Protein AF-0000000073248217 (afdb_homodimer)

pLDDT: mean 93.95, std 11.28, range [22.36, 98.94]

Organism: Gibberella zeae (strain ATCC MYA-4620 / CBS 123657 / FGSC 9075 / NRRL 31084 / PH-1) (NCBI:txid229533)

Foldseek 3Di:
DPPPPPPQDADQKAKAKFWAAAAQALAQVRRLVVLLVVLQVCLVVPHQEYFAAWASQRADLLLCQADVDDVVVLVSNLVRWDECPDPSLQSSLVSLQVSQHWYWDWHFYRDVSATFTWIFTRASNSDTFAIATAQQQDDSRNSRHDHFALSNLRFWGQYSNFIEGEHEDCVLVVVLSLVSVLLVLGAEYEYHYEQAAADDDDVDDPCRHLVNRLVSQLVSLLASLHKYWYYYYWAAPVNCVVSVCCPGDPSNHTFRANTFIAGSNSHTDWDGDGRRDTDMTMDIDRSCSSVVSVVVPHCNPPVDDVVVDDHDDDSDRDDPDDDDD/DPPPPPPQDADQKAKAKFWAAAAQALAQVRRLVVLLVVLQVCLVVPHQEYFAAAASQRADLLLLQADVDDVVVLVSNLVRWDECPDPSLQSSLVSLQVSQHWYWDWHFYRDVSATFTWIFTRASNSDTFAIATAQQQDDSRNSRHHHFALSNLRFWGQYSNFIEGEHEDCVLVVVLSLVSVLLVLGAEYEYHYEQAAADDDDVDDPCRHLVNRLVSQLVSLLASLHKYWYYYYWAAPVNCVVSVCCNGDPSNHTFRARTFIAGSNSHTDWDGDGRRDTDMTMDMDRSCSSVVSVVVPHCNPPVDDVVVDDHDDDSDRDDPDDDDD

Secondary structure (DSSP, 8-state):
-------S---SEEEEEEEEE---TT-HHHHHHHHHHHHHHHHHTT-SEEE--TTTBT---GGGGT-S--HHHHHHHHHHSBPTTSHHHHHHHHHHHHTT-EEEEEEEEEETTEEEEEEEEE-TTS-EEEEEE-SS--GGGGGTBPPP-GGGG---EEETTEEEEEEEGGGGG-HHHHHHHHTTT-SEEEEEE--------TTS-GGGSHHHHHHHHHHHHHHH--EEEEEEE-B-HHHHHHHT-TTSSSS-SSB----EEE-TTS-B-SPPPPTT--EEEEEEEETHHHHHHHTT--TTTTT--TTTEEEEE------S-----/-------S---SEEEEEEEEE---TT-HHHHHHHHHHHHHHHHHTT-SEEE--TTTBT---GGGGT-S--HHHHHHHHHHSBPTTSHHHHHHHHHHHHTT-EEEEEEEEEETTEEEEEEEEE-TTS-EEEEEE-SS--GGGGGTBPPP-GGGG---EEETTEEEEEEEGGGGG-HHHHHHHHTTT-SEEEEEE--------TTS-GGGSHHHHHHHHHHHHHHH--EEEEEEE-B-HHHHHHHT-TTSSSS-SSB----EEE-TTS-B-SPPPPTT--EEEEEEEETHHHHHHHTT--TTTTT--TTTEEEEE------S-----

Structure (mmCIF, N/CA/C/O backbone):
data_AF-0000000073248217-model_v1
#
loop_
_entity.id
_entity.type
_entity.pdbx_description
1 polymer nitrilase
#
loop_
_atom_site.group_PDB
_atom_site.id
_atom_site.type_symbol
_atom_site.label_atom_id
_atom_site.label_alt_id
_atom_site.label_comp_id
_atom_site.label_asym_id
_atom_site.label_entity_id
_atom_site.label_seq_id
_atom_site.pdbx_PDB_ins_code
_atom_site.Cartn_x
_atom_site.Cartn_y
_atom_site.Cartn_z
_atom_site.occupancy
_atom_site.B_iso_or_equiv
_atom_site.auth_seq_id
_atom_site.auth_comp_id
_atom_site.auth_asym_id
_atom_site.auth_atom_id
_atom_site.pdbx_PDB_model_num
ATOM 1 N N . MET A 1 1 ? 17.281 26.625 -19.266 1 22.36 1 MET A N 1
ATOM 2 C CA . MET A 1 1 ? 17.359 26.656 -17.812 1 22.36 1 MET A CA 1
ATOM 3 C C . MET A 1 1 ? 18.375 25.641 -17.297 1 22.36 1 MET A C 1
ATOM 5 O O . MET A 1 1 ? 18.328 24.469 -17.656 1 22.36 1 MET A O 1
ATOM 9 N N . THR A 1 2 ? 19.547 26.062 -16.891 1 25.56 2 THR A N 1
ATOM 10 C CA . THR A 1 2 ? 20.688 25.266 -16.5 1 25.56 2 THR A CA 1
ATOM 11 C C . THR A 1 2 ? 20.344 24.312 -15.359 1 25.56 2 THR A C 1
ATOM 13 O O . THR A 1 2 ? 19.875 24.766 -14.305 1 25.56 2 THR A O 1
ATOM 16 N N . VAL A 1 3 ? 20.031 23.141 -15.68 1 32.84 3 VAL A N 1
ATOM 17 C CA . VAL A 1 3 ? 19.922 22.109 -14.656 1 32.84 3 VAL A CA 1
ATOM 18 C C . VAL A 1 3 ? 21.141 22.172 -13.727 1 32.84 3 VAL A C 1
ATOM 20 O O . VAL A 1 3 ? 22.266 21.906 -14.148 1 32.84 3 VAL A O 1
ATOM 23 N N . SER A 1 4 ? 21.188 23.266 -12.867 1 33.12 4 SER A N 1
ATOM 24 C CA . SER A 1 4 ? 22.297 23.328 -11.938 1 33.12 4 SER A CA 1
ATOM 25 C C . SER A 1 4 ? 22.578 21.969 -11.305 1 33.12 4 SER A C 1
ATOM 27 O O . SER A 1 4 ? 21.656 21.266 -10.922 1 33.12 4 SER A O 1
ATOM 29 N N . GLU A 1 5 ? 23.625 21.375 -11.602 1 37.66 5 GLU A N 1
ATOM 30 C CA . GLU A 1 5 ? 24.125 20.125 -11.016 1 37.66 5 GLU A CA 1
ATOM 31 C C . GLU A 1 5 ? 24.047 20.156 -9.492 1 37.66 5 GLU A C 1
ATOM 33 O O . GLU A 1 5 ? 24.531 21.109 -8.867 1 37.66 5 GLU A O 1
ATOM 38 N N . PRO A 1 6 ? 23.016 19.703 -8.922 1 40.16 6 PRO A N 1
ATOM 39 C CA . PRO A 1 6 ? 23.078 19.828 -7.461 1 40.16 6 PRO A CA 1
ATOM 40 C C . PRO A 1 6 ? 24.484 19.562 -6.91 1 40.16 6 PRO A C 1
ATOM 42 O O . PRO A 1 6 ? 25.062 18.5 -7.172 1 40.16 6 PRO A O 1
ATOM 45 N N . THR A 1 7 ? 25.328 20.453 -6.898 1 40.28 7 THR A N 1
ATOM 46 C CA . THR A 1 7 ? 26.719 20.453 -6.453 1 40.28 7 THR A CA 1
ATOM 47 C C . THR A 1 7 ? 26.859 19.734 -5.121 1 40.28 7 THR A C 1
ATOM 49 O O . THR A 1 7 ? 27.969 19.422 -4.695 1 40.28 7 THR A O 1
ATOM 52 N N . ASP A 1 8 ? 26.016 19.922 -4.074 1 44.53 8 ASP A N 1
ATOM 53 C CA . ASP A 1 8 ? 26.375 19.391 -2.76 1 44.53 8 ASP A CA 1
ATOM 54 C C . ASP A 1 8 ? 26.109 17.891 -2.68 1 44.53 8 ASP A C 1
ATOM 56 O O . ASP A 1 8 ? 25.062 17.406 -3.139 1 44.53 8 ASP A O 1
ATOM 60 N N . VAL A 1 9 ? 27.203 17.125 -2.506 1 50.06 9 VAL A N 1
ATOM 61 C CA . VAL A 1 9 ? 27.219 15.68 -2.324 1 50.06 9 VAL A CA 1
ATOM 62 C C . VAL A 1 9 ? 26.125 15.273 -1.335 1 50.06 9 VAL A C 1
ATOM 64 O O . VAL A 1 9 ? 26.094 15.758 -0.202 1 50.06 9 VAL A O 1
ATOM 67 N N . PRO A 1 10 ? 25.078 14.719 -1.792 1 63.44 10 PRO A N 1
ATOM 68 C CA . PRO A 1 10 ? 24.031 14.281 -0.863 1 63.44 10 PRO A CA 1
ATOM 69 C C . PRO A 1 10 ? 24.594 13.648 0.408 1 63.44 10 PRO A C 1
ATOM 71 O O . PRO A 1 10 ? 25.609 12.938 0.354 1 63.44 10 PRO A O 1
ATOM 74 N N . ARG A 1 11 ? 24.344 14.18 1.567 1 78.88 11 ARG A N 1
ATOM 75 C CA . ARG A 1 11 ? 24.75 13.648 2.861 1 78.88 11 ARG A CA 1
ATOM 76 C C . ARG A 1 11 ? 24.406 12.164 2.975 1 78.88 11 ARG A C 1
ATOM 78 O O . ARG A 1 11 ? 23.312 11.742 2.602 1 78.88 11 ARG A O 1
ATOM 85 N N . GLN A 1 12 ? 25.391 11.406 3.342 1 89.75 12 GLN A N 1
ATOM 86 C CA . GLN A 1 12 ? 25.219 9.969 3.514 1 89.75 12 GLN A CA 1
ATOM 87 C C . GLN A 1 12 ? 24.281 9.672 4.684 1 89.75 12 GLN A C 1
ATOM 89 O O . GLN A 1 12 ? 23.5 8.719 4.629 1 89.75 12 GLN A O 1
ATOM 94 N N . HIS A 1 13 ? 24.438 10.477 5.699 1 97.12 13 HIS A N 1
ATOM 95 C CA . HIS A 1 13 ? 23.594 10.32 6.875 1 97.12 13 HIS A CA 1
ATOM 96 C C . HIS A 1 13 ? 22.812 11.602 7.16 1 97.12 13 HIS A C 1
ATOM 98 O O . HIS A 1 13 ? 23.359 12.703 7.094 1 97.12 13 HIS A O 1
ATOM 104 N N . VAL A 1 14 ? 21.562 11.523 7.395 1 98.19 14 VAL A N 1
ATOM 105 C CA . VAL A 1 14 ? 20.672 12.648 7.691 1 98.19 14 VAL A CA 1
ATOM 106 C C . VAL A 1 14 ? 19.922 12.375 8.992 1 98.19 14 VAL A C 1
ATOM 108 O O . VAL A 1 14 ? 19.219 11.367 9.109 1 98.19 14 VAL A O 1
ATOM 111 N N . ARG A 1 15 ? 20.062 13.227 9.961 1 98.69 15 ARG A N 1
ATOM 112 C CA . ARG A 1 15 ? 19.297 13.086 11.195 1 98.69 15 ARG A CA 1
ATOM 113 C C . ARG A 1 15 ? 17.938 13.781 11.078 1 98.69 15 ARG A C 1
ATOM 115 O O . ARG A 1 15 ? 17.875 14.977 10.766 1 98.69 15 ARG A O 1
ATOM 122 N N . VAL A 1 16 ? 16.859 13.039 11.344 1 98.88 16 VAL A N 1
ATOM 123 C CA . VAL A 1 16 ? 15.516 13.578 11.172 1 98.88 16 VAL A CA 1
ATOM 124 C C . VAL A 1 16 ? 14.734 13.469 12.477 1 98.88 16 VAL A C 1
ATOM 126 O O . VAL A 1 16 ? 15.125 12.711 13.375 1 98.88 16 VAL A O 1
ATOM 129 N N . ALA A 1 17 ? 13.711 14.25 12.516 1 98.88 17 ALA A N 1
ATOM 130 C CA . ALA A 1 17 ? 12.82 14.266 13.664 1 98.88 17 ALA A CA 1
ATOM 131 C C . ALA A 1 17 ? 11.359 14.227 13.227 1 98.88 17 ALA A C 1
ATOM 133 O O . ALA A 1 17 ? 10.992 14.844 12.219 1 98.88 17 ALA A O 1
ATOM 134 N N . VAL A 1 18 ? 10.547 13.484 13.977 1 98.94 18 VAL A N 1
ATOM 135 C CA . VAL A 1 18 ? 9.117 13.367 13.719 1 98.94 18 VAL A CA 1
ATOM 136 C C . VAL A 1 18 ? 8.336 13.719 14.992 1 98.94 18 VAL A C 1
ATOM 138 O O . VAL A 1 18 ? 8.594 13.164 16.062 1 98.94 18 VAL A O 1
ATOM 141 N N . ILE A 1 19 ? 7.363 14.57 14.797 1 98.69 19 ILE A N 1
ATOM 142 C CA . ILE A 1 19 ? 6.578 15.047 15.93 1 98.69 19 ILE A CA 1
ATOM 143 C C . ILE A 1 19 ? 5.496 14.031 16.281 1 98.69 19 ILE A C 1
ATOM 145 O O . ILE A 1 19 ? 4.852 13.469 15.383 1 98.69 19 ILE A O 1
ATOM 149 N N . GLN A 1 20 ? 5.363 13.75 17.531 1 98.81 20 GLN A N 1
ATOM 150 C CA . GLN A 1 20 ? 4.145 13.266 18.172 1 98.81 20 GLN A CA 1
ATOM 151 C C . GLN A 1 20 ? 3.717 14.195 19.297 1 98.81 20 GLN A C 1
ATOM 153 O O . GLN A 1 20 ? 4.242 14.109 20.422 1 98.81 20 GLN A O 1
ATOM 158 N N . ALA A 1 21 ? 2.764 15.039 19.016 1 98.62 21 ALA A N 1
ATOM 159 C CA . ALA A 1 21 ? 2.379 16.047 20.016 1 98.62 21 ALA A CA 1
ATOM 160 C C . ALA A 1 21 ? 0.973 16.578 19.734 1 98.62 21 ALA A C 1
ATOM 162 O O . ALA A 1 21 ? 0.404 16.328 18.672 1 98.62 21 ALA A O 1
ATOM 163 N N . GLU A 1 22 ? 0.503 17.203 20.719 1 97.88 22 GLU A N 1
ATOM 164 C CA . GLU A 1 22 ? -0.812 17.828 20.625 1 97.88 22 GLU A CA 1
ATOM 165 C C . GLU A 1 22 ? -0.7 19.297 20.219 1 97.88 22 GLU A C 1
ATOM 167 O O . GLU A 1 22 ? 0.045 20.062 20.828 1 97.88 22 GLU A O 1
ATOM 172 N N . PRO A 1 23 ? -1.334 19.641 19.141 1 97.81 23 PRO A N 1
ATOM 173 C CA . PRO A 1 23 ? -1.354 21.078 18.828 1 97.81 23 PRO A CA 1
ATOM 174 C C . PRO A 1 23 ? -2.137 21.891 19.844 1 97.81 23 PRO A C 1
ATOM 176 O O . PRO A 1 23 ? -2.77 21.328 20.734 1 97.81 23 PRO A O 1
ATOM 179 N N . LYS A 1 24 ? -1.938 23.219 19.828 1 98.19 24 LYS A N 1
ATOM 180 C CA . LYS A 1 24 ? -2.875 24.062 20.562 1 98.19 24 LYS A CA 1
ATOM 181 C C . LYS A 1 24 ? -4.184 24.234 19.797 1 98.19 24 LYS A C 1
ATOM 183 O O . LYS A 1 24 ? -4.305 25.141 18.969 1 98.19 24 LYS A O 1
ATOM 188 N N . TRP A 1 25 ? -5.125 23.391 20.172 1 97.56 25 TRP A N 1
ATOM 189 C CA . TRP A 1 25 ? -6.363 23.25 19.422 1 97.56 25 TRP A CA 1
ATOM 190 C C . TRP A 1 25 ? -7.074 24.594 19.312 1 97.56 25 TRP A C 1
ATOM 192 O O . TRP A 1 25 ? -7.305 25.281 20.312 1 97.56 25 TRP A O 1
ATOM 202 N N . LEU A 1 26 ? -7.391 25.031 18.078 1 97.44 26 LEU A N 1
ATOM 203 C CA . LEU A 1 26 ? -8.195 26.219 17.797 1 97.44 26 LEU A CA 1
ATOM 204 C C . LEU A 1 26 ? -7.508 27.469 18.312 1 97.44 26 LEU A C 1
ATOM 206 O O . LEU A 1 26 ? -8.18 28.422 18.719 1 97.44 26 LEU A O 1
ATOM 210 N N . ASP A 1 27 ? -6.27 27.406 18.375 1 98.44 27 ASP A N 1
ATOM 211 C CA . ASP A 1 27 ? -5.445 28.516 18.859 1 98.44 27 ASP A CA 1
ATOM 212 C C . ASP A 1 27 ? -4.238 28.734 17.953 1 98.44 27 ASP A C 1
ATOM 214 O O . ASP A 1 27 ? -3.188 28.125 18.141 1 98.44 27 ASP A O 1
ATOM 218 N N . LEU A 1 28 ? -4.41 29.672 17 1 98.69 28 LEU A N 1
ATOM 219 C CA . LEU A 1 28 ? -3.391 29.922 15.984 1 98.69 28 LEU A CA 1
ATOM 220 C C . LEU A 1 28 ? -2.08 30.359 16.625 1 98.69 28 LEU A C 1
ATOM 222 O O . LEU A 1 28 ? -1.028 29.766 16.375 1 98.69 28 LEU A O 1
ATOM 226 N N . GLN A 1 29 ? -2.168 31.312 17.484 1 98.62 29 GLN A N 1
ATOM 227 C CA . GLN A 1 29 ? -0.962 31.859 18.094 1 98.62 29 GLN A CA 1
ATOM 228 C C . GLN A 1 29 ? -0.263 30.828 18.969 1 98.62 29 GLN A C 1
ATOM 230 O O . GLN A 1 29 ? 0.96 30.688 18.922 1 98.62 29 GLN A O 1
ATOM 235 N N . GLY A 1 30 ? -1.046 30.125 19.797 1 98.62 30 GLY A N 1
ATOM 236 C CA . GLY A 1 30 ? -0.473 29.078 20.609 1 98.62 30 GLY A CA 1
ATOM 237 C C . GLY A 1 30 ? 0.185 27.969 19.781 1 98.62 30 GLY A C 1
ATOM 238 O O . GLY A 1 30 ? 1.25 27.469 20.156 1 98.62 30 GLY A O 1
ATOM 239 N N . SER A 1 31 ? -0.47 27.562 18.734 1 98.44 31 SER A N 1
ATOM 240 C CA . SER A 1 31 ? 0.092 26.531 17.875 1 98.44 31 SER A CA 1
ATOM 241 C C . SER A 1 31 ? 1.386 27 17.219 1 98.44 31 SER A C 1
ATOM 243 O O . SER A 1 31 ? 2.334 26.219 17.078 1 98.44 31 SER A O 1
ATOM 245 N N . VAL A 1 32 ? 1.452 28.219 16.781 1 98.81 32 VAL A N 1
ATOM 246 C CA . VAL A 1 32 ? 2.648 28.781 16.156 1 98.81 32 VAL A CA 1
ATOM 247 C C . VAL A 1 32 ? 3.793 28.812 17.156 1 98.81 32 VAL A C 1
ATOM 249 O O . VAL A 1 32 ? 4.918 28.406 16.844 1 98.81 32 VAL A O 1
ATOM 252 N N . GLU A 1 33 ? 3.504 29.297 18.359 1 98.81 33 GLU A N 1
ATOM 253 C CA . GLU A 1 33 ? 4.523 29.328 19.406 1 98.81 33 GLU A CA 1
ATOM 254 C C . GLU A 1 33 ? 5.059 27.938 19.703 1 98.81 33 GLU A C 1
ATOM 256 O O . GLU A 1 33 ? 6.273 27.734 19.812 1 98.81 33 GLU A O 1
ATOM 261 N N . LYS A 1 34 ? 4.188 27 19.828 1 98.81 34 LYS A N 1
ATOM 262 C CA . LYS A 1 34 ? 4.598 25.625 20.094 1 98.81 34 LYS A CA 1
ATOM 263 C C . LYS A 1 34 ? 5.402 25.062 18.922 1 98.81 34 LYS A C 1
ATOM 265 O O . LYS A 1 34 ? 6.371 24.328 19.141 1 98.81 34 LYS A O 1
ATOM 270 N N . THR A 1 35 ? 4.953 25.344 17.703 1 98.88 35 THR A N 1
ATOM 271 C CA . THR A 1 35 ? 5.688 24.922 16.516 1 98.88 35 THR A CA 1
ATOM 272 C C . THR A 1 35 ? 7.133 25.406 16.578 1 98.88 35 THR A C 1
ATOM 274 O O . THR A 1 35 ? 8.062 24.625 16.391 1 98.88 35 THR A O 1
ATOM 277 N N . CYS A 1 36 ? 7.305 26.688 16.875 1 98.88 36 CYS A N 1
ATOM 278 C CA . CYS A 1 36 ? 8.641 27.266 16.938 1 98.88 36 CYS A CA 1
ATOM 279 C C . CYS A 1 36 ? 9.461 26.641 18.047 1 98.88 36 CYS A C 1
ATOM 281 O O . CYS A 1 36 ? 10.656 26.375 17.875 1 98.88 36 CYS A O 1
ATOM 283 N N . ALA A 1 37 ? 8.844 26.375 19.156 1 98.88 37 ALA A N 1
ATOM 284 C CA . ALA A 1 37 ? 9.547 25.719 20.25 1 98.88 37 ALA A CA 1
ATOM 285 C C . ALA A 1 37 ? 10.023 24.328 19.844 1 98.88 37 ALA A C 1
ATOM 287 O O . ALA A 1 37 ? 11.148 23.922 20.172 1 98.88 37 ALA A O 1
ATOM 288 N N . LEU A 1 38 ? 9.188 23.578 19.188 1 98.88 38 LEU A N 1
ATOM 289 C CA . LEU A 1 38 ? 9.523 22.234 18.75 1 98.88 38 LEU A CA 1
ATOM 290 C C . LEU A 1 38 ? 10.633 22.266 17.688 1 98.88 38 LEU A C 1
ATOM 292 O O . LEU A 1 38 ? 11.508 21.391 17.688 1 98.88 38 LEU A O 1
ATOM 296 N N . ILE A 1 39 ? 10.547 23.25 16.781 1 98.94 39 ILE A N 1
ATOM 297 C CA . ILE A 1 39 ? 11.602 23.422 15.789 1 98.94 39 ILE A CA 1
ATOM 298 C C . ILE A 1 39 ? 12.938 23.625 16.5 1 98.94 39 ILE A C 1
ATOM 300 O O . ILE A 1 39 ? 13.93 22.953 16.172 1 98.94 39 ILE A O 1
ATOM 304 N N . ALA A 1 40 ? 12.945 24.531 17.422 1 98.88 40 ALA A N 1
ATOM 305 C CA . ALA A 1 40 ? 14.172 24.828 18.156 1 98.88 40 ALA A CA 1
ATOM 306 C C . ALA A 1 40 ? 14.688 23.578 18.891 1 98.88 40 ALA A C 1
ATOM 308 O O . ALA A 1 40 ? 15.883 23.297 18.859 1 98.88 40 ALA A O 1
ATOM 309 N N . ASP A 1 41 ? 13.805 22.844 19.547 1 98.81 41 ASP A N 1
ATOM 310 C CA . ASP A 1 41 ? 14.172 21.641 20.281 1 98.81 41 ASP A CA 1
ATOM 311 C C . ASP A 1 41 ? 14.773 20.594 19.359 1 98.81 41 ASP A C 1
ATOM 313 O O . ASP A 1 41 ? 15.805 19.984 19.672 1 98.81 41 ASP A O 1
ATOM 317 N N . ALA A 1 42 ? 14.117 20.328 18.234 1 98.81 42 ALA A N 1
ATOM 318 C CA . ALA A 1 42 ? 14.602 19.344 17.281 1 98.81 42 ALA A CA 1
ATOM 319 C C . ALA A 1 42 ? 15.984 19.719 16.75 1 98.81 42 ALA A C 1
ATOM 321 O O . ALA A 1 42 ? 16.875 18.875 16.641 1 98.81 42 ALA A O 1
ATOM 322 N N . ALA A 1 43 ? 16.141 21 16.406 1 98.75 43 ALA A N 1
ATOM 323 C CA . ALA A 1 43 ? 17.422 21.484 15.906 1 98.75 43 ALA A CA 1
ATOM 324 C C . ALA A 1 43 ? 18.531 21.328 16.953 1 98.75 43 ALA A C 1
ATOM 326 O O . ALA A 1 43 ? 19.641 20.922 16.641 1 98.75 43 ALA A O 1
ATOM 327 N N . LYS A 1 44 ? 18.188 21.656 18.156 1 98.56 44 LYS A N 1
ATOM 328 C CA . LYS A 1 44 ? 19.141 21.516 19.266 1 98.56 44 LYS A CA 1
ATOM 329 C C . LYS A 1 44 ? 19.609 20.062 19.406 1 98.56 44 LYS A C 1
ATOM 331 O O . LYS A 1 44 ? 20.734 19.812 19.797 1 98.56 44 LYS A O 1
ATOM 336 N N . ASN A 1 45 ? 18.734 19.156 19.062 1 98.56 45 ASN A N 1
ATOM 337 C CA . ASN A 1 45 ? 19.062 17.734 19.141 1 98.56 45 ASN A CA 1
ATOM 338 C C . ASN A 1 45 ? 19.641 17.219 17.844 1 98.56 45 ASN A C 1
ATOM 340 O O . ASN A 1 45 ? 19.688 16 17.609 1 98.56 45 ASN A O 1
ATOM 344 N N . GLY A 1 46 ? 19.984 18.094 16.953 1 98.5 46 GLY A N 1
ATOM 345 C CA . GLY A 1 46 ? 20.797 17.75 15.789 1 98.5 46 GLY A CA 1
ATOM 346 C C . GLY A 1 46 ? 19.953 17.422 14.562 1 98.5 46 GLY A C 1
ATOM 347 O O . GLY A 1 46 ? 20.5 17.031 13.531 1 98.5 46 GLY A O 1
ATOM 348 N N . ALA A 1 47 ? 18.688 17.484 14.648 1 98.81 47 ALA A N 1
ATOM 349 C CA . ALA A 1 47 ? 17.844 17.141 13.5 1 98.81 47 ALA A CA 1
ATOM 350 C C . ALA A 1 47 ? 18.047 18.141 12.359 1 98.81 47 ALA A C 1
ATOM 352 O O . ALA A 1 47 ? 18.172 19.344 12.594 1 98.81 47 ALA A O 1
ATOM 353 N N . GLN A 1 48 ? 18.031 17.625 11.195 1 98.75 48 GLN A N 1
ATOM 354 C CA . GLN A 1 48 ? 18.156 18.453 10 1 98.75 48 GLN A CA 1
ATOM 355 C C . GLN A 1 48 ? 16.812 18.594 9.281 1 98.75 48 GLN A C 1
ATOM 357 O O . GLN A 1 48 ? 16.672 19.453 8.406 1 98.75 48 GLN A O 1
ATOM 362 N N . LEU A 1 49 ? 15.859 17.812 9.586 1 98.88 49 LEU A N 1
ATOM 363 C CA . LEU A 1 49 ? 14.484 17.859 9.102 1 98.88 49 LEU A CA 1
ATOM 364 C C . LEU A 1 49 ? 13.5 17.547 10.219 1 98.88 49 LEU A C 1
ATOM 366 O O . LEU A 1 49 ? 13.719 16.609 11 1 98.88 49 LEU A O 1
ATOM 370 N N . LEU A 1 50 ? 12.477 18.344 10.367 1 98.94 50 LEU A N 1
ATOM 371 C CA . LEU A 1 50 ? 11.398 18.094 11.32 1 98.94 50 LEU A CA 1
ATOM 372 C C . LEU A 1 50 ? 10.062 17.953 10.609 1 98.94 50 LEU A C 1
ATOM 374 O O . LEU A 1 50 ? 9.68 18.812 9.812 1 98.94 50 LEU A O 1
ATOM 378 N N . ALA A 1 51 ? 9.391 16.828 10.859 1 98.94 51 ALA A N 1
ATOM 379 C CA . ALA A 1 51 ? 8.094 16.531 10.25 1 98.94 51 ALA A CA 1
ATOM 380 C C . ALA A 1 51 ? 6.957 16.781 11.234 1 98.94 51 ALA A C 1
ATOM 382 O O . ALA A 1 51 ? 7 16.312 12.375 1 98.94 51 ALA A O 1
ATOM 383 N N . PHE A 1 52 ? 5.934 17.469 10.812 1 98.94 52 PHE A N 1
ATOM 384 C CA . PHE A 1 52 ? 4.758 17.734 11.633 1 98.94 52 PHE A CA 1
ATOM 385 C C . PHE A 1 52 ? 3.555 16.953 11.109 1 98.94 52 PHE A C 1
ATOM 387 O O . PHE A 1 52 ? 3.516 16.562 9.938 1 98.94 52 PHE A O 1
ATOM 394 N N . PRO A 1 53 ? 2.531 16.75 11.969 1 98.88 53 PRO A N 1
ATOM 395 C CA . PRO A 1 53 ? 1.311 16.016 11.625 1 98.88 53 PRO A CA 1
ATOM 396 C C . PRO A 1 53 ? 0.39 16.812 10.703 1 98.88 53 PRO A C 1
ATOM 398 O O . PRO A 1 53 ? 0.663 17.969 10.406 1 98.88 53 PRO A O 1
ATOM 401 N N . GLU A 1 54 ? -0.654 16.094 10.219 1 98.81 54 GLU A N 1
ATOM 402 C CA . GLU A 1 54 ? -1.709 16.703 9.422 1 98.81 54 GLU A CA 1
ATOM 403 C C . GLU A 1 54 ? -2.441 17.781 10.219 1 98.81 54 GLU A C 1
ATOM 405 O O . GLU A 1 54 ? -2.818 17.562 11.367 1 98.81 54 GLU A O 1
ATOM 410 N N . CYS A 1 55 ? -2.615 18.938 9.617 1 98.75 55 CYS A N 1
ATOM 411 C CA . CYS A 1 55 ? -3.33 20.047 10.234 1 98.75 55 CYS A CA 1
ATOM 412 C C . CYS A 1 55 ? -2.779 20.344 11.625 1 98.75 55 CYS A C 1
ATOM 414 O O . CYS A 1 55 ? -3.541 20.609 12.555 1 98.75 55 CYS A O 1
ATOM 416 N N . TRP A 1 56 ? -1.512 20.25 11.727 1 98.81 56 TRP A N 1
ATOM 417 C CA . TRP A 1 56 ? -0.854 20.562 12.984 1 98.81 56 TRP A CA 1
ATOM 418 C C . TRP A 1 56 ? -1.225 21.969 13.445 1 98.81 56 TRP A C 1
ATOM 420 O O . TRP A 1 56 ? -1.618 22.172 14.594 1 98.81 56 TRP A O 1
ATOM 430 N N . VAL A 1 57 ? -1.083 22.891 12.594 1 98.56 57 VAL A N 1
ATOM 431 C CA . VAL A 1 57 ? -1.574 24.25 12.867 1 98.56 57 VAL A CA 1
ATOM 432 C C . VAL A 1 57 ? -2.93 24.453 12.188 1 98.56 57 VAL A C 1
ATOM 434 O O . VAL A 1 57 ? -3.02 24.469 10.961 1 98.56 57 VAL A O 1
ATOM 437 N N . THR A 1 58 ? -3.967 24.609 12.961 1 97.31 58 THR A N 1
ATOM 438 C CA . THR A 1 58 ? -4.137 24.812 14.391 1 97.31 58 THR A CA 1
ATOM 439 C C . THR A 1 58 ? -4.797 23.594 15.031 1 97.31 58 THR A C 1
ATOM 441 O O . THR A 1 58 ? -5.648 23.719 15.914 1 97.31 58 THR A O 1
ATOM 444 N N . GLY A 1 59 ? -4.598 22.422 14.445 1 98.12 59 GLY A N 1
ATOM 445 C CA . GLY A 1 59 ? -5.188 21.188 14.906 1 98.12 59 GLY A CA 1
ATOM 446 C C . GLY A 1 59 ? -6.215 20.609 13.945 1 98.12 59 GLY A C 1
ATOM 447 O O . GLY A 1 59 ? -6.98 21.359 13.336 1 98.12 59 GLY A O 1
ATOM 448 N N . TYR A 1 60 ? -6.285 19.328 13.828 1 98 60 TYR A N 1
ATOM 449 C CA . TYR A 1 60 ? -7.277 18.625 13.023 1 98 60 TYR A CA 1
ATOM 450 C C . TYR A 1 60 ? -8.672 18.781 13.602 1 98 60 TYR A C 1
ATOM 452 O O . TYR A 1 60 ? -8.875 18.641 14.812 1 98 60 TYR A O 1
ATOM 460 N N . PRO A 1 61 ? -9.648 19.141 12.797 1 96.56 61 PRO A N 1
ATOM 461 C CA . PRO A 1 61 ? -11.008 19.359 13.297 1 96.56 61 PRO A CA 1
ATOM 462 C C . PRO A 1 61 ? -11.742 18.062 13.625 1 96.56 61 PRO A C 1
ATOM 464 O O . PRO A 1 61 ? -12.703 17.703 12.945 1 96.56 61 PRO A O 1
ATOM 467 N N . ALA A 1 62 ? -11.461 17.5 14.719 1 96 62 ALA A N 1
ATOM 468 C CA . ALA A 1 62 ? -11.898 16.156 15.102 1 96 62 ALA A CA 1
ATOM 469 C C . ALA A 1 62 ? -13.414 16.109 15.266 1 96 62 ALA A C 1
ATOM 471 O O . ALA A 1 62 ? -14.031 15.047 15.117 1 96 62 ALA A O 1
ATOM 472 N N . TRP A 1 63 ? -14.078 17.219 15.516 1 95.75 63 TRP A N 1
ATOM 473 C CA . TRP A 1 63 ? -15.508 17.25 15.812 1 95.75 63 TRP A CA 1
ATOM 474 C C . TRP A 1 63 ? -16.312 16.812 14.594 1 95.75 63 TRP A C 1
ATOM 476 O O . TRP A 1 63 ? -17.484 16.453 14.719 1 95.75 63 TRP A O 1
ATOM 486 N N . ILE A 1 64 ? -15.719 16.859 13.43 1 94.5 64 ILE A N 1
ATOM 487 C CA . ILE A 1 64 ? -16.453 16.562 12.203 1 94.5 64 ILE A CA 1
ATOM 488 C C . ILE A 1 64 ? -16.891 15.102 12.195 1 94.5 64 ILE A C 1
ATOM 490 O O . ILE A 1 64 ? -17.828 14.734 11.492 1 94.5 64 ILE A O 1
ATOM 494 N N . TRP A 1 65 ? -16.234 14.266 12.977 1 93.38 65 TRP A N 1
ATOM 495 C CA . TRP A 1 65 ? -16.562 12.844 13.039 1 93.38 65 TRP A CA 1
ATOM 496 C C . TRP A 1 65 ? -17.656 12.586 14.07 1 93.38 65 TRP A C 1
ATOM 498 O O . TRP A 1 65 ? -18.172 11.469 14.172 1 93.38 65 TRP A O 1
ATOM 508 N N . THR A 1 66 ? -17.969 13.523 14.859 1 93.31 66 THR A N 1
ATOM 509 C CA . THR A 1 66 ? -18.953 13.406 15.938 1 93.31 66 THR A CA 1
ATOM 510 C C . THR A 1 66 ? -20.234 14.156 15.586 1 93.31 66 THR A C 1
ATOM 512 O O . THR A 1 66 ? -21.328 13.695 15.898 1 93.31 66 THR A O 1
ATOM 515 N N . ARG A 1 67 ? -20 15.289 15.047 1 90.5 67 ARG A N 1
ATOM 516 C CA . ARG A 1 67 ? -21.094 16.203 14.727 1 90.5 67 ARG A CA 1
ATOM 517 C C . ARG A 1 67 ? -20.938 16.766 13.32 1 90.5 67 ARG A C 1
ATOM 519 O O . ARG A 1 67 ? -20.047 17.578 13.07 1 90.5 67 ARG A O 1
ATOM 526 N N . PRO A 1 68 ? -21.906 16.422 12.477 1 79.94 68 PRO A N 1
ATOM 527 C CA . PRO A 1 68 ? -21.719 16.781 11.07 1 79.94 68 PRO A CA 1
ATOM 528 C C . PRO A 1 68 ? -21.781 18.297 10.844 1 79.94 68 PRO A C 1
ATOM 530 O O . PRO A 1 68 ? -21.219 18.812 9.875 1 79.94 68 PRO A O 1
ATOM 533 N N . LEU A 1 69 ? -22.531 19 11.75 1 89.12 69 LEU A N 1
ATOM 534 C CA . LEU A 1 69 ? -22.703 20.438 11.586 1 89.12 69 LEU A CA 1
ATOM 535 C C . LEU A 1 69 ? -22.453 21.172 12.898 1 89.12 69 LEU A C 1
ATOM 537 O O . LEU A 1 69 ? -23.078 20.859 13.914 1 89.12 69 LEU A O 1
ATOM 541 N N . ASP A 1 70 ? -21.438 22.062 12.836 1 93.25 70 ASP A N 1
ATOM 542 C CA . ASP A 1 70 ? -21.141 22.953 13.945 1 93.25 70 ASP A CA 1
ATOM 543 C C . ASP A 1 70 ? -20.672 24.312 13.445 1 93.25 70 ASP A C 1
ATOM 545 O O . ASP A 1 70 ? -19.469 24.578 13.383 1 93.25 70 ASP A O 1
ATOM 549 N N . PRO A 1 71 ? -21.594 25.188 13.18 1 94.19 71 PRO A N 1
ATOM 550 C CA . PRO A 1 71 ? -21.234 26.469 12.562 1 94.19 71 PRO A CA 1
ATOM 551 C C . PRO A 1 71 ? -20.328 27.312 13.453 1 94.19 71 PRO A C 1
ATOM 553 O O . PRO A 1 71 ? -19.438 28 12.953 1 94.19 71 PRO A O 1
ATOM 556 N N . ASP A 1 72 ? -20.578 27.297 14.719 1 94.94 72 ASP A N 1
ATOM 557 C CA . ASP A 1 72 ? -19.797 28.109 15.625 1 94.94 72 ASP A CA 1
ATOM 558 C C . ASP A 1 72 ? -18.344 27.641 15.688 1 94.94 72 ASP A C 1
ATOM 560 O O . ASP A 1 72 ? -17.406 28.438 15.578 1 94.94 72 ASP A O 1
ATOM 564 N N . LEU A 1 73 ? -18.172 26.391 15.867 1 95.19 73 LEU A N 1
ATOM 565 C CA . LEU A 1 73 ? -16.812 25.844 15.945 1 95.19 73 LEU A CA 1
ATOM 566 C C . LEU A 1 73 ? -16.109 25.984 14.602 1 95.19 73 LEU A C 1
ATOM 568 O O . LEU A 1 73 ? -14.891 26.203 14.555 1 95.19 73 LEU A O 1
ATOM 572 N N . THR A 1 74 ? -16.844 25.828 13.508 1 96.12 74 THR A N 1
ATOM 573 C CA . THR A 1 74 ? -16.281 26.016 12.18 1 96.12 74 THR A CA 1
ATOM 574 C C . THR A 1 74 ? -15.781 27.438 12 1 96.12 74 THR A C 1
ATOM 576 O O . THR A 1 74 ? -14.688 27.656 11.469 1 96.12 74 THR A O 1
ATOM 579 N N . CYS A 1 75 ? -16.578 28.375 12.477 1 96.88 75 CYS A N 1
ATOM 580 C CA .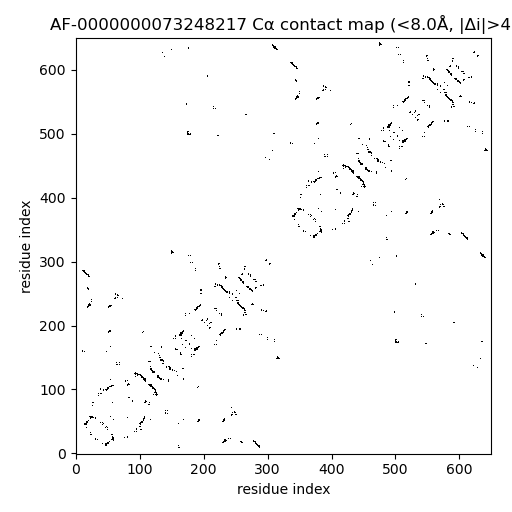 CYS A 1 75 ? -16.172 29.766 12.406 1 96.88 75 CYS A CA 1
ATOM 581 C C . CYS A 1 75 ? -14.883 30 13.203 1 96.88 75 CYS A C 1
ATOM 583 O O . CYS A 1 75 ? -13.969 30.672 12.734 1 96.88 75 CYS A O 1
ATOM 585 N N . ARG A 1 76 ? -14.852 29.469 14.367 1 97.31 76 ARG A N 1
ATOM 586 C CA . ARG A 1 76 ? -13.656 29.578 15.195 1 97.31 76 ARG A CA 1
ATOM 587 C C . ARG A 1 76 ? -12.445 28.953 14.508 1 97.31 76 ARG A C 1
ATOM 589 O O . ARG A 1 76 ? -11.344 29.5 14.547 1 97.31 76 ARG A O 1
ATOM 596 N N . TYR A 1 77 ? -12.68 27.812 13.906 1 97.94 77 TYR A N 1
ATOM 597 C CA . TYR A 1 77 ? -11.617 27.109 13.188 1 97.94 77 TYR A CA 1
ATOM 598 C C . TYR A 1 77 ? -11.102 27.953 12.023 1 97.94 77 TYR A C 1
ATOM 600 O O . TYR A 1 77 ? -9.883 28.062 11.828 1 97.94 77 TYR A O 1
ATOM 608 N N . ILE A 1 78 ? -11.984 28.547 11.227 1 98 78 ILE A N 1
ATOM 609 C CA . ILE A 1 78 ? -11.617 29.391 10.102 1 98 78 ILE A CA 1
ATOM 610 C C . ILE A 1 78 ? -10.75 30.547 10.586 1 98 78 ILE A C 1
ATOM 612 O O . ILE A 1 78 ? -9.688 30.812 10.023 1 98 78 ILE A O 1
ATOM 616 N N . LYS A 1 79 ? -11.094 31.125 11.695 1 97.81 79 LYS A N 1
ATOM 617 C CA . LYS A 1 79 ? -10.414 32.312 12.227 1 97.81 79 LYS A CA 1
ATOM 618 C C . LYS A 1 79 ? -9.031 31.953 12.758 1 97.81 79 LYS A C 1
ATOM 620 O O . LYS A 1 79 ? -8.148 32.812 12.844 1 97.81 79 LYS A O 1
ATOM 625 N N . ASN A 1 80 ? -8.875 30.688 13.078 1 98.44 80 ASN A N 1
ATOM 626 C CA . ASN A 1 80 ? -7.609 30.266 13.672 1 98.44 80 ASN A CA 1
ATOM 627 C C . ASN A 1 80 ? -6.75 29.484 12.688 1 98.44 80 ASN A C 1
ATOM 629 O O . ASN A 1 80 ? -5.668 29.016 13.031 1 98.44 80 ASN A O 1
ATOM 633 N N . SER A 1 81 ? -7.195 29.266 11.492 1 98.69 81 SER A N 1
ATOM 634 C CA . SER A 1 81 ? -6.418 28.578 10.477 1 98.69 81 SER A CA 1
ATOM 635 C C . SER A 1 81 ? -5.336 29.469 9.891 1 98.69 81 SER A C 1
ATOM 637 O O . SER A 1 81 ? -5.504 30.703 9.828 1 98.69 81 SER A O 1
ATOM 639 N N . LEU A 1 82 ? -4.285 28.906 9.469 1 98.81 82 LEU A N 1
ATOM 640 C CA . LEU A 1 82 ? -3.051 29.594 9.102 1 98.81 82 LEU A CA 1
ATOM 641 C C . LEU A 1 82 ? -3.129 30.125 7.676 1 98.81 82 LEU A C 1
ATOM 643 O O . LEU A 1 82 ? -3.52 29.406 6.758 1 98.81 82 LEU A O 1
ATOM 647 N N . ARG A 1 83 ? -2.832 31.375 7.504 1 98.31 83 ARG A N 1
ATOM 648 C CA . ARG A 1 83 ? -2.654 31.969 6.184 1 98.31 83 ARG A CA 1
ATOM 649 C C . ARG A 1 83 ? -1.201 31.875 5.73 1 98.31 83 ARG A C 1
ATOM 651 O O . ARG A 1 83 ? -0.285 32.188 6.496 1 98.31 83 ARG A O 1
ATOM 658 N N . THR A 1 84 ? -0.976 31.469 4.488 1 97.44 84 THR A N 1
ATOM 659 C CA . THR A 1 84 ? 0.373 31.219 3.99 1 97.44 84 THR A CA 1
ATOM 660 C C . THR A 1 84 ? 1.139 32.531 3.826 1 97.44 84 THR A C 1
ATOM 662 O O . THR A 1 84 ? 2.371 32.531 3.801 1 97.44 84 THR A O 1
ATOM 665 N N . ASP A 1 85 ? 0.458 33.625 3.723 1 96.5 85 ASP A N 1
ATOM 666 C CA . ASP A 1 85 ? 1.082 34.906 3.521 1 96.5 85 ASP A CA 1
ATOM 667 C C . ASP A 1 85 ? 0.979 35.781 4.781 1 96.5 85 ASP A C 1
ATOM 669 O O . ASP A 1 85 ? 1.151 37 4.723 1 96.5 85 ASP A O 1
ATOM 673 N N . GLY A 1 86 ? 0.676 35.219 5.887 1 97.12 86 GLY A N 1
ATOM 674 C CA . GLY A 1 86 ? 0.474 35.938 7.125 1 97.12 86 GLY A CA 1
ATOM 675 C C . GLY A 1 86 ? 1.708 35.969 8.008 1 97.12 86 GLY A C 1
ATOM 676 O O . GLY A 1 86 ? 2.699 35.312 7.723 1 97.12 86 GLY A O 1
ATOM 677 N N . PRO A 1 87 ? 1.631 36.781 9.008 1 98.31 87 PRO A N 1
ATOM 678 C CA . PRO A 1 87 ? 2.771 36.906 9.922 1 98.31 87 PRO A CA 1
ATOM 679 C C . PRO A 1 87 ? 3.111 35.625 10.641 1 98.31 87 PRO A C 1
ATOM 681 O O . PRO A 1 87 ? 4.273 35.375 10.984 1 98.31 87 PRO A O 1
ATOM 684 N N . GLU A 1 88 ? 2.113 34.781 10.891 1 98.62 88 GLU A N 1
ATOM 685 C CA . GLU A 1 88 ? 2.346 33.531 11.586 1 98.62 88 GLU A CA 1
ATOM 686 C C . GLU A 1 88 ? 3.232 32.594 10.758 1 98.62 88 GLU A C 1
ATOM 688 O O . GLU A 1 88 ? 4.152 31.969 11.289 1 98.62 88 GLU A O 1
ATOM 693 N N . MET A 1 89 ? 2.98 32.469 9.453 1 98.75 89 MET A N 1
ATOM 694 C CA . MET A 1 89 ? 3.844 31.688 8.586 1 98.75 89 MET A CA 1
ATOM 695 C C . MET A 1 89 ? 5.254 32.25 8.539 1 98.75 89 MET A C 1
ATOM 697 O O . MET A 1 89 ? 6.238 31.531 8.609 1 98.75 89 MET A O 1
ATOM 701 N N . THR A 1 90 ? 5.316 33.562 8.438 1 98.75 90 THR A N 1
ATOM 702 C CA . THR A 1 90 ? 6.613 34.219 8.422 1 98.75 90 THR A CA 1
ATOM 703 C C . THR A 1 90 ? 7.41 33.875 9.68 1 98.75 90 THR A C 1
ATOM 705 O O . THR A 1 90 ? 8.617 33.656 9.609 1 98.75 90 THR A O 1
ATOM 708 N N . LYS A 1 91 ? 6.727 33.906 10.766 1 98.81 91 LYS A N 1
ATOM 709 C CA . LYS A 1 91 ? 7.375 33.562 12.031 1 98.81 91 LYS A CA 1
ATOM 710 C C . LYS A 1 91 ? 7.938 32.156 12 1 98.81 91 LYS A C 1
ATOM 712 O O . LYS A 1 91 ? 9.055 31.922 12.461 1 98.81 91 LYS A O 1
ATOM 717 N N . ILE A 1 92 ? 7.207 31.203 11.508 1 98.88 92 ILE A N 1
ATOM 718 C CA . ILE A 1 92 ? 7.645 29.812 11.422 1 98.88 92 ILE A CA 1
ATOM 719 C C . ILE A 1 92 ? 8.828 29.703 10.461 1 98.88 92 ILE A C 1
ATOM 721 O O . ILE A 1 92 ? 9.805 29 10.75 1 98.88 92 ILE A O 1
ATOM 725 N N . GLN A 1 93 ? 8.758 30.359 9.305 1 98.88 93 GLN A N 1
ATOM 726 C CA . GLN A 1 93 ? 9.852 30.406 8.336 1 98.88 93 GLN A CA 1
ATOM 727 C C . GLN A 1 93 ? 11.133 30.922 8.977 1 98.88 93 GLN A C 1
ATOM 729 O O . GLN A 1 93 ? 12.203 30.328 8.805 1 98.88 93 GLN A O 1
ATOM 734 N N . GLN A 1 94 ? 10.961 32 9.672 1 98.88 94 GLN A N 1
ATOM 735 C CA . GLN A 1 94 ? 12.117 32.594 10.344 1 98.88 94 GLN A CA 1
ATOM 736 C C . GLN A 1 94 ? 12.688 31.641 11.391 1 98.88 94 GLN A C 1
ATOM 738 O O . GLN A 1 94 ? 13.906 31.531 11.547 1 98.88 94 GLN A O 1
ATOM 743 N N . CYS A 1 95 ? 11.805 31.031 12.141 1 98.88 95 CYS A N 1
ATOM 744 C CA . CYS A 1 95 ? 12.242 30.062 13.148 1 98.88 95 CYS A CA 1
ATOM 745 C C . CYS A 1 95 ? 13.047 28.938 12.508 1 98.88 95 CYS A C 1
ATOM 747 O O . CYS A 1 95 ? 14.078 28.531 13.047 1 98.88 95 CYS A O 1
ATOM 749 N N . ALA A 1 96 ? 12.539 28.375 11.375 1 98.88 96 ALA A N 1
ATOM 750 C CA . ALA A 1 96 ? 13.289 27.344 10.641 1 98.88 96 ALA A CA 1
ATOM 751 C C . ALA A 1 96 ? 14.68 27.859 10.25 1 98.88 96 ALA A C 1
ATOM 753 O O . ALA A 1 96 ? 15.672 27.156 10.43 1 98.88 96 ALA A O 1
ATOM 754 N N . ALA A 1 97 ? 14.75 29.078 9.734 1 98.88 97 ALA A N 1
ATOM 755 C CA . ALA A 1 97 ? 16.016 29.688 9.312 1 98.88 97 ALA A CA 1
ATOM 756 C C . ALA A 1 97 ? 16.953 29.859 10.5 1 98.88 97 ALA A C 1
ATOM 758 O O . ALA A 1 97 ? 18.141 29.5 10.414 1 98.88 97 ALA A O 1
ATOM 759 N N . ASP A 1 98 ? 16.391 30.406 11.57 1 98.88 98 ASP A N 1
ATOM 760 C CA . ASP A 1 98 ? 17.188 30.672 12.758 1 98.88 98 ASP A CA 1
ATOM 761 C C . ASP A 1 98 ? 17.812 29.375 13.297 1 98.88 98 ASP A C 1
ATOM 763 O O . ASP A 1 98 ? 18.875 29.406 13.922 1 98.88 98 ASP A O 1
ATOM 767 N N . ASN A 1 99 ? 17.172 28.266 13.07 1 98.88 99 ASN A N 1
ATOM 768 C CA . ASN A 1 99 ? 17.625 27 13.625 1 98.88 99 ASN A CA 1
ATOM 769 C C . ASN A 1 99 ? 18.25 26.109 12.555 1 98.88 99 ASN A C 1
ATOM 771 O O . ASN A 1 99 ? 18.609 24.969 12.828 1 98.88 99 ASN A O 1
ATOM 775 N N . ASN A 1 100 ? 18.359 26.547 11.305 1 98.69 100 ASN A N 1
ATOM 776 C CA . ASN A 1 100 ? 18.969 25.844 10.18 1 98.69 100 ASN A CA 1
ATOM 777 C C . ASN A 1 100 ? 18.406 24.438 10.039 1 98.69 100 ASN A C 1
ATOM 779 O O . ASN A 1 100 ? 19.172 23.453 10.031 1 98.69 100 ASN A O 1
ATOM 783 N N . ILE A 1 101 ? 17.156 24.359 9.914 1 98.88 101 ILE A N 1
ATOM 784 C CA . ILE A 1 101 ? 16.484 23.062 9.852 1 98.88 101 ILE A CA 1
ATOM 785 C C . ILE A 1 101 ? 15.383 23.094 8.789 1 98.88 101 ILE A C 1
ATOM 787 O O . ILE A 1 101 ? 14.68 24.094 8.656 1 98.88 101 ILE A O 1
ATOM 791 N N . VAL A 1 102 ? 15.25 22.031 7.957 1 98.88 102 VAL A N 1
ATOM 792 C CA . VAL A 1 102 ? 14.125 21.875 7.043 1 98.88 102 VAL A CA 1
ATOM 793 C C . VAL A 1 102 ? 12.875 21.484 7.824 1 98.88 102 VAL A C 1
ATOM 795 O O . VAL A 1 102 ? 12.938 20.641 8.727 1 98.88 102 VAL A O 1
ATOM 798 N N . VAL A 1 103 ? 11.773 22.125 7.531 1 98.94 103 VAL A N 1
ATOM 799 C CA . VAL A 1 103 ? 10.516 21.859 8.227 1 98.94 103 VAL A CA 1
ATOM 800 C C . VAL A 1 103 ? 9.438 21.453 7.223 1 98.94 103 VAL A C 1
ATOM 802 O O . VAL A 1 103 ? 9.258 22.125 6.207 1 98.94 103 VAL A O 1
ATOM 805 N N . VAL A 1 104 ? 8.812 20.344 7.418 1 98.94 104 VAL A N 1
ATOM 806 C CA . VAL A 1 104 ? 7.582 20.016 6.695 1 98.94 104 VAL A CA 1
ATOM 807 C C . VAL A 1 104 ? 6.379 20.203 7.621 1 98.94 104 VAL A C 1
ATOM 809 O O . VAL A 1 104 ? 6.145 19.375 8.508 1 98.94 104 VAL A O 1
ATOM 812 N N . LEU A 1 105 ? 5.684 21.234 7.355 1 98.94 105 LEU A N 1
ATOM 813 C CA . LEU A 1 105 ? 4.609 21.688 8.227 1 98.94 105 LEU A CA 1
ATOM 814 C C . LEU A 1 105 ? 3.248 21.281 7.668 1 98.94 105 LEU A C 1
ATOM 816 O O . LEU A 1 105 ? 2.951 21.531 6.5 1 98.94 105 LEU A O 1
ATOM 820 N N . GLY A 1 106 ? 2.43 20.562 8.453 1 98.81 106 GLY A N 1
ATOM 821 C CA . GLY A 1 106 ? 1.019 20.391 8.148 1 98.81 106 GLY A CA 1
ATOM 822 C C . GLY A 1 106 ? 0.135 21.422 8.82 1 98.81 106 GLY A C 1
ATOM 823 O O . GLY A 1 106 ? 0.355 21.781 9.977 1 98.81 106 GLY A O 1
ATOM 824 N N . PHE A 1 107 ? -0.835 21.938 8.07 1 98.81 107 PHE A N 1
ATOM 825 C CA . PHE A 1 107 ? -1.665 22.969 8.672 1 98.81 107 PHE A CA 1
ATOM 826 C C . PHE A 1 107 ? -2.998 23.094 7.938 1 98.81 107 PHE A C 1
ATOM 828 O O . PHE A 1 107 ? -3.125 22.641 6.793 1 98.81 107 PHE A O 1
ATOM 835 N N . SER A 1 108 ? -4.004 23.578 8.672 1 98.69 108 SER A N 1
ATOM 836 C CA . SER A 1 108 ? -5.23 24.062 8.055 1 98.69 108 SER A CA 1
ATOM 837 C C . SER A 1 108 ? -5.02 25.422 7.398 1 98.69 108 SER A C 1
ATOM 839 O O . SER A 1 108 ? -4.809 26.438 8.086 1 98.69 108 SER A O 1
ATOM 841 N N . GLU A 1 109 ? -5.098 25.469 6.094 1 98.62 109 GLU A N 1
ATOM 842 C CA . GLU A 1 109 ? -4.836 26.688 5.34 1 98.62 109 GLU A CA 1
ATOM 843 C C . GLU A 1 109 ? -6.098 27.531 5.199 1 98.62 109 GLU A C 1
ATOM 845 O O . GLU A 1 109 ? -7.141 27.031 4.773 1 98.62 109 GLU A O 1
ATOM 850 N N . ASN A 1 110 ? -5.945 28.703 5.59 1 98.56 110 ASN A N 1
ATOM 851 C CA . ASN A 1 110 ? -7.012 29.672 5.344 1 98.56 110 ASN A CA 1
ATOM 852 C C . ASN A 1 110 ? -6.727 30.516 4.109 1 98.56 110 ASN A C 1
ATOM 854 O O . ASN A 1 110 ? -5.82 31.359 4.121 1 98.56 110 ASN A O 1
ATOM 858 N N . SER A 1 111 ? -7.387 30.266 3.08 1 96.31 111 SER A N 1
ATOM 859 C CA . SER A 1 111 ? -7.355 31.078 1.869 1 96.31 111 SER A CA 1
ATOM 860 C C . SER A 1 111 ? -8.695 31.766 1.629 1 96.31 111 SER A C 1
ATOM 862 O O . SER A 1 111 ? -9.625 31.156 1.104 1 96.31 111 SER A O 1
ATOM 864 N N . HIS A 1 112 ? -8.812 33.031 1.944 1 94.69 112 HIS A N 1
ATOM 865 C CA . HIS A 1 112 ? -10.039 33.812 1.815 1 94.69 112 HIS A CA 1
ATOM 866 C C . HIS A 1 112 ? -11.203 33.156 2.551 1 94.69 112 HIS A C 1
ATOM 868 O O . HIS A 1 112 ? -12.297 33.031 2.002 1 94.69 112 HIS A O 1
ATOM 874 N N . ASN A 1 113 ? -10.883 32.562 3.729 1 95.25 113 ASN A N 1
ATOM 875 C CA . ASN A 1 113 ? -11.836 31.938 4.641 1 95.25 113 ASN A CA 1
ATOM 876 C C . ASN A 1 113 ? -12.352 30.625 4.09 1 95.25 113 ASN A C 1
ATOM 878 O O . ASN A 1 113 ? -13.352 30.094 4.578 1 95.25 113 ASN A O 1
ATOM 882 N N . ASN A 1 114 ? -11.734 30.203 3.008 1 95 114 ASN A N 1
ATOM 883 C CA . ASN A 1 114 ? -11.859 28.812 2.592 1 95 114 ASN A CA 1
ATOM 884 C C . ASN A 1 114 ? -10.68 27.969 3.074 1 95 114 ASN A C 1
ATOM 886 O O . ASN A 1 114 ? -9.531 28.422 3.029 1 95 114 ASN A O 1
ATOM 890 N N . LEU A 1 115 ? -11.016 26.859 3.516 1 97.94 115 LEU A N 1
ATOM 891 C CA . LEU A 1 115 ? -9.969 26.094 4.18 1 97.94 115 LEU A CA 1
ATOM 892 C C . LEU A 1 115 ? -9.516 24.938 3.309 1 97.94 115 LEU A C 1
ATOM 894 O O . LEU A 1 115 ? -10.312 24.344 2.576 1 97.94 115 LEU A O 1
ATOM 898 N N . TYR A 1 116 ? -8.312 24.609 3.371 1 97.88 116 TYR A N 1
ATOM 899 C CA . TYR A 1 116 ? -7.68 23.469 2.719 1 97.88 116 TYR A CA 1
ATOM 900 C C . TYR A 1 116 ? -6.738 22.75 3.674 1 97.88 116 TYR A C 1
ATOM 902 O O . TYR A 1 116 ? -6.191 23.344 4.598 1 97.88 116 TYR A O 1
ATOM 910 N N . ILE A 1 117 ? -6.633 21.422 3.535 1 98.44 117 ILE A N 1
ATOM 911 C CA . ILE A 1 117 ? -5.543 20.703 4.188 1 98.44 117 ILE A CA 1
ATOM 912 C C . ILE A 1 117 ? -4.246 20.906 3.402 1 98.44 117 ILE A C 1
ATOM 914 O O . ILE A 1 117 ? -4.148 20.5 2.242 1 98.44 117 ILE A O 1
ATOM 918 N N . SER A 1 118 ? -3.266 21.516 4.082 1 98.56 118 SER A N 1
ATOM 919 C CA . SER A 1 118 ? -2.082 21.906 3.324 1 98.56 118 SER A CA 1
ATOM 920 C C . SER A 1 118 ? -0.804 21.469 4.035 1 98.56 118 SER A C 1
ATOM 922 O O . SER A 1 118 ? -0.826 21.156 5.227 1 98.56 118 SER A O 1
ATOM 924 N N . GLN A 1 119 ? 0.239 21.344 3.277 1 98.62 119 GLN A N 1
ATOM 925 C CA . GLN A 1 119 ? 1.602 21.125 3.746 1 98.62 119 GLN A CA 1
ATOM 926 C C . GLN A 1 119 ? 2.574 22.109 3.107 1 98.62 119 GLN A C 1
ATOM 928 O O . GLN A 1 119 ? 2.443 22.438 1.927 1 98.62 119 GLN A O 1
ATOM 933 N N . ALA A 1 120 ? 3.521 22.594 3.869 1 98.75 120 ALA A N 1
ATOM 934 C CA . ALA A 1 120 ? 4.617 23.422 3.383 1 98.75 120 ALA A CA 1
ATOM 935 C C . ALA A 1 120 ? 5.969 22.797 3.719 1 98.75 120 ALA A C 1
ATOM 937 O O . ALA A 1 120 ? 6.203 22.391 4.859 1 98.75 120 ALA A O 1
ATOM 938 N N . THR A 1 121 ? 6.781 22.656 2.715 1 98.81 121 THR A N 1
ATOM 939 C CA . THR A 1 121 ? 8.188 22.344 2.949 1 98.81 121 THR A CA 1
ATOM 940 C C . THR A 1 121 ? 9.016 23.625 3.023 1 98.81 121 THR A C 1
ATOM 942 O O . THR A 1 121 ? 9.172 24.328 2.023 1 98.81 121 THR A O 1
ATOM 945 N N . ILE A 1 122 ? 9.477 23.906 4.188 1 98.88 122 ILE A N 1
ATOM 946 C CA . ILE A 1 122 ? 10.258 25.109 4.457 1 98.88 122 ILE A CA 1
ATOM 947 C C . ILE A 1 122 ? 11.742 24.75 4.551 1 98.88 122 ILE A C 1
ATOM 949 O O . ILE A 1 122 ? 12.125 23.891 5.352 1 98.88 122 ILE A O 1
ATOM 953 N N . ASN A 1 123 ? 12.531 25.359 3.783 1 98.62 123 ASN A N 1
ATOM 954 C CA . ASN A 1 123 ? 13.969 25.094 3.754 1 98.62 123 ASN A CA 1
ATOM 955 C C . ASN A 1 123 ? 14.664 25.625 5.008 1 98.62 123 ASN A C 1
ATOM 957 O O . ASN A 1 123 ? 14.07 26.375 5.781 1 98.62 123 ASN A O 1
ATOM 961 N N . SER A 1 124 ? 15.953 25.25 5.117 1 98.56 124 SER A N 1
ATOM 962 C CA . SER A 1 124 ? 16.734 25.641 6.281 1 98.56 124 SER A CA 1
ATOM 963 C C . SER A 1 124 ? 17.016 27.141 6.273 1 98.56 124 SER A C 1
ATOM 965 O O . SER A 1 124 ? 17.422 27.703 7.289 1 98.56 124 SER A O 1
ATOM 967 N N . ASN A 1 125 ? 16.797 27.828 5.172 1 98.44 125 ASN A N 1
ATOM 968 C CA . ASN A 1 125 ? 16.969 29.281 5.105 1 98.44 125 ASN A CA 1
ATOM 969 C C . ASN A 1 125 ? 15.633 30 5.262 1 98.44 125 ASN A C 1
ATOM 971 O O . ASN A 1 125 ? 15.555 31.219 5.066 1 98.44 125 ASN A O 1
ATOM 975 N N . GLY A 1 126 ? 14.539 29.234 5.469 1 98.62 126 GLY A N 1
ATOM 976 C CA . GLY A 1 126 ? 13.234 29.812 5.734 1 98.62 126 GLY A CA 1
ATOM 977 C C . GLY A 1 126 ? 12.367 29.922 4.496 1 98.62 126 GLY A C 1
ATOM 978 O O . GLY A 1 126 ? 11.18 30.234 4.594 1 98.62 126 GLY A O 1
ATOM 979 N N . GLU A 1 127 ? 12.945 29.672 3.307 1 98.5 127 GLU A N 1
ATOM 980 C CA . GLU A 1 127 ? 12.188 29.75 2.061 1 98.5 127 GLU A CA 1
ATOM 981 C C . GLU A 1 127 ? 11.203 28.594 1.938 1 98.5 127 GLU A C 1
ATOM 983 O O . GLU A 1 127 ? 11.539 27.438 2.244 1 98.5 127 GLU A O 1
ATOM 988 N N . ILE A 1 128 ? 9.992 28.906 1.539 1 98.44 128 ILE A N 1
ATOM 989 C CA . ILE A 1 128 ? 9.047 27.844 1.215 1 98.44 128 ILE A CA 1
ATOM 990 C C . ILE A 1 128 ? 9.383 27.25 -0.153 1 98.44 128 ILE A C 1
ATOM 992 O O . ILE A 1 128 ? 9.289 27.938 -1.173 1 98.44 128 ILE A O 1
ATOM 996 N N . LEU A 1 129 ? 9.781 25.984 -0.178 1 98.06 129 LEU A N 1
ATOM 997 C CA . LEU A 1 129 ? 10.164 25.328 -1.417 1 98.06 129 LEU A CA 1
ATOM 998 C C . LEU A 1 129 ? 8.953 24.672 -2.08 1 98.06 129 LEU A C 1
ATOM 1000 O O . LEU A 1 129 ? 8.914 24.531 -3.305 1 98.06 129 LEU A O 1
ATOM 1004 N N . ALA A 1 130 ? 8.016 24.234 -1.293 1 97.69 130 ALA A N 1
ATOM 1005 C CA . ALA A 1 130 ? 6.777 23.625 -1.768 1 97.69 130 ALA A CA 1
ATOM 1006 C C . ALA A 1 130 ? 5.602 24 -0.871 1 97.69 130 ALA A C 1
ATOM 1008 O O . ALA A 1 130 ? 5.734 24.031 0.355 1 97.69 130 ALA A O 1
ATOM 1009 N N . LEU A 1 131 ? 4.617 24.375 -1.445 1 97.44 131 LEU A N 1
ATOM 1010 C CA . LEU A 1 131 ? 3.314 24.609 -0.827 1 97.44 131 LEU A CA 1
ATOM 1011 C C . LEU A 1 131 ? 2.221 23.844 -1.565 1 97.44 131 LEU A C 1
ATOM 1013 O O . LEU A 1 131 ? 1.93 24.141 -2.727 1 97.44 131 LEU A O 1
ATOM 1017 N N . ARG A 1 132 ? 1.637 22.891 -0.898 1 96.88 132 ARG A N 1
ATOM 1018 C CA . ARG A 1 132 ? 0.659 22.031 -1.563 1 96.88 132 ARG A CA 1
ATOM 1019 C C . ARG A 1 132 ? -0.615 21.906 -0.734 1 96.88 132 ARG A C 1
ATOM 1021 O O . ARG A 1 132 ? -0.585 22.062 0.487 1 96.88 132 ARG A O 1
ATOM 1028 N N . ARG A 1 133 ? -1.671 21.672 -1.42 1 96.69 133 ARG A N 1
ATOM 1029 C CA . ARG A 1 133 ? -2.953 21.312 -0.821 1 96.69 133 ARG A CA 1
ATOM 1030 C C . ARG A 1 133 ? -3.277 19.844 -1.062 1 96.69 133 ARG A C 1
ATOM 1032 O O . ARG A 1 133 ? -2.918 19.281 -2.102 1 96.69 133 ARG A O 1
ATOM 1039 N N . LYS A 1 134 ? -3.889 19.203 -0.047 1 97.06 134 LYS A N 1
ATOM 1040 C CA . LYS A 1 134 ? -4.426 17.859 -0.246 1 97.06 134 LYS A CA 1
ATOM 1041 C C . LYS A 1 134 ? -5.297 17.797 -1.495 1 97.06 134 LYS A C 1
ATOM 1043 O O . LYS A 1 134 ? -6.105 18.688 -1.742 1 97.06 134 LYS A O 1
ATOM 1048 N N . ILE A 1 135 ? -5.086 16.734 -2.152 1 94.81 135 ILE A N 1
ATOM 1049 C CA . ILE A 1 135 ? -5.707 16.656 -3.471 1 94.81 135 ILE A CA 1
ATOM 1050 C C . ILE A 1 135 ? -7.223 16.734 -3.334 1 94.81 135 ILE A C 1
ATOM 1052 O O . ILE A 1 135 ? -7.891 17.406 -4.129 1 94.81 135 ILE A O 1
ATOM 1056 N N . LYS A 1 136 ? -7.754 16.062 -2.348 1 94.19 136 LYS A N 1
ATOM 1057 C CA . LYS A 1 136 ? -9.18 16.047 -2.035 1 94.19 136 LYS A CA 1
ATOM 1058 C C . LYS A 1 136 ? -9.414 15.711 -0.565 1 94.19 136 LYS A C 1
ATOM 1060 O O . LYS A 1 136 ? -8.781 14.805 -0.021 1 94.19 136 LYS A O 1
ATOM 1065 N N . ALA A 1 137 ? -10.312 16.438 0.037 1 94.25 137 ALA A N 1
ATOM 1066 C CA . ALA A 1 137 ? -10.695 16.125 1.411 1 94.25 137 ALA A CA 1
ATOM 1067 C C . ALA A 1 137 ? -11.438 14.797 1.486 1 94.25 137 ALA A C 1
ATOM 1069 O O . ALA A 1 137 ? -12.25 14.484 0.613 1 94.25 137 ALA A O 1
ATOM 1070 N N . THR A 1 138 ? -11.25 14.094 2.572 1 92.25 138 THR A N 1
ATOM 1071 C CA . THR A 1 138 ? -11.805 12.75 2.688 1 92.25 138 THR A CA 1
ATOM 1072 C C . THR A 1 138 ? -13.07 12.758 3.545 1 92.25 138 THR A C 1
ATOM 1074 O O . THR A 1 138 ? -13.078 13.32 4.641 1 92.25 138 THR A O 1
ATOM 1077 N N . HIS A 1 139 ? -14.141 12.148 3.014 1 92.19 139 HIS A N 1
ATOM 1078 C CA . HIS A 1 139 ? -15.383 11.891 3.729 1 92.19 139 HIS A CA 1
ATOM 1079 C C . HIS A 1 139 ? -15.867 13.141 4.457 1 92.19 139 HIS A C 1
ATOM 1081 O O . HIS A 1 139 ? -16.125 14.172 3.824 1 92.19 139 HIS A O 1
ATOM 1087 N N . MET A 1 140 ? -15.742 13.125 5.898 1 93 140 MET A N 1
ATOM 1088 C CA . MET A 1 140 ? -16.297 14.25 6.648 1 93 140 MET A CA 1
ATOM 1089 C C . MET A 1 140 ? -15.438 15.492 6.484 1 93 140 MET A C 1
ATOM 1091 O O . MET A 1 140 ? -15.898 16.609 6.727 1 93 140 MET A O 1
ATOM 1095 N N . GLU A 1 141 ? -14.203 15.328 6.062 1 94.38 141 GLU A N 1
ATOM 1096 C CA . GLU A 1 141 ? -13.336 16.469 5.801 1 94.38 141 GLU A CA 1
ATOM 1097 C C . GLU A 1 141 ? -13.953 17.391 4.75 1 94.38 141 GLU A C 1
ATOM 1099 O O . GLU A 1 141 ? -13.719 18.609 4.77 1 94.38 141 GLU A O 1
ATOM 1104 N N . ARG A 1 142 ? -14.766 16.812 3.916 1 92.81 142 ARG A N 1
ATOM 1105 C CA . ARG A 1 142 ? -15.367 17.547 2.805 1 92.81 142 ARG A CA 1
ATOM 1106 C C . ARG A 1 142 ? -16.328 18.609 3.312 1 92.81 142 ARG A C 1
ATOM 1108 O O . ARG A 1 142 ? -16.703 19.516 2.566 1 92.81 142 ARG A O 1
ATOM 1115 N N . THR A 1 143 ? -16.734 18.484 4.547 1 93.38 143 THR A N 1
ATOM 1116 C CA . THR A 1 143 ? -17.641 19.453 5.125 1 93.38 143 THR A CA 1
ATOM 1117 C C . THR A 1 143 ? -16.906 20.719 5.539 1 93.38 143 THR A C 1
ATOM 1119 O O . THR A 1 143 ? -17.516 21.75 5.793 1 93.38 143 THR A O 1
ATOM 1122 N N . ILE A 1 144 ? -15.516 20.656 5.57 1 94.75 144 ILE A N 1
ATOM 1123 C CA . ILE A 1 144 ? -14.711 21.766 6.086 1 94.75 144 ILE A CA 1
ATOM 1124 C C . ILE A 1 144 ? -13.742 22.25 5.008 1 94.75 144 ILE A C 1
ATOM 1126 O O . ILE A 1 144 ? -13.523 23.453 4.852 1 94.75 144 ILE A O 1
ATOM 1130 N N . PHE A 1 145 ? -13.195 21.281 4.238 1 96.69 145 PHE A N 1
ATOM 1131 C CA . PHE A 1 145 ? -12.047 21.594 3.406 1 96.69 145 PHE A CA 1
ATOM 1132 C C . PHE A 1 145 ? -12.398 21.516 1.928 1 96.69 145 PHE A C 1
ATOM 1134 O O . PHE A 1 145 ? -13.172 20.641 1.521 1 96.69 145 PHE A O 1
ATOM 1141 N N . GLY A 1 146 ? -11.797 22.375 1.146 1 93.06 146 GLY A N 1
ATOM 1142 C CA . GLY A 1 146 ? -11.961 22.359 -0.299 1 93.06 146 GLY A CA 1
ATOM 1143 C C . GLY A 1 146 ? -10.992 21.422 -0.997 1 93.06 146 GLY A C 1
ATOM 1144 O O . GLY A 1 146 ? -10.07 20.906 -0.372 1 93.06 146 GLY A O 1
ATOM 1145 N N . ASP A 1 147 ? -11.234 21.203 -2.301 1 91.44 147 ASP A N 1
ATOM 1146 C CA . ASP A 1 147 ? -10.375 20.375 -3.145 1 91.44 147 ASP A CA 1
ATOM 1147 C C . ASP A 1 147 ? -9.234 21.203 -3.744 1 91.44 147 ASP A C 1
ATOM 1149 O O . ASP A 1 147 ? -9.43 22.375 -4.09 1 91.44 147 ASP A O 1
ATOM 1153 N N . ALA A 1 148 ? -8.211 20.531 -3.885 1 91.94 148 ALA A N 1
ATOM 1154 C CA . ALA A 1 148 ? -7.043 21.203 -4.457 1 91.94 148 ALA A CA 1
ATOM 1155 C C . ALA A 1 148 ? -7.117 21.219 -5.98 1 91.94 148 ALA A C 1
ATOM 1157 O O . ALA A 1 148 ? -7.957 20.547 -6.578 1 91.94 148 ALA A O 1
ATOM 1158 N N . SER A 1 149 ? -6.336 22.062 -6.609 1 88.88 149 SER A N 1
ATOM 1159 C CA . SER A 1 149 ? -6.031 22.031 -8.039 1 88.88 149 SER A CA 1
ATOM 1160 C C . SER A 1 149 ? -4.582 21.625 -8.281 1 88.88 149 SER A C 1
ATOM 1162 O O . SER A 1 149 ? -4.121 20.609 -7.773 1 88.88 149 SER A O 1
ATOM 1164 N N . GLY A 1 150 ? -3.873 22.328 -9.086 1 85.38 150 GLY A N 1
ATOM 1165 C CA . GLY A 1 150 ? -2.518 21.953 -9.453 1 85.38 150 GLY A CA 1
ATOM 1166 C C . GLY A 1 150 ? -1.549 22 -8.289 1 85.38 150 GLY A C 1
ATOM 1167 O O . GLY A 1 150 ? -0.493 21.359 -8.328 1 85.38 150 GLY A O 1
ATOM 1168 N N . ASP A 1 151 ? -1.899 22.703 -7.207 1 86.06 151 ASP A N 1
ATOM 1169 C CA . ASP A 1 151 ? -1.037 22.828 -6.035 1 86.06 151 ASP A CA 1
ATOM 1170 C C . ASP A 1 151 ? -0.832 21.484 -5.352 1 86.06 151 ASP A C 1
ATOM 1172 O O . ASP A 1 151 ? 0.139 21.297 -4.613 1 86.06 151 ASP A O 1
ATOM 1176 N N . ALA A 1 152 ? -1.743 20.641 -5.629 1 90.12 152 ALA A N 1
ATOM 1177 C CA . ALA A 1 152 ? -1.656 19.312 -5.023 1 90.12 152 ALA A CA 1
ATOM 1178 C C . ALA A 1 152 ? -0.432 18.562 -5.535 1 90.12 152 ALA A C 1
ATOM 1180 O O . ALA A 1 152 ? 0.067 17.656 -4.867 1 90.12 152 ALA A O 1
ATOM 1181 N N . LEU A 1 153 ? 0.077 18.969 -6.66 1 92.69 153 LEU A N 1
ATOM 1182 C CA . LEU A 1 153 ? 1.109 18.188 -7.336 1 92.69 153 LEU A CA 1
ATOM 1183 C C . LEU A 1 153 ? 2.496 18.75 -7.043 1 92.69 153 LEU A C 1
ATOM 1185 O O . LEU A 1 153 ? 3.506 18.188 -7.461 1 92.69 153 LEU A O 1
ATOM 1189 N N . THR A 1 154 ? 2.559 19.859 -6.27 1 88.75 154 THR A N 1
ATOM 1190 C CA . THR A 1 154 ? 3.82 20.422 -5.805 1 88.75 154 THR A CA 1
ATOM 1191 C C . THR A 1 154 ? 4.25 19.781 -4.492 1 88.75 154 THR A C 1
ATOM 1193 O O . THR A 1 154 ? 4.023 20.328 -3.416 1 88.75 154 THR A O 1
ATOM 1196 N N . SER A 1 155 ? 4.887 18.641 -4.602 1 91.5 155 SER A N 1
ATOM 1197 C CA . SER A 1 155 ? 5.078 17.891 -3.369 1 91.5 155 SER A CA 1
ATOM 1198 C C . SER A 1 155 ? 6.555 17.594 -3.125 1 91.5 155 SER A C 1
ATOM 1200 O O . SER A 1 155 ? 7.016 17.609 -1.981 1 91.5 155 SER A O 1
ATOM 1202 N N . VAL A 1 156 ? 7.383 17.391 -4.133 1 97.25 156 VAL A N 1
ATOM 1203 C CA . VAL A 1 156 ? 8.773 16.969 -3.957 1 97.25 156 VAL A CA 1
ATOM 1204 C C . VAL A 1 156 ? 9.711 18.109 -4.328 1 97.25 156 VAL A C 1
ATOM 1206 O O . VAL A 1 156 ? 9.594 18.688 -5.41 1 97.25 156 VAL A O 1
ATOM 1209 N N . VAL A 1 157 ? 10.641 18.438 -3.426 1 97.81 157 VAL A N 1
ATOM 1210 C CA . VAL A 1 157 ? 11.562 19.531 -3.67 1 97.81 157 VAL A CA 1
ATOM 1211 C C . VAL A 1 157 ? 12.977 19.125 -3.275 1 97.81 157 VAL A C 1
ATOM 1213 O O . VAL A 1 157 ? 13.156 18.25 -2.42 1 97.81 157 VAL A O 1
ATOM 1216 N N . ASP A 1 158 ? 13.922 19.781 -3.848 1 96.69 158 ASP A N 1
ATOM 1217 C CA . ASP A 1 158 ? 15.328 19.609 -3.482 1 96.69 158 ASP A CA 1
ATOM 1218 C C . ASP A 1 158 ? 15.68 20.438 -2.246 1 96.69 158 ASP A C 1
ATOM 1220 O O . ASP A 1 158 ? 15.336 21.625 -2.168 1 96.69 158 ASP A O 1
ATOM 1224 N N . THR A 1 159 ? 16.281 19.781 -1.271 1 97 159 THR A N 1
ATOM 1225 C CA . THR A 1 159 ? 16.828 20.469 -0.1 1 97 159 THR A CA 1
ATOM 1226 C C . THR A 1 159 ? 18.312 20.125 0.078 1 97 159 THR A C 1
ATOM 1228 O O . THR A 1 159 ? 18.859 19.312 -0.669 1 97 159 THR A O 1
ATOM 1231 N N . GLY A 1 160 ? 18.953 20.766 1.019 1 94.62 160 GLY A N 1
ATOM 1232 C CA . GLY A 1 160 ? 20.344 20.484 1.304 1 94.62 160 GLY A CA 1
ATOM 1233 C C . GLY A 1 160 ? 20.562 19.094 1.86 1 94.62 160 GLY A C 1
ATOM 1234 O O . GLY A 1 160 ? 21.688 18.594 1.889 1 94.62 160 GLY A O 1
ATOM 1235 N N . ILE A 1 161 ? 19.5 18.406 2.256 1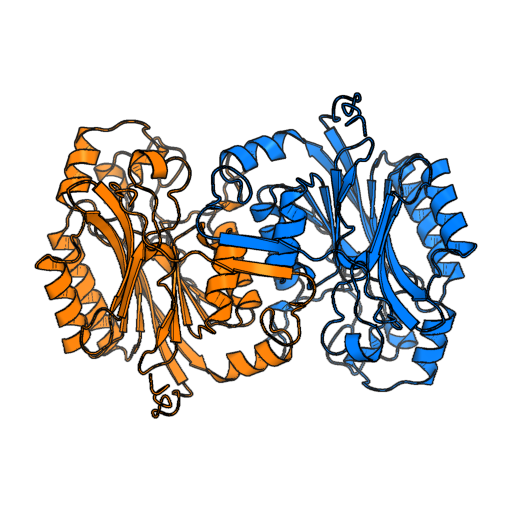 96.81 161 ILE A N 1
ATOM 1236 C CA . ILE A 1 161 ? 19.641 17.094 2.889 1 96.81 161 ILE A CA 1
ATOM 1237 C C . ILE A 1 161 ? 19.078 16.016 1.969 1 96.81 161 ILE A C 1
ATOM 1239 O O . ILE A 1 161 ? 19.016 14.844 2.35 1 96.81 161 ILE A O 1
ATOM 1243 N N . GLY A 1 162 ? 18.641 16.391 0.773 1 96.06 162 GLY A N 1
ATOM 1244 C CA . GLY A 1 162 ? 18.031 15.461 -0.171 1 96.06 162 GLY A CA 1
ATOM 1245 C C . GLY A 1 162 ? 16.672 15.922 -0.661 1 96.06 162 GLY A C 1
ATOM 1246 O O . GLY A 1 162 ? 16.234 17.031 -0.343 1 96.06 162 GLY A O 1
ATOM 1247 N N . ARG A 1 163 ? 16.078 15.125 -1.505 1 97.75 163 ARG A N 1
ATOM 1248 C CA . ARG A 1 163 ? 14.742 15.422 -2.021 1 97.75 163 ARG A CA 1
ATOM 1249 C C . ARG A 1 163 ? 13.664 15.031 -1.016 1 97.75 163 ARG A C 1
ATOM 1251 O O . ARG A 1 163 ? 13.609 13.875 -0.577 1 97.75 163 ARG A O 1
ATOM 1258 N N . VAL A 1 164 ? 12.852 15.969 -0.661 1 98.56 164 VAL A N 1
ATOM 1259 C CA . VAL A 1 164 ? 11.836 15.805 0.375 1 98.56 164 VAL A CA 1
ATOM 1260 C C . VAL A 1 164 ? 10.445 15.969 -0.231 1 98.56 164 VAL A C 1
ATOM 1262 O O . VAL A 1 164 ? 10.203 16.891 -1.006 1 98.56 164 VAL A O 1
ATOM 1265 N N . GLY A 1 165 ? 9.562 15.023 -0.022 1 98.56 165 GLY A N 1
ATOM 1266 C CA . GLY A 1 165 ? 8.172 15.086 -0.424 1 98.56 165 GLY A CA 1
ATOM 1267 C C . GLY A 1 165 ? 7.207 14.945 0.739 1 98.56 165 GLY A C 1
ATOM 1268 O O . GLY A 1 165 ? 7.621 14.656 1.863 1 98.56 165 GLY A O 1
ATOM 1269 N N . ALA A 1 166 ? 5.953 15.148 0.469 1 98.69 166 ALA A N 1
ATOM 1270 C CA . ALA A 1 166 ? 4.961 15.062 1.537 1 98.69 166 ALA A CA 1
ATOM 1271 C C . ALA A 1 166 ? 3.576 14.75 0.978 1 98.69 166 ALA A C 1
ATOM 1273 O O . ALA A 1 166 ? 3.234 15.18 -0.125 1 98.69 166 ALA A O 1
ATOM 1274 N N . LEU A 1 167 ? 2.797 13.992 1.658 1 98.62 167 LEU A N 1
ATOM 1275 C CA . LEU A 1 167 ? 1.373 13.75 1.451 1 98.62 167 LEU A CA 1
ATOM 1276 C C . LEU A 1 167 ? 0.624 13.734 2.779 1 98.62 167 LEU A C 1
ATOM 1278 O O . LEU A 1 167 ? 1.235 13.586 3.84 1 98.62 167 LEU A O 1
ATOM 1282 N N . SER A 1 168 ? -0.606 13.961 2.707 1 97.75 168 SER A N 1
ATOM 1283 C CA . SER A 1 168 ? -1.427 14 3.912 1 97.75 168 SER A CA 1
ATOM 1284 C C . SER A 1 168 ? -2.441 12.859 3.926 1 97.75 168 SER A C 1
ATOM 1286 O O . SER A 1 168 ? -3.197 12.688 2.971 1 97.75 168 SER A O 1
ATOM 1288 N N . CYS A 1 169 ? -2.4 12.125 5.039 1 97.62 169 CYS A N 1
ATOM 1289 C CA . CYS A 1 169 ? -3.484 11.211 5.387 1 97.62 169 CYS A CA 1
ATOM 1290 C C . CYS A 1 169 ? -3.766 10.242 4.246 1 97.62 169 CYS A C 1
ATOM 1292 O O . CYS A 1 169 ? -2.857 9.562 3.766 1 97.62 169 CYS A O 1
ATOM 1294 N N . TRP A 1 170 ? -4.961 10.094 3.695 1 97.06 170 TRP A N 1
ATOM 1295 C CA . TRP A 1 170 ? -5.402 9.039 2.789 1 97.06 170 TRP A CA 1
ATOM 1296 C C . TRP A 1 170 ? -4.988 9.344 1.354 1 97.06 170 TRP A C 1
ATOM 1298 O O . TRP A 1 170 ? -5.266 8.562 0.441 1 97.06 170 TRP A O 1
ATOM 1308 N N . GLU A 1 171 ? -4.266 10.492 1.161 1 97.5 171 GLU A N 1
ATOM 1309 C CA . GLU A 1 171 ? -3.582 10.617 -0.122 1 97.5 171 GLU A CA 1
ATOM 1310 C C . GLU A 1 171 ? -2.697 9.406 -0.399 1 97.5 171 GLU A C 1
ATOM 1312 O O . GLU A 1 171 ? -2.43 9.078 -1.557 1 97.5 171 GLU A O 1
ATOM 1317 N N . HIS A 1 172 ? -2.338 8.727 0.688 1 98.5 172 HIS A N 1
ATOM 1318 C CA . HIS A 1 172 ? -1.465 7.562 0.584 1 98.5 172 HIS A CA 1
ATOM 1319 C C . HIS A 1 172 ? -2.221 6.352 0.043 1 98.5 172 HIS A C 1
ATOM 1321 O O . HIS A 1 172 ? -1.637 5.281 -0.137 1 98.5 172 HIS A O 1
ATOM 1327 N N . THR A 1 173 ? -3.465 6.48 -0.275 1 98.12 173 THR A N 1
ATOM 1328 C CA . THR A 1 173 ? -4.23 5.43 -0.937 1 98.12 173 THR A CA 1
ATOM 1329 C C . THR A 1 173 ? -4.34 5.703 -2.434 1 98.12 173 THR A C 1
ATOM 1331 O O . THR A 1 173 ? -4.859 4.875 -3.186 1 98.12 173 THR A O 1
ATOM 1334 N N . GLN A 1 174 ? -3.932 6.871 -2.949 1 97.25 174 GLN A N 1
ATOM 1335 C CA . GLN A 1 174 ? -4.148 7.312 -4.324 1 97.25 174 GLN A CA 1
ATOM 1336 C C . GLN A 1 174 ? -3.01 6.859 -5.234 1 97.25 174 GLN A C 1
ATOM 1338 O O . GLN A 1 174 ? -1.971 7.52 -5.309 1 97.25 174 GLN A O 1
ATOM 1343 N N . PRO A 1 175 ? -3.219 5.816 -6.051 1 97.25 175 PRO A N 1
ATOM 1344 C CA . PRO A 1 175 ? -2.105 5.234 -6.805 1 97.25 175 PRO A CA 1
ATOM 1345 C C . PRO A 1 175 ? -1.479 6.219 -7.789 1 97.25 175 PRO A C 1
ATOM 1347 O O . PRO A 1 175 ? -0.252 6.312 -7.875 1 97.25 175 PRO A O 1
ATOM 1350 N N . LEU A 1 176 ? -2.324 6.934 -8.539 1 96.69 176 LEU A N 1
ATOM 1351 C CA . LEU A 1 176 ? -1.787 7.828 -9.555 1 96.69 176 LEU A CA 1
ATOM 1352 C C . LEU A 1 176 ? -1.022 8.984 -8.914 1 96.69 176 LEU A C 1
ATOM 1354 O O . LEU A 1 176 ? 0.042 9.375 -9.398 1 96.69 176 LEU A O 1
ATOM 1358 N N . LEU A 1 177 ? -1.536 9.516 -7.824 1 96.62 177 LEU A N 1
ATOM 1359 C CA . LEU A 1 177 ? -0.837 10.57 -7.098 1 96.62 177 LEU A CA 1
ATOM 1360 C C . LEU A 1 177 ? 0.495 10.07 -6.555 1 96.62 177 LEU A C 1
ATOM 1362 O O . LEU A 1 177 ? 1.524 10.727 -6.707 1 96.62 177 LEU A O 1
ATOM 1366 N N . LYS A 1 178 ? 0.486 8.93 -5.93 1 97.88 178 LYS A N 1
ATOM 1367 C CA . LYS A 1 178 ? 1.705 8.336 -5.395 1 97.88 178 LYS A CA 1
ATOM 1368 C C . LYS A 1 178 ? 2.75 8.141 -6.488 1 97.88 178 LYS A C 1
ATOM 1370 O O . LYS A 1 178 ? 3.91 8.523 -6.32 1 97.88 178 LYS A O 1
ATOM 1375 N N . TYR A 1 179 ? 2.285 7.543 -7.605 1 97.75 179 TYR A N 1
ATOM 1376 C CA . TYR A 1 179 ? 3.215 7.305 -8.703 1 97.75 179 TYR A CA 1
ATOM 1377 C C . TYR A 1 179 ? 3.85 8.609 -9.172 1 97.75 179 TYR A C 1
ATOM 1379 O O . TYR A 1 179 ? 5.043 8.648 -9.477 1 97.75 179 TYR A O 1
ATOM 1387 N N . TYR A 1 180 ? 3.023 9.625 -9.312 1 97 180 TYR A N 1
ATOM 1388 C CA . TYR A 1 180 ? 3.541 10.938 -9.695 1 97 180 TYR A CA 1
ATOM 1389 C C . TYR A 1 180 ? 4.641 11.391 -8.742 1 97 180 TYR A C 1
ATOM 1391 O O . TYR A 1 180 ? 5.703 11.836 -9.18 1 97 180 TYR A O 1
ATOM 1399 N N . ILE A 1 181 ? 4.438 11.227 -7.504 1 96.88 181 ILE A N 1
ATOM 1400 C CA . ILE A 1 181 ? 5.402 11.648 -6.492 1 96.88 181 ILE A CA 1
ATOM 1401 C C . ILE A 1 181 ? 6.645 10.766 -6.559 1 96.88 181 ILE A C 1
ATOM 1403 O O . ILE A 1 181 ? 7.77 11.258 -6.535 1 96.88 181 ILE A O 1
ATOM 1407 N N . TYR A 1 182 ? 6.441 9.422 -6.668 1 97.44 182 TYR A N 1
ATOM 1408 C CA . TYR A 1 182 ? 7.555 8.484 -6.805 1 97.44 182 TYR A CA 1
ATOM 1409 C C . TYR A 1 182 ? 8.477 8.898 -7.949 1 97.44 182 TYR A C 1
ATOM 1411 O O . TYR A 1 182 ? 9.695 8.797 -7.84 1 97.44 182 TYR A O 1
ATOM 1419 N N . SER A 1 183 ? 7.875 9.336 -9.023 1 96.06 183 SER A N 1
ATOM 1420 C CA . SER A 1 183 ? 8.609 9.641 -10.242 1 96.06 183 SER A CA 1
ATOM 1421 C C . SER A 1 183 ? 9.539 10.828 -10.047 1 96.06 183 SER A C 1
ATOM 1423 O O . SER A 1 183 ? 10.453 11.055 -10.852 1 96.06 183 SER A O 1
ATOM 1425 N N . HIS A 1 184 ? 9.32 11.594 -8.961 1 96.44 184 HIS A N 1
ATOM 1426 C CA . HIS A 1 184 ? 10.195 12.719 -8.641 1 96.44 184 HIS A CA 1
ATOM 1427 C C . HIS A 1 184 ? 11.367 12.266 -7.77 1 96.44 184 HIS A C 1
ATOM 1429 O O . HIS A 1 184 ? 12.203 13.086 -7.379 1 96.44 184 HIS A O 1
ATOM 1435 N N . ARG A 1 185 ? 11.414 11.008 -7.43 1 96.25 185 ARG A N 1
ATOM 1436 C CA . ARG A 1 185 ? 12.531 10.352 -6.762 1 96.25 185 ARG A CA 1
ATOM 1437 C C . ARG A 1 185 ? 12.789 10.961 -5.391 1 96.25 185 ARG A C 1
ATOM 1439 O O . ARG A 1 185 ? 13.938 11.234 -5.035 1 96.25 185 ARG A O 1
ATOM 1446 N N . GLU A 1 186 ? 11.695 11.211 -4.688 1 97.19 186 GLU A N 1
ATOM 1447 C CA . GLU A 1 186 ? 11.891 11.672 -3.316 1 97.19 186 GLU A CA 1
ATOM 1448 C C . GLU A 1 186 ? 12.727 10.68 -2.516 1 97.19 186 GLU A C 1
ATOM 1450 O O . GLU A 1 186 ? 12.68 9.477 -2.77 1 97.19 186 GLU A O 1
ATOM 1455 N N . GLN A 1 187 ? 13.5 11.188 -1.548 1 98.06 187 GLN A N 1
ATOM 1456 C CA . GLN A 1 187 ? 14.344 10.352 -0.701 1 98.06 187 GLN A CA 1
ATOM 1457 C C . GLN A 1 187 ? 13.797 10.281 0.722 1 98.06 187 GLN A C 1
ATOM 1459 O O . GLN A 1 187 ? 13.977 9.273 1.41 1 98.06 187 GLN A O 1
ATOM 1464 N N . ILE A 1 188 ? 13.211 11.336 1.172 1 98.75 188 ILE A N 1
ATOM 1465 C CA . ILE A 1 188 ? 12.539 11.422 2.461 1 98.75 188 ILE A CA 1
ATOM 1466 C C . ILE A 1 188 ? 11.102 11.898 2.262 1 98.75 188 ILE A C 1
ATOM 1468 O O . ILE A 1 188 ? 10.867 12.922 1.613 1 98.75 188 ILE A O 1
ATOM 1472 N N . HIS A 1 189 ? 10.164 11.117 2.713 1 98.94 189 HIS A N 1
ATOM 1473 C CA . HIS A 1 189 ? 8.742 11.43 2.584 1 98.94 189 HIS A CA 1
ATOM 1474 C C . HIS A 1 189 ? 8.117 11.719 3.945 1 98.94 189 HIS A C 1
ATOM 1476 O O . HIS A 1 189 ? 8.273 10.93 4.883 1 98.94 189 HIS A O 1
ATOM 1482 N N . VAL A 1 190 ? 7.477 12.828 4.07 1 98.94 190 VAL A N 1
ATOM 1483 C CA . VAL A 1 190 ? 6.727 13.133 5.285 1 98.94 190 VAL A CA 1
ATOM 1484 C C . VAL A 1 190 ? 5.258 12.766 5.094 1 98.94 190 VAL A C 1
ATOM 1486 O O . VAL A 1 190 ? 4.559 13.375 4.281 1 98.94 190 VAL A O 1
ATOM 1489 N N . ALA A 1 191 ? 4.848 11.75 5.762 1 98.94 191 ALA A N 1
ATOM 1490 C CA . ALA A 1 191 ? 3.447 11.336 5.824 1 98.94 191 ALA A CA 1
ATOM 1491 C C . ALA A 1 191 ? 2.742 11.953 7.027 1 98.94 191 ALA A C 1
ATOM 1493 O O . ALA A 1 191 ? 2.92 11.5 8.156 1 98.94 191 ALA A O 1
ATOM 1494 N N . ALA A 1 192 ? 1.92 12.945 6.793 1 98.88 192 ALA A N 1
ATOM 1495 C CA . ALA A 1 192 ? 1.242 13.656 7.875 1 98.88 192 ALA A CA 1
ATOM 1496 C C . ALA A 1 192 ? -0.133 13.055 8.148 1 98.88 192 ALA A C 1
ATOM 1498 O O . ALA A 1 192 ? -0.935 12.875 7.23 1 98.88 192 ALA A O 1
ATOM 1499 N N . TRP A 1 193 ? -0.383 12.758 9.367 1 98.75 193 TRP A N 1
ATOM 1500 C CA . TRP A 1 193 ? -1.609 12.07 9.766 1 98.75 193 TRP A CA 1
ATOM 1501 C C . TRP A 1 193 ? -2.26 12.766 10.961 1 98.75 193 TRP A C 1
ATOM 1503 O O . TRP A 1 193 ? -1.577 13.414 11.758 1 98.75 193 TRP A O 1
ATOM 1513 N N . PRO A 1 194 ? -3.6 12.695 11.086 1 98.19 194 PRO A N 1
ATOM 1514 C CA . PRO A 1 194 ? -4.25 13.094 12.336 1 98.19 194 PRO A CA 1
ATOM 1515 C C . PRO A 1 194 ? -4.031 12.086 13.461 1 98.19 194 PRO A C 1
ATOM 1517 O O . PRO A 1 194 ? -3.264 11.133 13.305 1 98.19 194 PRO A O 1
ATOM 1520 N N . PRO A 1 195 ? -4.613 12.336 14.641 1 98.12 195 PRO A N 1
ATOM 1521 C CA . PRO A 1 195 ? -4.539 11.273 15.648 1 98.12 195 PRO A CA 1
ATOM 1522 C C . PRO A 1 195 ? -5.098 9.945 15.148 1 98.12 195 PRO A C 1
ATOM 1524 O O . PRO A 1 195 ? -6.129 9.922 14.469 1 98.12 195 PRO A O 1
ATOM 1527 N N . LEU A 1 196 ? -4.398 8.898 15.414 1 97.75 196 LEU A N 1
ATOM 1528 C CA . LEU A 1 196 ? -4.785 7.566 14.961 1 97.75 196 LEU A CA 1
ATOM 1529 C C . LEU A 1 196 ? -4.949 6.617 16.141 1 97.75 196 LEU A C 1
ATOM 1531 O O . LEU A 1 196 ? -4.086 6.562 17.031 1 97.75 196 LEU A O 1
ATOM 1535 N N . TYR A 1 197 ? -5.973 5.867 16.156 1 96.75 197 TYR A N 1
ATOM 1536 C CA . TYR A 1 197 ? -6.285 4.992 17.281 1 96.75 197 TYR A CA 1
ATOM 1537 C C . TYR A 1 197 ? -6.219 3.527 16.859 1 96.75 197 TYR A C 1
ATOM 1539 O O . TYR A 1 197 ? -6.285 3.207 15.672 1 96.75 197 TYR A O 1
ATOM 1547 N N . LEU A 1 198 ? -6.062 2.66 17.875 1 94.56 198 LEU A N 1
ATOM 1548 C CA . LEU A 1 198 ? -6.027 1.221 17.641 1 94.56 198 LEU A CA 1
ATOM 1549 C C . LEU A 1 198 ? -7.359 0.73 17.078 1 94.56 198 LEU A C 1
ATOM 1551 O O . LEU A 1 198 ? -8.422 1.222 17.469 1 94.56 198 LEU A O 1
ATOM 1555 N N . TYR A 1 199 ? -7.305 -0.231 16.266 1 93.69 199 TYR A N 1
ATOM 1556 C CA . TYR A 1 199 ? -8.508 -0.877 15.742 1 93.69 199 TYR A CA 1
ATOM 1557 C C . TYR A 1 199 ? -9.297 -1.537 16.859 1 93.69 199 TYR A C 1
ATOM 1559 O O . TYR A 1 199 ? -8.75 -2.332 17.641 1 93.69 199 TYR A O 1
ATOM 1567 N N . LYS A 1 200 ? -10.531 -1.228 16.953 1 87.5 200 LYS A N 1
ATOM 1568 C CA . LYS A 1 200 ? -11.32 -1.711 18.094 1 87.5 200 LYS A CA 1
ATOM 1569 C C . LYS A 1 200 ? -12.25 -2.844 17.672 1 87.5 200 LYS A C 1
ATOM 1571 O O . LYS A 1 200 ? -12.742 -3.596 18.516 1 87.5 200 LYS A O 1
ATOM 1576 N N . GLY A 1 201 ? -12.539 -2.848 16.328 1 86.19 201 GLY A N 1
ATOM 1577 C CA . GLY A 1 201 ? -13.414 -3.93 15.914 1 86.19 201 GLY A CA 1
ATOM 1578 C C . GLY A 1 201 ? -14.203 -3.617 14.648 1 86.19 201 GLY A C 1
ATOM 1579 O O . GLY A 1 201 ? -13.906 -2.645 13.953 1 86.19 201 GLY A O 1
ATOM 1580 N N . GLU A 1 202 ? -15.234 -4.418 14.43 1 78.81 202 GLU A N 1
ATOM 1581 C CA . GLU A 1 202 ? -15.93 -4.516 13.148 1 78.81 202 GLU A CA 1
ATOM 1582 C C . GLU A 1 202 ? -16.719 -3.244 12.844 1 78.81 202 GLU A C 1
ATOM 1584 O O . GLU A 1 202 ? -17.047 -2.979 11.688 1 78.81 202 GLU A O 1
ATOM 1589 N N . GLN A 1 203 ? -16.938 -2.48 13.852 1 81.06 203 GLN A N 1
ATOM 1590 C CA . GLN A 1 203 ? -17.719 -1.267 13.609 1 81.06 203 GLN A CA 1
ATOM 1591 C C . GLN A 1 203 ? -16.844 -0.163 13.023 1 81.06 203 GLN A C 1
ATOM 1593 O O . GLN A 1 203 ? -17.359 0.863 12.57 1 81.06 203 GLN A O 1
ATOM 1598 N N . GLU A 1 204 ? -15.57 -0.372 13.016 1 88.62 204 GLU A N 1
ATOM 1599 C CA . GLU A 1 204 ? -14.625 0.588 12.445 1 88.62 204 GLU A CA 1
ATOM 1600 C C . GLU A 1 204 ? -13.914 0.007 11.234 1 88.62 204 GLU A C 1
ATOM 1602 O O . GLU A 1 204 ? -13.852 -1.213 11.07 1 88.62 204 GLU A O 1
ATOM 1607 N N . LEU A 1 205 ? -13.539 0.835 10.359 1 93.69 205 LEU A N 1
ATOM 1608 C CA . LEU A 1 205 ? -12.703 0.396 9.25 1 93.69 205 LEU A CA 1
ATOM 1609 C C . LEU A 1 205 ? -11.25 0.237 9.703 1 93.69 205 LEU A C 1
ATOM 1611 O O . LEU A 1 205 ? -10.656 1.175 10.242 1 93.69 205 LEU A O 1
ATOM 1615 N N . TRP A 1 206 ? -10.734 -0.949 9.453 1 96.81 206 TRP A N 1
ATOM 1616 C CA . TRP A 1 206 ? -9.336 -1.194 9.781 1 96.81 206 TRP A CA 1
ATOM 1617 C C . TRP A 1 206 ? -8.43 -0.192 9.07 1 96.81 206 TRP A C 1
ATOM 1619 O O . TRP A 1 206 ? -7.398 0.217 9.617 1 96.81 206 TRP A O 1
ATOM 1629 N N . SER A 1 207 ? -8.852 0.292 7.93 1 96.69 207 SER A N 1
ATOM 1630 C CA . SER A 1 207 ? -8.07 1.218 7.113 1 96.69 207 SER A CA 1
ATOM 1631 C C . SER A 1 207 ? -7.938 2.576 7.793 1 96.69 207 SER A C 1
ATOM 1633 O O . SER A 1 207 ? -7.078 3.381 7.422 1 96.69 207 SER A O 1
ATOM 1635 N N . MET A 1 208 ? -8.75 2.867 8.766 1 95.31 208 MET A N 1
ATOM 1636 C CA . MET A 1 208 ? -8.727 4.148 9.469 1 95.31 208 MET A CA 1
ATOM 1637 C C . MET A 1 208 ? -7.938 4.043 10.773 1 95.31 208 MET A C 1
ATOM 1639 O O . MET A 1 208 ? -7.668 5.051 11.422 1 95.31 208 MET A O 1
ATOM 1643 N N . SER A 1 209 ? -7.594 2.842 11.133 1 96.88 209 SER A N 1
ATOM 1644 C CA . SER A 1 209 ? -6.93 2.6 12.406 1 96.88 209 SER A CA 1
ATOM 1645 C C . SER A 1 209 ? -5.449 2.957 12.336 1 96.88 209 SER A C 1
ATOM 1647 O O . SER A 1 209 ? -4.914 3.209 11.258 1 96.88 209 SER A O 1
ATOM 1649 N N . LYS A 1 210 ? -4.844 2.938 13.562 1 97.19 210 LYS A N 1
ATOM 1650 C CA . LYS A 1 210 ? -3.396 3.086 13.688 1 97.19 210 LYS A CA 1
ATOM 1651 C C . LYS A 1 210 ? -2.662 2.066 12.82 1 97.19 210 LYS A C 1
ATOM 1653 O O . LYS A 1 210 ? -1.739 2.418 12.086 1 97.19 210 LYS A O 1
ATOM 1658 N N . GLN A 1 211 ? -3.088 0.816 12.836 1 96.56 211 GLN A N 1
ATOM 1659 C CA . GLN A 1 211 ? -2.441 -0.261 12.094 1 96.56 211 GLN A CA 1
ATOM 1660 C C . GLN A 1 211 ? -2.586 -0.054 10.586 1 96.56 211 GLN A C 1
ATOM 1662 O O . GLN A 1 211 ? -1.612 -0.179 9.844 1 96.56 211 GLN A O 1
ATOM 1667 N N . GLY A 1 212 ? -3.818 0.241 10.203 1 97.94 212 GLY A N 1
ATOM 1668 C CA . GLY A 1 212 ? -4.082 0.456 8.789 1 97.94 212 GLY A CA 1
ATOM 1669 C C . GLY A 1 212 ? -3.299 1.616 8.203 1 97.94 212 GLY A C 1
ATOM 1670 O O . GLY A 1 212 ? -2.703 1.493 7.129 1 97.94 212 GLY A O 1
ATOM 1671 N N . CYS A 1 213 ? -3.23 2.695 8.914 1 98.38 213 CYS A N 1
ATOM 1672 C CA . CYS A 1 213 ? -2.566 3.891 8.406 1 98.38 213 CYS A CA 1
ATOM 1673 C C . CYS A 1 213 ? -1.052 3.723 8.422 1 98.38 213 CYS A C 1
ATOM 1675 O O . CYS A 1 213 ? -0.356 4.254 7.555 1 98.38 213 CYS A O 1
ATOM 1677 N N . ARG A 1 214 ? -0.531 2.992 9.383 1 98.38 214 ARG A N 1
ATOM 1678 C CA . ARG A 1 214 ? 0.894 2.678 9.352 1 98.38 214 ARG A CA 1
ATOM 1679 C C . ARG A 1 214 ? 1.232 1.782 8.164 1 98.38 214 ARG A C 1
ATOM 1681 O O . ARG A 1 214 ? 2.268 1.961 7.52 1 98.38 214 ARG A O 1
ATOM 1688 N N . SER A 1 215 ? 0.328 0.801 7.859 1 98.56 215 SER A N 1
ATOM 1689 C CA . SER A 1 215 ? 0.537 -0.05 6.695 1 98.56 215 SER A CA 1
ATOM 1690 C C . SER A 1 215 ? 0.592 0.773 5.41 1 98.56 215 SER A C 1
ATOM 1692 O O . SER A 1 215 ? 1.384 0.481 4.512 1 98.56 215 SER A O 1
ATOM 1694 N N . LEU A 1 216 ? -0.269 1.791 5.34 1 98.75 216 LEU A N 1
ATOM 1695 C CA . LEU A 1 216 ? -0.243 2.686 4.188 1 98.75 216 LEU A CA 1
ATOM 1696 C C . LEU A 1 216 ? 1.11 3.377 4.066 1 98.75 216 LEU A C 1
ATOM 1698 O O . LEU A 1 216 ? 1.683 3.445 2.977 1 98.75 216 LEU A O 1
ATOM 1702 N N . SER A 1 217 ? 1.653 3.855 5.152 1 98.81 217 SER A N 1
ATOM 1703 C CA . SER A 1 217 ? 2.951 4.523 5.152 1 98.81 217 SER A CA 1
ATOM 1704 C C . SER A 1 217 ? 4.074 3.545 4.824 1 98.81 217 SER A C 1
ATOM 1706 O O . SER A 1 217 ? 5.008 3.887 4.094 1 98.81 217 SER A O 1
ATOM 1708 N N . GLN A 1 218 ? 3.994 2.344 5.352 1 98.69 218 GLN A N 1
ATOM 1709 C CA . GLN A 1 218 ? 5.02 1.335 5.094 1 98.69 218 GLN A CA 1
ATOM 1710 C C . GLN A 1 218 ? 5.035 0.931 3.623 1 98.69 218 GLN A C 1
ATOM 1712 O O . GLN A 1 218 ? 6.105 0.819 3.018 1 98.69 218 GLN A O 1
ATOM 1717 N N . VAL A 1 219 ? 3.869 0.685 3.088 1 98.75 219 VAL A N 1
ATOM 1718 C CA . VAL A 1 219 ? 3.791 0.288 1.687 1 98.75 219 VAL A CA 1
ATOM 1719 C C . VAL A 1 219 ? 4.246 1.441 0.796 1 98.75 219 VAL A C 1
ATOM 1721 O O . VAL A 1 219 ? 4.891 1.222 -0.233 1 98.75 219 VAL A O 1
ATOM 1724 N N . TYR A 1 220 ? 3.912 2.695 1.196 1 98.81 220 TYR A N 1
ATOM 1725 C CA . TYR A 1 220 ? 4.465 3.842 0.486 1 98.81 220 TYR A CA 1
ATOM 1726 C C . TYR A 1 220 ? 5.988 3.777 0.448 1 98.81 220 TYR A C 1
ATOM 1728 O O . TYR A 1 220 ? 6.602 4.023 -0.594 1 98.81 220 TYR A O 1
ATOM 1736 N N . ALA A 1 221 ? 6.582 3.471 1.585 1 98.88 221 ALA A N 1
ATOM 1737 C CA . ALA A 1 221 ? 8.031 3.354 1.661 1 98.88 221 ALA A CA 1
ATOM 1738 C C . ALA A 1 221 ? 8.547 2.268 0.72 1 98.88 221 ALA A C 1
ATOM 1740 O O . ALA A 1 221 ? 9.523 2.477 -0.005 1 98.88 221 ALA A O 1
ATOM 1741 N N . ILE A 1 222 ? 7.891 1.142 0.702 1 98.5 222 ILE A N 1
ATOM 1742 C CA . ILE A 1 222 ? 8.281 0.023 -0.149 1 98.5 222 ILE A CA 1
ATOM 1743 C C . ILE A 1 222 ? 8.234 0.45 -1.615 1 98.5 222 ILE A C 1
ATOM 1745 O O . ILE A 1 222 ? 9.195 0.241 -2.357 1 98.5 222 ILE A O 1
ATOM 1749 N N . GLU A 1 223 ? 7.156 1.075 -2.016 1 98.25 223 GLU A N 1
ATOM 1750 C CA . GLU A 1 223 ? 6.938 1.44 -3.412 1 98.25 223 GLU A CA 1
ATOM 1751 C C . GLU A 1 223 ? 7.891 2.547 -3.852 1 98.25 223 GLU A C 1
ATOM 1753 O O . GLU A 1 223 ? 8.438 2.502 -4.953 1 98.25 223 GLU A O 1
ATOM 1758 N N . SER A 1 224 ? 8.133 3.533 -2.994 1 97.94 224 SER A N 1
ATOM 1759 C CA . SER A 1 224 ? 8.914 4.711 -3.355 1 97.94 224 SER A CA 1
ATOM 1760 C C . SER A 1 224 ? 10.398 4.496 -3.07 1 97.94 224 SER A C 1
ATOM 1762 O O . SER A 1 224 ? 11.242 5.234 -3.578 1 97.94 224 SER A O 1
ATOM 1764 N N . GLN A 1 225 ? 10.688 3.541 -2.168 1 97.69 225 GLN A N 1
ATOM 1765 C CA . GLN A 1 225 ? 12.016 3.291 -1.62 1 97.69 225 GLN A CA 1
ATOM 1766 C C . GLN A 1 225 ? 12.555 4.523 -0.898 1 97.69 225 GLN A C 1
ATOM 1768 O O . GLN A 1 225 ? 13.766 4.738 -0.841 1 97.69 225 GLN A O 1
ATOM 1773 N N . ALA A 1 226 ? 11.688 5.398 -0.47 1 98.5 226 ALA A N 1
ATOM 1774 C CA . ALA A 1 226 ? 12.055 6.539 0.368 1 98.5 226 ALA A CA 1
ATOM 1775 C C . ALA A 1 226 ? 11.891 6.207 1.848 1 98.5 226 ALA A C 1
ATOM 1777 O O . ALA A 1 226 ? 11.109 5.316 2.209 1 98.5 226 ALA A O 1
ATOM 1778 N N . PHE A 1 227 ? 12.672 6.906 2.68 1 98.88 227 PHE A N 1
ATOM 1779 C CA . PHE A 1 227 ? 12.312 6.926 4.094 1 98.88 227 PHE A CA 1
ATOM 1780 C C . PHE A 1 227 ? 10.984 7.637 4.305 1 98.88 227 PHE A C 1
ATOM 1782 O O . PHE A 1 227 ? 10.695 8.641 3.648 1 98.88 227 PHE A O 1
ATOM 1789 N N . VAL A 1 228 ? 10.18 7.113 5.195 1 98.94 228 VAL A N 1
ATOM 1790 C CA . VAL A 1 228 ? 8.891 7.746 5.449 1 98.94 228 VAL A CA 1
ATOM 1791 C C . VAL A 1 228 ? 8.812 8.195 6.906 1 98.94 228 VAL A C 1
ATOM 1793 O O . VAL A 1 228 ? 8.992 7.387 7.824 1 98.94 228 VAL A O 1
ATOM 1796 N N . LEU A 1 229 ? 8.656 9.461 7.113 1 98.94 229 LEU A N 1
ATOM 1797 C CA . LEU A 1 229 ? 8.391 10.062 8.414 1 98.94 229 LEU A CA 1
ATOM 1798 C C . LEU A 1 229 ? 6.895 10.164 8.68 1 98.94 229 LEU A C 1
ATOM 1800 O O . LEU A 1 229 ? 6.234 11.086 8.188 1 98.94 229 LEU A O 1
ATOM 1804 N N . HIS A 1 230 ? 6.379 9.203 9.445 1 98.94 230 HIS A N 1
ATOM 1805 C CA . HIS A 1 230 ? 4.969 9.109 9.82 1 98.94 230 HIS A CA 1
ATOM 1806 C C . HIS A 1 230 ? 4.668 9.93 11.062 1 98.94 230 HIS A C 1
ATOM 1808 O O . HIS A 1 230 ? 5.008 9.531 12.18 1 98.94 230 HIS A O 1
ATOM 1814 N N . ALA A 1 231 ? 4.016 11.086 10.867 1 98.94 231 ALA A N 1
ATOM 1815 C CA . ALA A 1 231 ? 3.809 12.016 11.969 1 98.94 231 ALA A CA 1
ATOM 1816 C C . ALA A 1 231 ? 2.336 12.086 12.367 1 98.94 231 ALA A C 1
ATOM 1818 O O . ALA A 1 231 ? 1.469 12.289 11.508 1 98.94 231 ALA A O 1
ATOM 1819 N N . THR A 1 232 ? 2.051 11.93 13.625 1 98.81 232 THR A N 1
ATOM 1820 C CA . THR A 1 232 ? 0.68 12 14.117 1 98.81 232 THR A CA 1
ATOM 1821 C C . THR A 1 232 ? 0.577 12.984 15.281 1 98.81 232 THR A C 1
ATOM 1823 O O . THR A 1 232 ? 1.553 13.203 16 1 98.81 232 THR A O 1
ATOM 1826 N N . SER A 1 233 ? -0.569 13.531 15.438 1 98.38 233 SER A N 1
ATOM 1827 C CA . SER A 1 233 ? -0.868 14.312 16.641 1 98.38 233 SER A CA 1
ATOM 1828 C C . SER A 1 233 ? -1.38 13.43 17.766 1 98.38 233 SER A C 1
ATOM 1830 O O . SER A 1 233 ? -1.724 12.266 17.531 1 98.38 233 SER A O 1
ATOM 1832 N N . VAL A 1 234 ? -1.357 14.031 18.938 1 97.88 234 VAL A N 1
ATOM 1833 C CA . VAL A 1 234 ? -1.939 13.438 20.125 1 97.88 234 VAL A CA 1
ATOM 1834 C C . VAL A 1 234 ? -3.188 14.211 20.547 1 97.88 234 VAL A C 1
ATOM 1836 O O . VAL A 1 234 ? -3.275 15.422 20.312 1 97.88 234 VAL A O 1
ATOM 1839 N N . MET A 1 235 ? -4.113 13.484 21.062 1 97.44 235 MET A N 1
ATOM 1840 C CA . MET A 1 235 ? -5.324 14.078 21.625 1 97.44 235 MET A CA 1
ATOM 1841 C C . MET A 1 235 ? -5.383 13.891 23.125 1 97.44 235 MET A C 1
ATOM 1843 O O . MET A 1 235 ? -5.168 12.781 23.625 1 97.44 235 MET A O 1
ATOM 1847 N N . SER A 1 236 ? -5.602 14.938 23.844 1 97.5 236 SER A N 1
ATOM 1848 C CA . SER A 1 236 ? -5.77 14.875 25.281 1 97.5 236 SER A CA 1
ATOM 1849 C C . SER A 1 236 ? -7.23 15.062 25.688 1 97.5 236 SER A C 1
ATOM 1851 O O . SER A 1 236 ? -8.078 15.344 24.828 1 97.5 236 SER A O 1
ATOM 1853 N N . GLU A 1 237 ? -7.453 14.898 27 1 97.38 237 GLU A N 1
ATOM 1854 C CA . GLU A 1 237 ? -8.789 15.156 27.531 1 97.38 237 GLU A CA 1
ATOM 1855 C C . GLU A 1 237 ? -9.227 16.594 27.25 1 97.38 237 GLU A C 1
ATOM 1857 O O . GLU A 1 237 ? -10.398 16.844 26.984 1 97.38 237 GLU A O 1
ATOM 1862 N N . GLN A 1 238 ? -8.328 17.484 27.344 1 95.69 238 GLN A N 1
ATOM 1863 C CA . GLN A 1 238 ? -8.625 18.891 27.094 1 95.69 238 GLN A CA 1
ATOM 1864 C C . GLN A 1 238 ? -9.094 19.109 25.656 1 95.69 238 GLN A C 1
ATOM 1866 O O . GLN A 1 238 ? -10.039 19.859 25.422 1 95.69 238 GLN A O 1
ATOM 1871 N N . GLY A 1 239 ? -8.383 18.484 24.703 1 96.25 239 GLY A N 1
ATOM 1872 C CA . GLY A 1 239 ? -8.805 18.578 23.312 1 96.25 239 GLY A CA 1
ATOM 1873 C C . GLY A 1 239 ? -10.188 17.984 23.078 1 96.25 239 GLY A C 1
ATOM 1874 O O . GLY A 1 239 ? -10.992 18.578 22.359 1 96.25 239 GLY A O 1
ATOM 1875 N N . ILE A 1 240 ? -10.453 16.875 23.688 1 97.06 240 ILE A N 1
ATOM 1876 C CA . ILE A 1 240 ? -11.742 16.203 23.562 1 97.06 240 ILE A CA 1
ATOM 1877 C C . ILE A 1 240 ? -12.859 17.109 24.078 1 97.06 240 ILE A C 1
ATOM 1879 O O . ILE A 1 240 ? -13.898 17.25 23.422 1 97.06 240 ILE A O 1
ATOM 1883 N N . LYS A 1 241 ? -12.609 17.688 25.188 1 96.56 241 LYS A N 1
ATOM 1884 C CA . LYS A 1 241 ? -13.594 18.594 25.797 1 96.56 241 LYS A CA 1
ATOM 1885 C C . LYS A 1 241 ? -13.789 19.844 24.938 1 96.56 241 LYS A C 1
ATOM 1887 O O . LYS A 1 241 ? -14.922 20.266 24.688 1 96.56 241 LYS A O 1
ATOM 1892 N N . LEU A 1 242 ? -12.734 20.422 24.531 1 96.38 242 LEU A N 1
ATOM 1893 C CA . LEU A 1 242 ? -12.781 21.641 23.75 1 96.38 242 LEU A CA 1
ATOM 1894 C C . LEU A 1 242 ? -13.578 21.438 22.469 1 96.38 242 LEU A C 1
ATOM 1896 O O . LEU A 1 242 ? -14.352 22.312 22.062 1 96.38 242 LEU A O 1
ATOM 1900 N N . MET A 1 243 ? -13.43 20.266 21.828 1 95.06 243 MET A N 1
ATOM 1901 C CA . MET A 1 243 ? -14.055 20.031 20.531 1 95.06 243 MET A CA 1
ATOM 1902 C C . MET A 1 243 ? -15.336 19.219 20.688 1 95.06 243 MET A C 1
ATOM 1904 O O . MET A 1 243 ? -16.062 19 19.703 1 95.06 243 MET A O 1
ATOM 1908 N N . GLY A 1 244 ? -15.617 18.781 21.891 1 94.69 244 GLY A N 1
ATOM 1909 C CA . GLY A 1 244 ? -16.844 18.062 22.172 1 94.69 244 GLY A CA 1
ATOM 1910 C C . GLY A 1 244 ? -16.953 16.734 21.438 1 94.69 244 GLY A C 1
ATOM 1911 O O . GLY A 1 244 ? -17.969 16.453 20.797 1 94.69 244 GLY A O 1
ATOM 1912 N N . THR A 1 245 ? -15.867 15.906 21.516 1 95 245 THR A N 1
ATOM 1913 C CA . THR A 1 245 ? -15.844 14.695 20.703 1 95 245 THR A CA 1
ATOM 1914 C C . THR A 1 245 ? -16.078 13.461 21.562 1 95 245 THR A C 1
ATOM 1916 O O . THR A 1 245 ? -16.047 12.336 21.062 1 95 245 THR A O 1
ATOM 1919 N N . ASP A 1 246 ? -16.328 13.508 22.828 1 93.62 246 ASP A N 1
ATOM 1920 C CA . ASP A 1 246 ? -16.406 12.398 23.766 1 93.62 246 ASP A CA 1
ATOM 1921 C C . ASP A 1 246 ? -17.516 11.422 23.375 1 93.62 246 ASP A C 1
ATOM 1923 O O . ASP A 1 246 ? -17.422 10.227 23.656 1 93.62 246 ASP A O 1
ATOM 1927 N N . GLY A 1 247 ? -18.547 11.828 22.766 1 89.31 247 GLY A N 1
ATOM 1928 C CA . GLY A 1 247 ? -19.656 10.969 22.391 1 89.31 247 GLY A CA 1
ATOM 1929 C C . GLY A 1 247 ? -19.547 10.445 20.969 1 89.31 247 GLY A C 1
ATOM 1930 O O . GLY A 1 247 ? -20.484 9.828 20.453 1 89.31 247 GLY A O 1
ATOM 1931 N N . GLY A 1 248 ? -18.453 10.711 20.391 1 88.31 248 GLY A N 1
ATOM 1932 C CA . GLY A 1 248 ? -18.328 10.383 18.984 1 88.31 248 GLY A CA 1
ATOM 1933 C C . GLY A 1 248 ? -17.719 9.016 18.734 1 88.31 248 GLY A C 1
ATOM 1934 O O . GLY A 1 248 ? -17.469 8.266 19.688 1 88.31 248 GLY A O 1
ATOM 1935 N N . ALA A 1 249 ? -17.547 8.664 17.484 1 82.81 249 ALA A N 1
ATOM 1936 C CA . ALA A 1 249 ? -17.047 7.352 17.078 1 82.81 249 ALA A CA 1
ATOM 1937 C C . ALA A 1 249 ? -15.523 7.336 17.016 1 82.81 249 ALA A C 1
ATOM 1939 O O . ALA A 1 249 ? -14.898 6.305 17.281 1 82.81 249 ALA A O 1
ATOM 1940 N N . ILE A 1 250 ? -14.984 8.453 16.656 1 87.69 250 ILE A N 1
ATOM 1941 C CA . ILE A 1 250 ? -13.539 8.539 16.453 1 87.69 250 ILE A CA 1
ATOM 1942 C C . ILE A 1 250 ? -12.977 9.742 17.203 1 87.69 250 ILE A C 1
ATOM 1944 O O . ILE A 1 250 ? -13.688 10.727 17.422 1 87.69 250 ILE A O 1
ATOM 1948 N N . MET A 1 251 ? -11.68 9.641 17.672 1 93.62 251 MET A N 1
ATOM 1949 C CA . MET A 1 251 ? -10.992 10.719 18.375 1 93.62 251 MET A CA 1
ATOM 1950 C C . MET A 1 251 ? -11.797 11.188 19.578 1 93.62 251 MET A C 1
ATOM 1952 O O . MET A 1 251 ? -11.961 12.383 19.797 1 93.62 251 MET A O 1
ATOM 1956 N N . ASN A 1 252 ? -12.312 10.188 20.328 1 94.5 252 ASN A N 1
ATOM 1957 C CA . ASN A 1 252 ? -13.227 10.43 21.438 1 94.5 252 ASN A CA 1
ATOM 1958 C C . ASN A 1 252 ? -12.586 10.094 22.781 1 94.5 252 ASN A C 1
ATOM 1960 O O . ASN A 1 252 ? -13.258 10.078 23.812 1 94.5 252 ASN A O 1
ATOM 1964 N N . ALA A 1 253 ? -11.328 9.727 22.734 1 96.25 253 ALA A N 1
ATOM 1965 C CA . ALA A 1 253 ? -10.57 9.406 23.938 1 96.25 253 ALA A CA 1
ATOM 1966 C C . ALA A 1 253 ? -9.117 9.859 23.812 1 96.25 253 ALA A C 1
ATOM 1968 O O . ALA A 1 253 ? -8.625 10.07 22.688 1 96.25 253 ALA A O 1
ATOM 1969 N N . PRO A 1 254 ? -8.477 10.109 24.953 1 97.62 254 PRO A N 1
ATOM 1970 C CA . PRO A 1 254 ? -7.066 10.477 24.859 1 97.62 254 PRO A CA 1
ATOM 1971 C C . PRO A 1 254 ? -6.23 9.445 24.109 1 97.62 254 PRO A C 1
ATOM 1973 O O . PRO A 1 254 ? -6.488 8.242 24.203 1 97.62 254 PRO A O 1
ATOM 1976 N N . GLY A 1 255 ? -5.23 9.859 23.406 1 98.06 255 GLY A N 1
ATOM 1977 C CA . GLY A 1 255 ? -4.379 8.984 22.609 1 98.06 255 GLY A CA 1
ATOM 1978 C C . GLY A 1 255 ? -4.09 9.523 21.219 1 98.06 255 GLY A C 1
ATOM 1979 O O . GLY A 1 255 ? -3.791 10.711 21.062 1 98.06 255 GLY A O 1
ATOM 1980 N N . GLY A 1 256 ? -4.02 8.633 20.266 1 97.81 256 GLY A N 1
ATOM 1981 C CA . GLY A 1 256 ? -3.861 9.023 18.875 1 97.81 256 GLY A CA 1
ATOM 1982 C C . GLY A 1 256 ? -2.416 9.023 18.422 1 97.81 256 GLY A C 1
ATOM 1983 O O . GLY A 1 256 ? -2.141 8.977 17.219 1 97.81 256 GLY A O 1
ATOM 1984 N N . GLY A 1 257 ? -1.473 9.133 19.297 1 98.56 257 GLY A N 1
ATOM 1985 C CA . GLY A 1 257 ? -0.066 9.117 18.938 1 98.56 257 GLY A CA 1
ATOM 1986 C C . GLY A 1 257 ? 0.375 7.801 18.312 1 98.56 257 GLY A C 1
ATOM 1987 O O . GLY A 1 257 ? 0.176 6.734 18.906 1 98.56 257 GLY A O 1
ATOM 1988 N N . SER A 1 258 ? 0.99 7.883 17.156 1 98.5 258 SER A N 1
ATOM 1989 C CA . SER A 1 258 ? 1.444 6.711 16.422 1 98.5 258 SER A CA 1
ATOM 1990 C C . SER A 1 258 ? 2.627 7.051 15.523 1 98.5 258 SER A C 1
ATOM 1992 O O . SER A 1 258 ? 2.83 6.41 14.484 1 98.5 258 SER A O 1
ATOM 1994 N N . SER A 1 259 ? 3.369 8.086 15.797 1 98.88 259 SER A N 1
ATOM 1995 C CA . SER A 1 259 ? 4.477 8.531 14.961 1 98.88 259 SER A CA 1
ATOM 1996 C C . SER A 1 259 ? 5.566 7.469 14.867 1 98.88 259 SER A C 1
ATOM 1998 O O . SER A 1 259 ? 5.777 6.707 15.82 1 98.88 259 SER A O 1
ATOM 2000 N N . ALA A 1 260 ? 6.191 7.395 13.781 1 98.88 260 ALA A N 1
ATOM 2001 C CA . ALA A 1 260 ? 7.238 6.418 13.492 1 98.88 260 ALA A CA 1
ATOM 2002 C C . ALA A 1 260 ? 8.078 6.859 12.297 1 98.88 260 ALA A C 1
ATOM 2004 O O . ALA A 1 260 ? 7.711 7.789 11.578 1 98.88 260 ALA A O 1
ATOM 2005 N N . ILE A 1 261 ? 9.211 6.277 12.172 1 98.88 261 ILE A N 1
ATOM 2006 C CA . ILE A 1 261 ? 10.039 6.426 10.977 1 98.88 261 ILE A CA 1
ATOM 2007 C C . ILE A 1 261 ? 10.234 5.066 10.312 1 98.88 261 ILE A C 1
ATOM 2009 O O . ILE A 1 261 ? 10.578 4.09 10.977 1 98.88 261 ILE A O 1
ATOM 2013 N N . PHE A 1 262 ? 9.945 5 9.047 1 98.75 262 PHE A N 1
ATOM 2014 C CA . PHE A 1 262 ? 10.07 3.764 8.281 1 98.75 262 PHE A CA 1
ATOM 2015 C C . PHE A 1 262 ? 11.25 3.834 7.32 1 98.75 262 PHE A C 1
ATOM 2017 O O . PHE A 1 262 ? 11.484 4.871 6.699 1 98.75 262 PHE A O 1
ATOM 2024 N N . GLY A 1 263 ? 11.977 2.738 7.191 1 98.5 263 GLY A N 1
ATOM 2025 C CA . GLY A 1 263 ? 13.008 2.627 6.176 1 98.5 263 GLY A CA 1
ATOM 2026 C C . GLY A 1 263 ? 12.453 2.439 4.777 1 98.5 263 GLY A C 1
ATOM 2027 O O . GLY A 1 263 ? 11.258 2.186 4.605 1 98.5 263 GLY A O 1
ATOM 2028 N N . PRO A 1 264 ? 13.359 2.553 3.785 1 98.31 264 PRO A N 1
ATOM 2029 C CA . PRO A 1 264 ? 12.922 2.451 2.391 1 98.31 264 PRO A CA 1
ATOM 2030 C C . PRO A 1 264 ? 12.359 1.075 2.047 1 98.31 264 PRO A C 1
ATOM 2032 O O . PRO A 1 264 ? 11.727 0.905 0.999 1 98.31 264 PRO A O 1
ATOM 2035 N N . ASP A 1 265 ? 12.547 0.084 2.898 1 97.88 265 ASP A N 1
ATOM 2036 C CA . ASP A 1 265 ? 11.992 -1.245 2.678 1 97.88 265 ASP A CA 1
ATOM 2037 C C . ASP A 1 265 ? 10.711 -1.446 3.492 1 97.88 265 ASP A C 1
ATOM 2039 O O . ASP A 1 265 ? 10.133 -2.535 3.49 1 97.88 265 ASP A O 1
ATOM 2043 N N . GLY A 1 266 ? 10.336 -0.428 4.23 1 98.31 266 GLY A N 1
ATOM 2044 C CA . GLY A 1 266 ? 9.086 -0.471 4.973 1 98.31 266 GLY A CA 1
ATOM 2045 C C . GLY A 1 266 ? 9.266 -0.849 6.434 1 98.31 266 GLY A C 1
ATOM 2046 O O . GLY A 1 266 ? 8.32 -0.803 7.215 1 98.31 266 GLY A O 1
ATOM 2047 N N . ARG A 1 267 ? 10.469 -1.196 6.883 1 97.62 267 ARG A N 1
ATOM 2048 C CA . ARG A 1 267 ? 10.688 -1.59 8.273 1 97.62 267 ARG A CA 1
ATOM 2049 C C . ARG A 1 267 ? 10.547 -0.393 9.203 1 97.62 267 ARG A C 1
ATOM 2051 O O . ARG A 1 267 ? 10.891 0.733 8.836 1 97.62 267 ARG A O 1
ATOM 2058 N N . ILE A 1 268 ? 10.102 -0.621 10.375 1 97.19 268 ILE A N 1
ATOM 2059 C CA . ILE A 1 268 ? 10.07 0.424 11.391 1 97.19 268 ILE A CA 1
ATOM 2060 C C . ILE A 1 268 ? 11.461 0.579 12.016 1 97.19 268 ILE A C 1
ATOM 2062 O O . ILE A 1 268 ? 12.07 -0.406 12.43 1 97.19 268 ILE A O 1
ATOM 2066 N N . ILE A 1 269 ? 11.938 1.763 12.0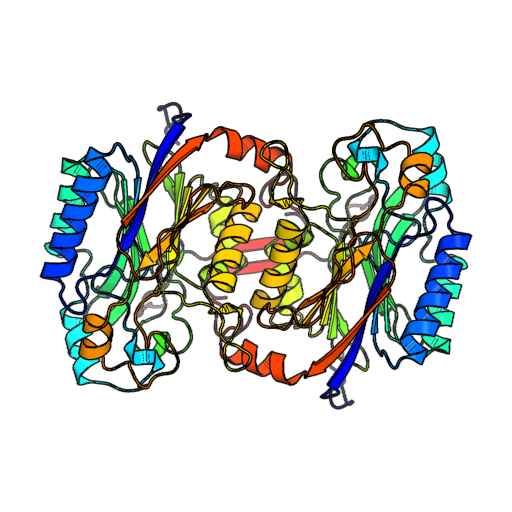7 1 95.88 269 ILE A N 1
ATOM 2067 C CA . ILE A 1 269 ? 13.297 1.94 12.562 1 95.88 269 ILE A CA 1
ATOM 2068 C C . ILE A 1 269 ? 13.258 2.574 13.953 1 95.88 269 ILE A C 1
ATOM 2070 O O . ILE A 1 269 ? 14.273 2.609 14.656 1 95.88 269 ILE A O 1
ATOM 2074 N N . THR A 1 270 ? 12.156 3.1 14.398 1 97.62 270 THR A N 1
ATOM 2075 C CA . THR A 1 270 ? 12.062 3.766 15.688 1 97.62 270 THR A CA 1
ATOM 2076 C C . THR A 1 270 ? 11.227 2.941 16.672 1 97.62 270 THR A C 1
ATOM 2078 O O . THR A 1 270 ? 10.406 2.119 16.25 1 97.62 270 THR A O 1
ATOM 2081 N N . GLU A 1 271 ? 11.445 3.211 17.922 1 97.56 271 GLU A N 1
ATOM 2082 C CA . GLU A 1 271 ? 10.555 2.705 18.953 1 97.56 271 GLU A CA 1
ATOM 2083 C C . GLU A 1 271 ? 9.359 3.633 19.156 1 97.56 271 GLU A C 1
ATOM 2085 O O . GLU A 1 271 ? 9.5 4.855 19.109 1 97.56 271 GLU A O 1
ATOM 2090 N N . ASP A 1 272 ? 8.312 3.002 19.5 1 97.69 272 ASP A N 1
ATOM 2091 C CA . ASP A 1 272 ? 7.078 3.77 19.672 1 97.69 272 ASP A CA 1
ATOM 2092 C C . ASP A 1 272 ? 7.094 4.562 20.969 1 97.69 272 ASP A C 1
ATOM 2094 O O . ASP A 1 272 ? 7.57 4.074 22 1 97.69 272 ASP A O 1
ATOM 2098 N N . LEU A 1 273 ? 6.59 5.797 20.906 1 98.06 273 LEU A N 1
ATOM 2099 C CA . LEU A 1 273 ? 6.145 6.492 22.109 1 98.06 273 LEU A CA 1
ATOM 2100 C C . LEU A 1 273 ? 4.758 6.02 22.516 1 98.06 273 LEU A C 1
ATOM 2102 O O . LEU A 1 273 ? 3.969 5.582 21.672 1 98.06 273 LEU A O 1
ATOM 2106 N N . PRO A 1 274 ? 4.48 6.125 23.859 1 97.94 274 PRO A N 1
ATOM 2107 C CA . PRO A 1 274 ? 3.092 5.852 24.234 1 97.94 274 PRO A CA 1
ATOM 2108 C C . PRO A 1 274 ? 2.094 6.734 23.5 1 97.94 274 PRO A C 1
ATOM 2110 O O . PRO A 1 274 ? 2.371 7.914 23.25 1 97.94 274 PRO A O 1
ATOM 2113 N N . GLU A 1 275 ? 0.955 6.215 23.188 1 97.69 275 GLU A N 1
ATOM 2114 C CA . GLU A 1 275 ? -0.015 6.852 22.297 1 97.69 275 GLU A CA 1
ATOM 2115 C C . GLU A 1 275 ? -0.564 8.133 22.906 1 97.69 275 GLU A C 1
ATOM 2117 O O . GLU A 1 275 ? -1.145 8.969 22.203 1 97.69 275 GLU A O 1
ATOM 2122 N N . THR A 1 276 ? -0.417 8.336 24.234 1 98 276 THR A N 1
ATOM 2123 C CA . THR A 1 276 ? -0.975 9.508 24.906 1 98 276 THR A CA 1
ATOM 2124 C C . THR A 1 276 ? 0.12 10.523 25.219 1 98 276 THR A C 1
ATOM 2126 O O . THR A 1 276 ? -0.14 11.547 25.859 1 98 276 THR A O 1
ATOM 2129 N N . GLU A 1 277 ? 1.307 10.242 24.797 1 98 277 GLU A N 1
ATOM 2130 C CA . GLU A 1 277 ? 2.434 11.07 25.219 1 98 277 GLU A CA 1
ATOM 2131 C C . GLU A 1 277 ? 2.975 11.891 24.047 1 98 277 GLU A C 1
ATOM 2133 O O . GLU A 1 277 ? 3.027 11.406 22.906 1 98 277 GLU A O 1
ATOM 2138 N N . GLU A 1 278 ? 3.344 13.062 24.422 1 98.31 278 GLU A N 1
ATOM 2139 C CA . GLU A 1 278 ? 4.043 13.898 23.453 1 98.31 278 GLU A CA 1
ATOM 2140 C C . GLU A 1 278 ? 5.535 13.586 23.422 1 98.31 278 GLU A C 1
ATOM 2142 O O . GLU A 1 278 ? 6.102 13.156 24.438 1 98.31 278 GLU A O 1
ATOM 2147 N N . GLY A 1 279 ? 6.082 13.758 22.312 1 98.5 279 GLY A N 1
ATOM 2148 C CA . GLY A 1 279 ? 7.516 13.586 22.141 1 98.5 279 GLY A CA 1
ATOM 2149 C C . GLY A 1 279 ? 7.977 13.781 20.703 1 98.5 279 GLY A C 1
ATOM 2150 O O . GLY A 1 279 ? 7.176 14.133 19.844 1 98.5 279 GLY A O 1
ATOM 2151 N N . ILE A 1 280 ? 9.258 13.758 20.562 1 98.69 280 ILE A N 1
ATOM 2152 C CA . ILE A 1 280 ? 9.891 13.812 19.25 1 98.69 280 ILE A CA 1
ATOM 2153 C C . ILE A 1 280 ? 10.672 12.531 19 1 98.69 280 ILE A C 1
ATOM 2155 O O . ILE A 1 280 ? 11.484 12.117 19.828 1 98.69 280 ILE A O 1
ATOM 2159 N N . LEU A 1 281 ? 10.359 11.82 17.938 1 98.75 281 LEU A N 1
ATOM 2160 C CA . LEU A 1 281 ? 11.148 10.672 17.531 1 98.75 281 LEU A CA 1
ATOM 2161 C C . LEU A 1 281 ? 12.32 11.102 16.656 1 98.75 281 LEU A C 1
ATOM 2163 O O . LEU A 1 281 ? 12.172 11.969 15.789 1 98.75 281 LEU A O 1
ATOM 2167 N N . TYR A 1 282 ? 13.477 10.531 16.906 1 98.75 282 TYR A N 1
ATOM 2168 C CA . TYR A 1 282 ? 14.68 10.852 16.141 1 98.75 282 TYR A CA 1
ATOM 2169 C C . TYR A 1 282 ? 15.242 9.609 15.469 1 98.75 282 TYR A C 1
ATOM 2171 O O . TYR A 1 282 ? 15.094 8.492 15.977 1 98.75 282 TYR A O 1
ATOM 2179 N N . ALA A 1 283 ? 15.852 9.773 14.344 1 98.56 283 ALA A N 1
ATOM 2180 C CA . ALA A 1 283 ? 16.656 8.734 13.695 1 98.56 283 ALA A CA 1
ATOM 2181 C C . ALA A 1 283 ? 17.703 9.344 12.781 1 98.56 283 ALA A C 1
ATOM 2183 O O . ALA A 1 283 ? 17.516 10.445 12.258 1 98.56 283 ALA A O 1
ATOM 2184 N N . THR A 1 284 ? 18.812 8.711 12.68 1 98.56 284 THR A N 1
ATOM 2185 C CA . THR A 1 284 ? 19.797 9.016 11.641 1 98.56 284 THR A CA 1
ATOM 2186 C C . THR A 1 284 ? 19.641 8.07 10.453 1 98.56 284 THR A C 1
ATOM 2188 O O . THR A 1 284 ? 19.812 6.855 10.594 1 98.56 284 THR A O 1
ATOM 2191 N N . LEU A 1 285 ? 19.281 8.625 9.367 1 98.38 285 LEU A N 1
ATOM 2192 C CA . LEU A 1 285 ? 19 7.844 8.164 1 98.38 285 LEU A CA 1
ATOM 2193 C C . LEU A 1 285 ? 20.297 7.543 7.402 1 98.38 285 LEU A C 1
ATOM 2195 O O . LEU A 1 285 ? 21.109 8.438 7.176 1 98.38 285 LEU A O 1
ATOM 2199 N N . ASP A 1 286 ? 20.531 6.305 7.043 1 97.56 286 ASP A N 1
ATOM 2200 C CA . ASP A 1 286 ? 21.562 5.922 6.082 1 97.56 286 ASP A CA 1
ATOM 2201 C C . ASP A 1 286 ? 21.016 5.934 4.656 1 97.56 286 ASP A C 1
ATOM 2203 O O . ASP A 1 286 ? 20.359 4.977 4.227 1 97.56 286 ASP A O 1
ATOM 2207 N N . MET A 1 287 ? 21.391 6.965 3.971 1 96.56 287 MET A N 1
ATOM 2208 C CA . MET A 1 287 ? 20.781 7.219 2.668 1 96.56 287 MET A CA 1
ATOM 2209 C C . MET A 1 287 ? 21.125 6.105 1.683 1 96.56 287 MET A C 1
ATOM 2211 O O . MET A 1 287 ? 20.438 5.93 0.674 1 96.56 287 MET A O 1
ATOM 2215 N N . ASP A 1 288 ? 22.125 5.293 1.946 1 95.44 288 ASP A N 1
ATOM 2216 C CA . ASP A 1 288 ? 22.469 4.172 1.08 1 95.44 288 ASP A CA 1
ATOM 2217 C C . ASP A 1 288 ? 21.391 3.092 1.111 1 95.44 288 ASP A C 1
ATOM 2219 O O . ASP A 1 288 ? 21.297 2.27 0.198 1 95.44 288 ASP A O 1
ATOM 2223 N N . GLU A 1 289 ? 20.625 3.08 2.168 1 96 289 GLU A N 1
ATOM 2224 C CA . GLU A 1 289 ? 19.547 2.096 2.26 1 96 289 GLU A CA 1
ATOM 2225 C C . GLU A 1 289 ? 18.547 2.264 1.121 1 96 289 GLU A C 1
ATOM 2227 O O . GLU A 1 289 ? 17.891 1.301 0.716 1 96 289 GLU A O 1
ATOM 2232 N N . ILE A 1 290 ? 18.469 3.492 0.642 1 97 290 ILE A N 1
ATOM 2233 C CA . ILE A 1 290 ? 17.609 3.75 -0.503 1 97 290 ILE A CA 1
ATOM 2234 C C . ILE A 1 290 ? 18.094 2.957 -1.712 1 97 290 ILE A C 1
ATOM 2236 O O . ILE A 1 290 ? 17.312 2.297 -2.393 1 97 290 ILE A O 1
ATOM 2240 N N . LEU A 1 291 ? 19.391 2.975 -1.929 1 94.75 291 LEU A N 1
ATOM 2241 C CA . LEU A 1 291 ? 19.984 2.281 -3.068 1 94.75 291 LEU A CA 1
ATOM 2242 C C . LEU A 1 291 ? 19.844 0.77 -2.914 1 94.75 291 LEU A C 1
ATOM 2244 O O . LEU A 1 291 ? 19.594 0.063 -3.893 1 94.75 291 LEU A O 1
ATOM 2248 N N . LYS A 1 292 ? 20 0.333 -1.665 1 93.69 292 LYS A N 1
ATOM 2249 C CA . LYS A 1 292 ? 19.844 -1.095 -1.404 1 93.69 292 LYS A CA 1
ATOM 2250 C C . LYS A 1 292 ? 18.422 -1.564 -1.743 1 93.69 292 LYS A C 1
ATOM 2252 O O . LYS A 1 292 ? 18.25 -2.586 -2.41 1 93.69 292 LYS A O 1
ATOM 2257 N N . SER A 1 293 ? 17.5 -0.825 -1.347 1 94.88 293 SER A N 1
ATOM 2258 C CA . SER A 1 293 ? 16.109 -1.174 -1.628 1 94.88 293 SER A CA 1
ATOM 2259 C C . SER A 1 293 ? 15.805 -1.067 -3.117 1 94.88 293 SER A C 1
ATOM 2261 O O . SER A 1 293 ? 15.156 -1.947 -3.688 1 94.88 293 SER A O 1
ATOM 2263 N N . LYS A 1 294 ? 16.297 -0.04 -3.73 1 93.88 294 LYS A N 1
ATOM 2264 C CA . LYS A 1 294 ? 16.047 0.227 -5.141 1 93.88 294 LYS A CA 1
ATOM 2265 C C . LYS A 1 294 ? 16.641 -0.864 -6.023 1 93.88 294 LYS A C 1
ATOM 2267 O O . LYS A 1 294 ? 16.156 -1.114 -7.129 1 93.88 294 LYS A O 1
ATOM 2272 N N . SER A 1 295 ? 17.688 -1.465 -5.523 1 92.81 295 SER A N 1
ATOM 2273 C CA . SER A 1 295 ? 18.328 -2.527 -6.293 1 92.81 295 SER A CA 1
ATOM 2274 C C . SER A 1 295 ? 17.406 -3.732 -6.445 1 92.81 295 SER A C 1
ATOM 2276 O O . SER A 1 295 ? 17.578 -4.543 -7.355 1 92.81 295 SER A O 1
ATOM 2278 N N . PHE A 1 296 ? 16.422 -3.791 -5.598 1 92.12 296 PHE A N 1
ATOM 2279 C CA . PHE A 1 296 ? 15.484 -4.906 -5.672 1 92.12 296 PHE A CA 1
ATOM 2280 C C . PHE A 1 296 ? 14.219 -4.504 -6.422 1 92.12 296 PHE A C 1
ATOM 2282 O O . PHE A 1 296 ? 13.664 -5.293 -7.191 1 92.12 296 PHE A O 1
ATOM 2289 N N . ILE A 1 297 ? 13.844 -3.277 -6.207 1 92.06 297 ILE A N 1
ATOM 2290 C CA . ILE A 1 297 ? 12.609 -2.846 -6.852 1 92.06 297 ILE A CA 1
ATOM 2291 C C . ILE A 1 297 ? 12.656 -1.341 -7.105 1 92.06 297 ILE A C 1
ATOM 2293 O O . ILE A 1 297 ? 13.07 -0.572 -6.234 1 92.06 297 ILE A O 1
ATOM 2297 N N . ASP A 1 298 ? 12.312 -0.907 -8.227 1 94.94 298 ASP A N 1
ATOM 2298 C CA . ASP A 1 298 ? 12.109 0.48 -8.633 1 94.94 298 ASP A CA 1
ATOM 2299 C C . ASP A 1 298 ? 10.914 0.606 -9.578 1 94.94 298 ASP A C 1
ATOM 2301 O O . ASP A 1 298 ? 11.047 0.386 -10.789 1 94.94 298 ASP A O 1
ATOM 2305 N N . VAL A 1 299 ? 9.781 1.011 -9.047 1 94.69 299 VAL A N 1
ATOM 2306 C CA . VAL A 1 299 ? 8.523 0.969 -9.781 1 94.69 299 VAL A CA 1
ATOM 2307 C C . VAL A 1 299 ? 8.516 2.057 -10.852 1 94.69 299 VAL A C 1
ATOM 2309 O O . VAL A 1 299 ? 7.676 2.037 -11.758 1 94.69 299 VAL A O 1
ATOM 2312 N N . CYS A 1 300 ? 9.438 3.002 -10.742 1 94.62 300 CYS A N 1
ATOM 2313 C CA . CYS A 1 300 ? 9.594 4.027 -11.773 1 94.62 300 CYS A CA 1
ATOM 2314 C C . CYS A 1 300 ? 10.828 3.762 -12.625 1 94.62 300 CYS A C 1
ATOM 2316 O O . CYS A 1 300 ? 11.25 4.621 -13.398 1 94.62 300 CYS A O 1
ATOM 2318 N N . GLY A 1 301 ? 11.484 2.727 -12.414 1 93.88 301 GLY A N 1
ATOM 2319 C CA . GLY A 1 301 ? 12.688 2.352 -13.133 1 93.88 301 GLY A CA 1
ATOM 2320 C C . GLY A 1 301 ? 12.594 0.985 -13.789 1 93.88 301 GLY A C 1
ATOM 2321 O O . GLY A 1 301 ? 11.734 0.752 -14.633 1 93.88 301 GLY A O 1
ATOM 2322 N N . HIS A 1 302 ? 13.414 0.023 -13.242 1 90.88 302 HIS A N 1
ATOM 2323 C CA . HIS A 1 302 ? 13.594 -1.25 -13.93 1 90.88 302 HIS A CA 1
ATOM 2324 C C . HIS A 1 302 ? 12.367 -2.137 -13.781 1 90.88 302 HIS A C 1
ATOM 2326 O O . HIS A 1 302 ? 12.227 -3.139 -14.492 1 90.88 302 HIS A O 1
ATOM 2332 N N . TYR A 1 303 ? 11.484 -1.851 -12.906 1 92.25 303 TYR A N 1
ATOM 2333 C CA . TYR A 1 303 ? 10.281 -2.66 -12.75 1 92.25 303 TYR A CA 1
ATOM 2334 C C . TYR A 1 303 ? 9.078 -1.991 -13.414 1 92.25 303 TYR A C 1
ATOM 2336 O O . TYR A 1 303 ? 7.938 -2.408 -13.203 1 92.25 303 TYR A O 1
ATOM 2344 N N . SER A 1 304 ? 9.289 -0.978 -14.203 1 89.25 304 SER A N 1
ATOM 2345 C CA . SER A 1 304 ? 8.203 -0.288 -14.898 1 89.25 304 SER A CA 1
ATOM 2346 C C . SER A 1 304 ? 8.062 -0.79 -16.328 1 89.25 304 SER A C 1
ATOM 2348 O O . SER A 1 304 ? 9 -1.37 -16.891 1 89.25 304 SER A O 1
ATOM 2350 N N . ARG A 1 305 ? 6.844 -0.65 -16.875 1 92.06 305 ARG A N 1
ATOM 2351 C CA . ARG A 1 305 ? 6.52 -0.919 -18.266 1 92.06 305 ARG A CA 1
ATOM 2352 C C . ARG A 1 305 ? 5.844 0.284 -18.922 1 92.06 305 ARG A C 1
ATOM 2354 O O . ARG A 1 305 ? 4.656 0.23 -19.25 1 92.06 305 ARG A O 1
ATOM 2361 N N . PRO A 1 306 ? 6.613 1.321 -19.188 1 90.69 306 PRO A N 1
ATOM 2362 C CA . PRO A 1 306 ? 6.008 2.539 -19.734 1 90.69 306 PRO A CA 1
ATOM 2363 C C . PRO A 1 306 ? 5.449 2.34 -21.141 1 90.69 306 PRO A C 1
ATOM 2365 O O . PRO A 1 306 ? 4.703 3.186 -21.641 1 90.69 306 PRO A O 1
ATOM 2368 N N . ASP A 1 307 ? 5.812 1.227 -21.734 1 89.81 307 ASP A N 1
ATOM 2369 C CA . ASP A 1 307 ? 5.254 0.88 -23.047 1 89.81 307 ASP A CA 1
ATOM 2370 C C . ASP A 1 307 ? 3.809 0.403 -22.906 1 89.81 307 ASP A C 1
ATOM 2372 O O . ASP A 1 307 ? 3.066 0.381 -23.891 1 89.81 307 ASP A O 1
ATOM 2376 N N . MET A 1 308 ? 3.391 0.035 -21.703 1 92.44 308 MET A N 1
ATOM 2377 C CA . MET A 1 308 ? 2.053 -0.509 -21.484 1 92.44 308 MET A CA 1
ATOM 2378 C C . MET A 1 308 ? 1.204 0.448 -20.656 1 92.44 308 MET A C 1
ATOM 2380 O O . MET A 1 308 ? 0.015 0.624 -20.922 1 92.44 308 MET A O 1
ATOM 2384 N N . LEU A 1 309 ? 1.771 1.021 -19.641 1 93.75 309 LEU A N 1
ATOM 2385 C CA . LEU A 1 309 ? 1.081 1.886 -18.688 1 93.75 309 LEU A CA 1
ATOM 2386 C C . LEU A 1 309 ? 1.886 3.154 -18.422 1 93.75 309 LEU A C 1
ATOM 2388 O O . LEU A 1 309 ? 3.08 3.084 -18.125 1 93.75 309 LEU A O 1
ATOM 2392 N N . TRP A 1 310 ? 1.188 4.281 -18.516 1 94 310 TRP A N 1
ATOM 2393 C CA . TRP A 1 310 ? 1.86 5.539 -18.219 1 94 310 TRP A CA 1
ATOM 2394 C C . TRP A 1 310 ? 0.895 6.535 -17.578 1 94 310 TRP A C 1
ATOM 2396 O O . TRP A 1 310 ? -0.324 6.387 -17.703 1 94 310 TRP A O 1
ATOM 2406 N N . LEU A 1 311 ? 1.457 7.484 -16.891 1 95 311 LEU A N 1
ATOM 2407 C CA . LEU A 1 311 ? 0.674 8.477 -16.172 1 95 311 LEU A CA 1
ATOM 2408 C C . LEU A 1 311 ? 0.506 9.75 -16.984 1 95 311 LEU A C 1
ATOM 2410 O O . LEU A 1 311 ? 1.49 10.32 -17.469 1 95 311 LEU A O 1
ATOM 2414 N N . GLY A 1 312 ? -0.775 10.109 -17.203 1 94.06 312 GLY A N 1
ATOM 2415 C CA . GLY A 1 312 ? -1.078 11.453 -17.688 1 94.06 312 GLY A CA 1
ATOM 2416 C C . GLY A 1 312 ? -1.24 12.461 -16.578 1 94.06 312 GLY A C 1
ATOM 2417 O O . GLY A 1 312 ? -1.812 12.156 -15.523 1 94.06 312 GLY A O 1
ATOM 2418 N N . VAL A 1 313 ? -0.682 13.711 -16.75 1 93.5 313 VAL A N 1
ATOM 2419 C CA . VAL A 1 313 ? -0.674 14.719 -15.695 1 93.5 313 VAL A CA 1
ATOM 2420 C C . VAL A 1 313 ? -1.075 16.078 -16.281 1 93.5 313 VAL A C 1
ATOM 2422 O O . VAL A 1 313 ? -0.576 16.484 -17.328 1 93.5 313 VAL A O 1
ATOM 2425 N N . ASP A 1 314 ? -1.978 16.688 -15.711 1 90.06 314 ASP A N 1
ATOM 2426 C CA . ASP A 1 314 ? -2.268 18.109 -15.906 1 90.06 314 ASP A CA 1
ATOM 2427 C C . ASP A 1 314 ? -1.99 18.906 -14.633 1 90.06 314 ASP A C 1
ATOM 2429 O O . ASP A 1 314 ? -2.771 18.859 -13.68 1 90.06 314 ASP A O 1
ATOM 2433 N N . LYS A 1 315 ? -1.006 19.672 -14.594 1 87.06 315 LYS A N 1
ATOM 2434 C CA . LYS A 1 315 ? -0.567 20.391 -13.398 1 87.06 315 LYS A CA 1
ATOM 2435 C C . LYS A 1 315 ? -1.146 21.797 -13.352 1 87.06 315 LYS A C 1
ATOM 2437 O O . LYS A 1 315 ? -0.829 22.578 -12.453 1 87.06 315 LYS A O 1
ATOM 2442 N N . GLU A 1 316 ? -1.896 22.094 -14.367 1 84.5 316 GLU A N 1
ATOM 2443 C CA . GLU A 1 316 ? -2.422 23.453 -14.445 1 84.5 316 GLU A CA 1
ATOM 2444 C C . GLU A 1 316 ? -3.33 23.75 -13.25 1 84.5 316 GLU A C 1
ATOM 2446 O O . GLU A 1 316 ? -4.195 22.953 -12.906 1 84.5 316 GLU A O 1
ATOM 2451 N N . VAL A 1 317 ? -3.045 24.875 -12.594 1 80.69 317 VAL A N 1
ATOM 2452 C CA . VAL A 1 317 ? -3.963 25.359 -11.57 1 80.69 317 VAL A CA 1
ATOM 2453 C C . VAL A 1 317 ? -5.203 25.969 -12.227 1 80.69 317 VAL A C 1
ATOM 2455 O O . VAL A 1 317 ? -5.121 26.984 -12.906 1 80.69 317 VAL A O 1
ATOM 2458 N N . LYS A 1 318 ? -6.297 25.203 -12.125 1 75.62 318 LYS A N 1
ATOM 2459 C CA . LYS A 1 318 ? -7.535 25.656 -12.75 1 75.62 318 LYS A CA 1
ATOM 2460 C C . LYS A 1 318 ? -8.188 26.766 -11.922 1 75.62 318 LYS A C 1
ATOM 2462 O O . LYS A 1 318 ? -8.508 26.562 -10.75 1 75.62 318 LYS A O 1
ATOM 2467 N N . LYS A 1 319 ? -8.266 27.906 -12.555 1 76.69 319 LYS A N 1
ATOM 2468 C CA . LYS A 1 319 ? -8.867 29.062 -11.898 1 76.69 319 LYS A CA 1
ATOM 2469 C C . LYS A 1 319 ? -10.391 29 -11.953 1 76.69 319 LYS A C 1
ATOM 2471 O O . LYS A 1 319 ? -10.953 28.328 -12.828 1 76.69 319 LYS A O 1
ATOM 2476 N N . HIS A 1 320 ? -10.977 29.578 -10.992 1 74.19 320 HIS A N 1
ATOM 2477 C CA . HIS A 1 320 ? -12.438 29.594 -10.922 1 74.19 320 HIS A CA 1
ATOM 2478 C C . HIS A 1 320 ? -13.047 30.281 -12.133 1 74.19 320 HIS A C 1
ATOM 2480 O O . HIS A 1 320 ? -14.172 29.969 -12.531 1 74.19 320 HIS A O 1
ATOM 2486 N N . ILE A 1 321 ? -12.258 31.219 -12.594 1 75 321 ILE A N 1
ATOM 2487 C CA . ILE A 1 321 ? -12.781 31.953 -13.75 1 75 321 ILE A CA 1
ATOM 2488 C C . ILE A 1 321 ? -11.789 31.859 -14.914 1 75 321 ILE A C 1
ATOM 2490 O O . ILE A 1 321 ? -10.602 32.125 -14.75 1 75 321 ILE A O 1
ATOM 2494 N N . SER A 1 322 ? -12.164 31.078 -15.938 1 77.06 322 SER A N 1
ATOM 2495 C CA . SER A 1 322 ? -11.383 31.031 -17.172 1 77.06 322 SER A CA 1
ATOM 2496 C C . SER A 1 322 ? -12.172 31.594 -18.344 1 77.06 322 SER A C 1
ATOM 2498 O O . SER A 1 322 ? -13.32 31.219 -18.562 1 77.06 322 SER A O 1
ATOM 2500 N N . HIS A 1 323 ? -11.594 32.625 -18.969 1 76.12 323 HIS A N 1
ATOM 2501 C CA . HIS A 1 323 ? -12.227 33.188 -20.141 1 76.12 323 HIS A CA 1
ATOM 2502 C C . HIS A 1 323 ? -11.781 32.5 -21.422 1 76.12 323 HIS A C 1
ATOM 2504 O O . HIS A 1 323 ? -10.602 32.219 -21.609 1 76.12 323 HIS A O 1
ATOM 2510 N N . LYS A 1 324 ? -12.742 31.844 -21.984 1 67.5 324 LYS A N 1
ATOM 2511 C CA . LYS A 1 324 ? -12.414 31.219 -23.266 1 67.5 324 LYS A CA 1
ATOM 2512 C C . LYS A 1 324 ? -12.031 32.281 -24.297 1 67.5 324 LYS A C 1
ATOM 2514 O O . LYS A 1 324 ? -12.719 33.281 -24.438 1 67.5 324 LYS A O 1
ATOM 2519 N N . GLU A 1 325 ? -10.711 32.094 -24.688 1 56.88 325 GLU A N 1
ATOM 2520 C CA . GLU A 1 325 ? -10.43 33 -25.812 1 56.88 325 GLU A CA 1
ATOM 2521 C C . GLU A 1 325 ? -11.172 32.531 -27.078 1 56.88 325 GLU A C 1
ATOM 2523 O O . GLU A 1 325 ? -11.367 31.328 -27.281 1 56.88 325 GLU A O 1
ATOM 2528 N N . MET B 1 1 ? -21.859 -3.701 -29.188 1 22.48 1 MET B N 1
ATOM 2529 C CA . MET B 1 1 ? -21.656 -4.836 -28.297 1 22.48 1 MET B CA 1
ATOM 2530 C C . MET B 1 1 ? -22.5 -4.691 -27.031 1 22.48 1 MET B C 1
ATOM 2532 O O . MET B 1 1 ? -22.422 -3.67 -26.344 1 22.48 1 MET B O 1
ATOM 2536 N N . THR B 1 2 ? -23.609 -5.375 -26.922 1 25.7 2 THR B N 1
ATOM 2537 C CA . THR B 1 2 ? -24.625 -5.258 -25.875 1 25.7 2 THR B CA 1
ATOM 2538 C C . THR B 1 2 ? -24.031 -5.535 -24.5 1 25.7 2 THR B C 1
ATOM 2540 O O . THR B 1 2 ? -23.438 -6.586 -24.281 1 25.7 2 THR B O 1
ATOM 2543 N N . VAL B 1 3 ? -23.688 -4.516 -23.828 1 31.58 3 VAL B N 1
ATOM 2544 C CA . VAL B 1 3 ? -23.344 -4.668 -22.422 1 31.58 3 VAL B CA 1
ATOM 2545 C C . VAL B 1 3 ? -24.391 -5.531 -21.719 1 31.58 3 VAL B C 1
ATOM 2547 O O . VAL B 1 3 ? -25.547 -5.125 -21.578 1 31.58 3 VAL B O 1
ATOM 2550 N N . SER B 1 4 ? -24.359 -6.871 -22.047 1 32.81 4 SER B N 1
ATOM 2551 C CA . SER B 1 4 ? -25.312 -7.727 -21.344 1 32.81 4 SER B CA 1
ATOM 2552 C C . SER B 1 4 ? -25.391 -7.379 -19.859 1 32.81 4 SER B C 1
ATOM 2554 O O . SER B 1 4 ? -24.359 -7.141 -19.219 1 32.81 4 SER B O 1
ATOM 2556 N N . GLU B 1 5 ? -26.422 -6.848 -19.422 1 37.78 5 GLU B N 1
ATOM 2557 C CA . GLU B 1 5 ? -26.734 -6.559 -18.016 1 37.78 5 GLU B CA 1
ATOM 2558 C C . GLU B 1 5 ? -26.391 -7.738 -17.125 1 37.78 5 GLU B C 1
ATOM 2560 O O . GLU B 1 5 ? -26.797 -8.875 -17.391 1 37.78 5 GLU B O 1
ATOM 2565 N N . PRO B 1 6 ? -25.25 -7.781 -16.562 1 39.97 6 PRO B N 1
ATOM 2566 C CA . PRO B 1 6 ? -25.062 -8.977 -15.734 1 39.97 6 PRO B CA 1
ATOM 2567 C C . PRO B 1 6 ? -26.344 -9.383 -14.992 1 39.97 6 PRO B C 1
ATOM 2569 O O . PRO B 1 6 ? -26.922 -8.57 -14.273 1 39.97 6 PRO B O 1
ATOM 2572 N N . THR B 1 7 ? -27.188 -10.039 -15.562 1 40.41 7 THR B N 1
ATOM 2573 C CA . THR B 1 7 ? -28.469 -10.531 -15.094 1 40.41 7 THR B CA 1
ATOM 2574 C C . THR B 1 7 ? -28.359 -11.086 -13.68 1 40.41 7 THR B C 1
ATOM 2576 O O . THR B 1 7 ? -29.375 -11.305 -13.008 1 40.41 7 THR B O 1
ATOM 2579 N N . ASP B 1 8 ? -27.375 -11.953 -13.297 1 44.66 8 ASP B N 1
ATOM 2580 C CA . ASP B 1 8 ? -27.5 -12.656 -12.023 1 44.66 8 ASP B CA 1
ATOM 2581 C C . ASP B 1 8 ? -27.109 -11.742 -10.859 1 44.66 8 ASP B C 1
ATOM 2583 O O . ASP B 1 8 ? -26.125 -11 -10.945 1 44.66 8 ASP B O 1
ATOM 2587 N N . VAL B 1 9 ? -28.094 -11.5 -9.977 1 50.31 9 VAL B N 1
ATOM 2588 C CA . VAL B 1 9 ? -27.984 -10.727 -8.742 1 50.31 9 VAL B CA 1
ATOM 2589 C C . VAL B 1 9 ? -26.719 -11.125 -7.992 1 50.31 9 VAL B C 1
ATOM 2591 O O . VAL B 1 9 ? -26.516 -12.297 -7.672 1 50.31 9 VAL B O 1
ATOM 2594 N N . PRO B 1 10 ? -25.719 -10.328 -8.008 1 63.44 10 PRO B N 1
ATOM 2595 C CA . PRO B 1 10 ? -24.5 -10.672 -7.27 1 63.44 10 PRO B CA 1
ATOM 2596 C C . PRO B 1 10 ? -24.797 -11.289 -5.902 1 63.44 10 PRO B C 1
ATOM 2598 O O . PRO B 1 10 ? -25.75 -10.891 -5.23 1 63.44 10 PRO B O 1
ATOM 2601 N N . ARG B 1 11 ? -24.391 -12.5 -5.641 1 78.5 11 ARG B N 1
ATOM 2602 C CA . ARG B 1 11 ? -24.531 -13.18 -4.355 1 78.5 11 ARG B CA 1
ATOM 2603 C C . ARG B 1 11 ? -24.062 -12.281 -3.211 1 78.5 11 ARG B C 1
ATOM 2605 O O . ARG B 1 11 ? -23.016 -11.633 -3.309 1 78.5 11 ARG B O 1
ATOM 2612 N N . GLN B 1 12 ? -24.922 -12.164 -2.238 1 89.69 12 GLN B N 1
ATOM 2613 C CA . GLN B 1 12 ? -24.609 -11.352 -1.067 1 89.69 12 GLN B CA 1
ATOM 2614 C C . GLN B 1 12 ? -23.453 -11.969 -0.264 1 89.69 12 GLN B C 1
ATOM 2616 O O . GLN B 1 12 ? -22.625 -11.25 0.29 1 89.69 12 GLN B O 1
ATOM 2621 N N . HIS B 1 13 ? -23.516 -13.281 -0.214 1 97.06 13 HIS B N 1
ATOM 2622 C CA . HIS B 1 13 ? -22.453 -14 0.496 1 97.06 13 HIS B CA 1
ATOM 2623 C C . HIS B 1 13 ? -21.75 -14.977 -0.427 1 97.06 13 HIS B C 1
ATOM 2625 O O . HIS B 1 13 ? -22.391 -15.68 -1.21 1 97.06 13 HIS B O 1
ATOM 2631 N N . VAL B 1 14 ? -20.469 -15.016 -0.435 1 98.19 14 VAL B N 1
ATOM 2632 C CA . VAL B 1 14 ? -19.641 -15.891 -1.251 1 98.19 14 VAL B CA 1
ATOM 2633 C C . VAL B 1 14 ? -18.656 -16.641 -0.362 1 98.19 14 VAL B C 1
ATOM 2635 O O . VAL B 1 14 ? -17.859 -16.031 0.356 1 98.19 14 VAL B O 1
ATOM 2638 N N . ARG B 1 15 ? -18.688 -17.938 -0.374 1 98.69 15 ARG B N 1
ATOM 2639 C CA . ARG B 1 15 ? -17.703 -18.719 0.375 1 98.69 15 ARG B CA 1
ATOM 2640 C C . ARG B 1 15 ? -16.453 -18.984 -0.46 1 98.69 15 ARG B C 1
ATOM 2642 O O . ARG B 1 15 ? -16.547 -19.5 -1.571 1 98.69 15 ARG B O 1
ATOM 2649 N N . VAL B 1 16 ? -15.297 -18.609 0.069 1 98.88 16 VAL B N 1
ATOM 2650 C CA . VAL B 1 16 ? -14.055 -18.719 -0.684 1 98.88 16 VAL B CA 1
ATOM 2651 C C . VAL B 1 16 ? -13.047 -19.578 0.09 1 98.88 16 VAL B C 1
ATOM 2653 O O . VAL B 1 16 ? -13.219 -19.797 1.291 1 98.88 16 VAL B O 1
ATOM 2656 N N . ALA B 1 17 ? -12.094 -20.016 -0.65 1 98.88 17 ALA B N 1
ATOM 2657 C CA . ALA B 1 17 ? -11.016 -20.828 -0.096 1 98.88 17 ALA B CA 1
ATOM 2658 C C . ALA B 1 17 ? -9.656 -20.359 -0.602 1 98.88 17 ALA B C 1
ATOM 2660 O O . ALA B 1 17 ? -9.523 -19.969 -1.764 1 98.88 17 ALA B O 1
ATOM 2661 N N . VAL B 1 18 ? -8.672 -20.375 0.29 1 98.94 18 VAL B N 1
ATOM 2662 C CA . VAL B 1 18 ? -7.301 -20 -0.029 1 98.94 18 VAL B CA 1
ATOM 2663 C C . VAL B 1 18 ? -6.344 -21.125 0.365 1 98.94 18 VAL B C 1
ATOM 2665 O O . VAL B 1 18 ? -6.363 -21.594 1.506 1 98.94 18 VAL B O 1
ATOM 2668 N N . ILE B 1 19 ? -5.484 -21.438 -0.568 1 98.69 19 ILE B N 1
ATOM 2669 C CA . ILE B 1 19 ? -4.555 -22.547 -0.358 1 98.69 19 ILE B CA 1
ATOM 2670 C C . ILE B 1 19 ? -3.35 -22.062 0.443 1 98.69 19 ILE B C 1
ATOM 2672 O O . ILE B 1 19 ? -2.824 -20.969 0.189 1 98.69 19 ILE B O 1
ATOM 2676 N N . GLN B 1 20 ? -2.979 -22.812 1.422 1 98.81 20 GLN B N 1
ATOM 2677 C CA . GLN B 1 20 ? -1.632 -22.891 1.976 1 98.81 20 GLN B CA 1
ATOM 2678 C C . GLN B 1 20 ? -1.093 -24.312 1.91 1 98.81 20 GLN B C 1
ATOM 2680 O O . GLN B 1 20 ? -1.413 -25.156 2.762 1 98.81 20 GLN B O 1
ATOM 2685 N N . ALA B 1 21 ? -0.275 -24.578 0.921 1 98.69 21 ALA B N 1
ATOM 2686 C CA . ALA B 1 21 ? 0.19 -25.938 0.717 1 98.69 21 ALA B CA 1
ATOM 2687 C C . ALA B 1 21 ? 1.482 -25.969 -0.093 1 98.69 21 ALA B C 1
ATOM 2689 O O . ALA B 1 21 ? 1.881 -24.953 -0.67 1 98.69 21 ALA B O 1
ATOM 2690 N N . GLU B 1 22 ? 2.059 -27.078 -0.038 1 97.94 22 GLU B N 1
ATOM 2691 C CA . GLU B 1 22 ? 3.285 -27.312 -0.794 1 97.94 22 GLU B CA 1
ATOM 2692 C C . GLU B 1 22 ? 2.986 -27.953 -2.148 1 97.94 22 GLU B C 1
ATOM 2694 O O . GLU B 1 22 ? 2.297 -28.969 -2.223 1 97.94 22 GLU B O 1
ATOM 2699 N N . PRO B 1 23 ? 3.393 -27.312 -3.201 1 97.88 23 PRO B N 1
ATOM 2700 C CA . PRO B 1 23 ? 3.246 -28 -4.488 1 97.88 23 PRO B CA 1
ATOM 2701 C C . PRO B 1 23 ? 4.129 -29.234 -4.598 1 97.88 23 PRO B C 1
ATOM 2703 O O . PRO B 1 23 ? 4.953 -29.5 -3.717 1 97.88 23 PRO B O 1
ATOM 2706 N N . LYS B 1 24 ? 3.818 -30.094 -5.574 1 98.25 24 LYS B N 1
ATOM 2707 C CA . LYS B 1 24 ? 4.797 -31.125 -5.906 1 98.25 24 LYS B CA 1
ATOM 2708 C C . LYS B 1 24 ? 5.93 -30.547 -6.754 1 98.25 24 LYS B C 1
ATOM 2710 O O . LYS B 1 24 ? 5.832 -30.5 -7.984 1 98.25 24 LYS B O 1
ATOM 2715 N N . TRP B 1 25 ? 6.992 -30.219 -6.043 1 97.62 25 TRP B N 1
ATOM 2716 C CA . TRP B 1 25 ? 8.086 -29.453 -6.641 1 97.62 25 TRP B CA 1
ATOM 2717 C C . TRP B 1 25 ? 8.656 -30.188 -7.852 1 97.62 25 TRP B C 1
ATOM 2719 O O . TRP B 1 25 ? 9 -31.375 -7.77 1 97.62 25 TRP B O 1
ATOM 2729 N N . LEU B 1 26 ? 8.719 -29.531 -9.008 1 97.5 26 LEU B N 1
ATOM 2730 C CA . LEU B 1 26 ? 9.359 -30.016 -10.227 1 97.5 26 LEU B CA 1
ATOM 2731 C C . LEU B 1 26 ? 8.68 -31.281 -10.727 1 97.5 26 LEU B C 1
ATOM 2733 O O . LEU B 1 26 ? 9.328 -32.156 -11.305 1 97.5 26 LEU B O 1
ATOM 2737 N N . ASP B 1 27 ? 7.473 -31.391 -10.422 1 98.44 27 ASP B N 1
ATOM 2738 C CA . ASP B 1 27 ? 6.656 -32.531 -10.805 1 98.44 27 ASP B CA 1
ATOM 2739 C C . ASP B 1 27 ? 5.297 -32.094 -11.336 1 98.44 27 ASP B C 1
ATOM 2741 O O . ASP B 1 27 ? 4.348 -31.922 -10.562 1 98.44 27 ASP B O 1
ATOM 2745 N N . LEU B 1 28 ? 5.223 -31.938 -12.672 1 98.69 28 LEU B N 1
ATOM 2746 C CA . LEU B 1 28 ? 4.023 -31.422 -13.312 1 98.69 28 LEU B CA 1
ATOM 2747 C C . LEU B 1 28 ? 2.814 -32.281 -13.016 1 98.69 28 LEU B C 1
ATOM 2749 O O . LEU B 1 28 ? 1.788 -31.812 -12.547 1 98.69 28 LEU B O 1
ATOM 2753 N N . GLN B 1 29 ? 2.975 -33.562 -13.211 1 98.62 29 GLN B N 1
ATOM 2754 C CA . GLN B 1 29 ? 1.852 -34.469 -13.039 1 98.62 29 GLN B CA 1
ATOM 2755 C C . GLN B 1 29 ? 1.402 -34.531 -11.586 1 98.62 29 GLN B C 1
ATOM 2757 O O . GLN B 1 29 ? 0.204 -34.469 -11.297 1 98.62 29 GLN B O 1
ATOM 2762 N N . GLY B 1 30 ? 2.367 -34.625 -10.672 1 98.62 30 GLY B N 1
ATOM 2763 C CA . GLY B 1 30 ? 2.033 -34.594 -9.258 1 98.62 30 GLY B CA 1
ATOM 2764 C C . GLY B 1 30 ? 1.333 -33.344 -8.828 1 98.62 30 GLY B C 1
ATOM 2765 O O . GLY B 1 30 ? 0.392 -33.375 -8.039 1 98.62 30 GLY B O 1
ATOM 2766 N N . SER B 1 31 ? 1.828 -32.219 -9.289 1 98.5 31 SER B N 1
ATOM 2767 C CA . SER B 1 31 ? 1.212 -30.938 -8.953 1 98.5 31 SER B CA 1
ATOM 2768 C C . SER B 1 31 ? -0.21 -30.844 -9.492 1 98.5 31 SER B C 1
ATOM 2770 O O . SER B 1 31 ? -1.102 -30.312 -8.828 1 98.5 31 SER B O 1
ATOM 2772 N N . VAL B 1 32 ? -0.449 -31.312 -10.695 1 98.81 32 VAL B N 1
ATOM 2773 C CA . VAL B 1 32 ? -1.777 -31.281 -11.297 1 98.81 32 VAL B CA 1
ATOM 2774 C C . VAL B 1 32 ? -2.729 -32.156 -10.484 1 98.81 32 VAL B C 1
ATOM 2776 O O . VAL B 1 32 ? -3.854 -31.75 -10.188 1 98.81 32 VAL B O 1
ATOM 2779 N N . GLU B 1 33 ? -2.279 -33.375 -10.156 1 98.81 33 GLU B N 1
ATOM 2780 C CA . GLU B 1 33 ? -3.1 -34.25 -9.352 1 98.81 33 GLU B CA 1
ATOM 2781 C C . GLU B 1 33 ? -3.461 -33.625 -8.016 1 98.81 33 GLU B C 1
ATOM 2783 O O . GLU B 1 33 ? -4.617 -33.688 -7.586 1 98.81 33 GLU B O 1
ATOM 2788 N N . LYS B 1 34 ? -2.504 -33.062 -7.379 1 98.81 34 LYS B N 1
ATOM 2789 C CA . LYS B 1 34 ? -2.752 -32.406 -6.098 1 98.81 34 LYS B CA 1
ATOM 2790 C C . LYS B 1 34 ? -3.697 -31.219 -6.258 1 98.81 34 LYS B C 1
ATOM 2792 O O . LYS B 1 34 ? -4.559 -30.984 -5.41 1 98.81 34 LYS B O 1
ATOM 2797 N N . THR B 1 35 ? -3.494 -30.438 -7.312 1 98.88 35 THR B N 1
ATOM 2798 C CA . THR B 1 35 ? -4.387 -29.312 -7.613 1 98.88 35 THR B CA 1
ATOM 2799 C C . THR B 1 35 ? -5.836 -29.797 -7.695 1 98.88 35 THR B C 1
ATOM 2801 O O . THR B 1 35 ? -6.719 -29.219 -7.059 1 98.88 35 THR B O 1
ATOM 2804 N N . CYS B 1 36 ? -6.051 -30.859 -8.461 1 98.88 36 CYS B N 1
ATOM 2805 C CA . CYS B 1 36 ? -7.398 -31.391 -8.625 1 98.88 36 CYS B CA 1
ATOM 2806 C C . CYS B 1 36 ? -7.957 -31.891 -7.301 1 98.88 36 CYS B C 1
ATOM 2808 O O . CYS B 1 36 ? -9.141 -31.688 -7.008 1 98.88 36 CYS B O 1
ATOM 2810 N N . ALA B 1 37 ? -7.141 -32.5 -6.504 1 98.88 37 ALA B N 1
ATOM 2811 C CA . ALA B 1 37 ? -7.586 -32.969 -5.191 1 98.88 37 ALA B CA 1
ATOM 2812 C C . ALA B 1 37 ? -8.008 -31.797 -4.312 1 98.88 37 ALA B C 1
ATOM 2814 O O . ALA B 1 37 ? -9.023 -31.875 -3.617 1 98.88 37 ALA B O 1
ATOM 2815 N N . LEU B 1 38 ? -7.242 -30.75 -4.312 1 98.88 38 LEU B N 1
ATOM 2816 C CA . LEU B 1 38 ? -7.543 -29.562 -3.512 1 98.88 38 LEU B CA 1
ATOM 2817 C C . LEU B 1 38 ? -8.812 -28.875 -4.004 1 98.88 38 LEU B C 1
ATOM 2819 O O . LEU B 1 38 ? -9.609 -28.391 -3.203 1 98.88 38 LEU B O 1
ATOM 2823 N N . ILE B 1 39 ? -8.969 -28.828 -5.332 1 98.94 39 ILE B N 1
ATOM 2824 C CA . ILE B 1 39 ? -10.195 -28.281 -5.906 1 98.94 39 ILE B CA 1
ATOM 2825 C C . ILE B 1 39 ? -11.398 -29.047 -5.383 1 98.94 39 ILE B C 1
ATOM 2827 O O . ILE B 1 39 ? -12.367 -28.453 -4.906 1 98.94 39 ILE B O 1
ATOM 2831 N N . ALA B 1 40 ? -11.32 -30.344 -5.484 1 98.88 40 ALA B N 1
ATOM 2832 C CA . ALA B 1 40 ? -12.414 -31.188 -5.027 1 98.88 40 ALA B CA 1
ATOM 2833 C C . ALA B 1 40 ? -12.688 -30.984 -3.541 1 98.88 40 ALA B C 1
ATOM 2835 O O . ALA B 1 40 ? -13.844 -30.859 -3.125 1 98.88 40 ALA B O 1
ATOM 2836 N N . ASP B 1 41 ? -11.648 -30.922 -2.73 1 98.81 41 ASP B N 1
ATOM 2837 C CA . ASP B 1 41 ? -11.781 -30.734 -1.288 1 98.81 41 ASP B CA 1
ATOM 2838 C C . ASP B 1 41 ? -12.445 -29.406 -0.968 1 98.81 41 ASP B C 1
ATOM 2840 O O . ASP B 1 41 ? -13.344 -29.344 -0.13 1 98.81 41 ASP B O 1
ATOM 2844 N N . ALA B 1 42 ? -11.984 -28.328 -1.586 1 98.81 42 ALA B N 1
ATOM 2845 C CA . ALA B 1 42 ? -12.547 -27 -1.356 1 98.81 42 ALA B CA 1
ATOM 2846 C C . ALA B 1 42 ? -14.023 -26.953 -1.734 1 98.81 42 ALA B C 1
ATOM 2848 O O . ALA B 1 42 ? -14.844 -26.406 -0.999 1 98.81 42 ALA B O 1
ATOM 2849 N N . ALA B 1 43 ? -14.344 -27.531 -2.896 1 98.75 43 ALA B N 1
ATOM 2850 C CA . ALA B 1 43 ? -15.727 -27.562 -3.354 1 98.75 43 ALA B CA 1
ATOM 2851 C C . ALA B 1 43 ? -16.609 -28.359 -2.383 1 98.75 43 ALA B C 1
ATOM 2853 O O . ALA B 1 43 ? -17.734 -27.938 -2.086 1 98.75 43 ALA B O 1
ATOM 2854 N N . LYS B 1 44 ? -16.094 -29.453 -1.929 1 98.56 44 LYS B N 1
ATOM 2855 C CA . LYS B 1 44 ? -16.828 -30.281 -0.967 1 98.56 44 LYS B CA 1
ATOM 2856 C C . LYS B 1 44 ? -17.141 -29.484 0.3 1 98.56 44 LYS B C 1
ATOM 2858 O O . LYS B 1 44 ? -18.172 -29.719 0.943 1 98.56 44 LYS B O 1
ATOM 2863 N N . ASN B 1 45 ? -16.266 -28.562 0.63 1 98.56 45 ASN B N 1
ATOM 2864 C CA . ASN B 1 45 ? -16.469 -27.734 1.815 1 98.56 45 ASN B CA 1
ATOM 2865 C C . ASN B 1 45 ? -17.234 -26.453 1.486 1 98.56 45 ASN B C 1
ATOM 2867 O O . ASN B 1 45 ? -17.219 -25.5 2.268 1 98.56 45 ASN B O 1
ATOM 2871 N N . GLY B 1 46 ? -17.797 -26.375 0.319 1 98.5 46 GLY B N 1
ATOM 2872 C CA . GLY B 1 46 ? -18.75 -25.344 -0.022 1 98.5 46 GLY B CA 1
ATOM 2873 C C . GLY B 1 46 ? -18.125 -24.141 -0.677 1 98.5 46 GLY B C 1
ATOM 2874 O O . GLY B 1 46 ? -18.797 -23.141 -0.942 1 98.5 46 GLY B O 1
ATOM 2875 N N . ALA B 1 47 ? -16.859 -24.141 -0.893 1 98.81 47 ALA B N 1
ATOM 2876 C CA . ALA B 1 47 ? -16.203 -22.984 -1.502 1 98.81 47 ALA B CA 1
ATOM 2877 C C . ALA B 1 47 ? -16.688 -22.781 -2.938 1 98.81 47 ALA B C 1
ATOM 2879 O O . ALA B 1 47 ? -16.859 -23.75 -3.682 1 98.81 47 ALA B O 1
ATOM 2880 N N . GLN B 1 48 ? -16.828 -21.562 -3.285 1 98.75 48 GLN B N 1
ATOM 2881 C CA . GLN B 1 48 ? -17.234 -21.203 -4.637 1 98.75 48 GLN B CA 1
ATOM 2882 C C . GLN B 1 48 ? -16.047 -20.641 -5.434 1 98.75 48 GLN B C 1
ATOM 2884 O O . GLN B 1 48 ? -16.125 -20.531 -6.66 1 98.75 48 GLN B O 1
ATOM 2889 N N . LEU B 1 49 ? -14.992 -20.297 -4.805 1 98.88 49 LEU B N 1
ATOM 2890 C CA . LEU B 1 49 ? -13.734 -19.859 -5.398 1 98.88 49 LEU B CA 1
ATOM 2891 C C . LEU B 1 49 ? -12.547 -20.406 -4.621 1 98.88 49 LEU B C 1
ATOM 2893 O O . LEU B 1 49 ? -12.547 -20.406 -3.389 1 98.88 49 LEU B O 1
ATOM 2897 N N . LEU B 1 50 ? -11.578 -20.953 -5.316 1 98.94 50 LEU B N 1
ATOM 2898 C CA . LEU B 1 50 ? -10.336 -21.438 -4.723 1 98.94 50 LEU B CA 1
ATOM 2899 C C . LEU B 1 50 ? -9.133 -20.688 -5.293 1 98.94 50 LEU B C 1
ATOM 2901 O O . LEU B 1 50 ? -8.969 -20.609 -6.512 1 98.94 50 LEU B O 1
ATOM 2905 N N . ALA B 1 51 ? -8.352 -20.094 -4.406 1 98.94 51 ALA B N 1
ATOM 2906 C CA . ALA B 1 51 ? -7.164 -19.328 -4.785 1 98.94 51 ALA B CA 1
ATOM 2907 C C . ALA B 1 51 ? -5.891 -20.141 -4.555 1 98.94 51 ALA B C 1
ATOM 2909 O O . ALA B 1 51 ? -5.695 -20.703 -3.477 1 98.94 51 ALA B O 1
ATOM 2910 N N . PHE B 1 52 ? -5.016 -20.188 -5.523 1 98.94 52 PHE B N 1
ATOM 2911 C CA . PHE B 1 52 ? -3.736 -20.875 -5.414 1 98.94 52 PHE B CA 1
ATOM 2912 C C . PHE B 1 52 ? -2.584 -19.875 -5.359 1 98.94 52 PHE B C 1
ATOM 2914 O O . PHE B 1 52 ? -2.721 -18.734 -5.809 1 98.94 52 PHE B O 1
ATOM 2921 N N . PRO B 1 53 ? -1.414 -20.312 -4.84 1 98.88 53 PRO B N 1
ATOM 2922 C CA . PRO B 1 53 ? -0.219 -19.469 -4.719 1 98.88 53 PRO B CA 1
ATOM 2923 C C . PRO B 1 53 ? 0.459 -19.219 -6.062 1 98.88 53 PRO B C 1
ATOM 2925 O O . PRO B 1 53 ? 0.044 -19.766 -7.086 1 98.88 53 PRO B O 1
ATOM 2928 N N . GLU B 1 54 ? 1.455 -18.297 -5.996 1 98.81 54 GLU B N 1
ATOM 2929 C CA . GLU B 1 54 ? 2.299 -18.016 -7.152 1 98.81 54 GLU B CA 1
ATOM 2930 C C . GLU B 1 54 ? 3.07 -19.25 -7.598 1 98.81 54 GLU B C 1
ATOM 2932 O O . GLU B 1 54 ? 3.662 -19.953 -6.773 1 98.81 54 GLU B O 1
ATOM 2937 N N . CYS B 1 55 ? 3.041 -19.531 -8.875 1 98.75 55 CYS B N 1
ATOM 2938 C CA . CYS B 1 55 ? 3.76 -20.656 -9.461 1 98.75 55 CYS B CA 1
ATOM 2939 C C . CYS B 1 55 ? 3.438 -21.953 -8.719 1 98.75 55 CYS B C 1
ATOM 2941 O O . CYS B 1 55 ? 4.328 -22.766 -8.453 1 98.75 55 CYS B O 1
ATOM 2943 N N . TRP B 1 56 ? 2.223 -22.078 -8.359 1 98.81 56 TRP B N 1
ATOM 2944 C CA . TRP B 1 56 ? 1.773 -23.281 -7.691 1 98.81 56 TRP B CA 1
ATOM 2945 C C . TRP B 1 56 ? 2.104 -24.516 -8.531 1 98.81 56 TRP B C 1
ATOM 2947 O O . TRP B 1 56 ? 2.68 -25.484 -8.023 1 98.81 56 TRP B O 1
ATOM 2957 N N . VAL B 1 57 ? 1.743 -24.484 -9.742 1 98.56 57 VAL B N 1
ATOM 2958 C CA . VAL B 1 57 ? 2.16 -25.531 -10.672 1 98.56 57 VAL B CA 1
ATOM 2959 C C . VAL B 1 57 ? 3.357 -25.047 -11.492 1 98.56 57 VAL B C 1
ATOM 2961 O O . VAL B 1 57 ? 3.229 -24.125 -12.305 1 98.56 57 VAL B O 1
ATOM 2964 N N . THR B 1 58 ? 4.496 -25.656 -11.305 1 97.31 58 THR B N 1
ATOM 2965 C CA . THR B 1 58 ? 4.902 -26.844 -10.578 1 97.31 58 THR B CA 1
ATOM 2966 C C . THR B 1 58 ? 5.766 -26.484 -9.375 1 97.31 58 THR B C 1
ATOM 2968 O O . THR B 1 58 ? 6.75 -27.172 -9.078 1 97.31 58 THR B O 1
ATOM 2971 N N . GLY B 1 59 ? 5.543 -25.297 -8.828 1 98.12 59 GLY B N 1
ATOM 2972 C CA . GLY B 1 59 ? 6.309 -24.797 -7.695 1 98.12 59 GLY B CA 1
ATOM 2973 C C . GLY B 1 59 ? 7.195 -23.625 -8.055 1 98.12 59 GLY B C 1
ATOM 2974 O O . GLY B 1 59 ? 7.781 -23.578 -9.133 1 98.12 59 GLY B O 1
ATOM 2975 N N . TYR B 1 60 ? 7.348 -22.688 -7.168 1 98 60 TYR B N 1
ATOM 2976 C CA . TYR B 1 60 ? 8.234 -21.531 -7.316 1 98 60 TYR B CA 1
ATOM 2977 C C . TYR B 1 60 ? 9.695 -21.969 -7.324 1 98 60 TYR B C 1
ATOM 2979 O O . TYR B 1 60 ? 10.117 -22.766 -6.488 1 98 60 TYR B O 1
ATOM 2987 N N . PRO B 1 61 ? 10.484 -21.516 -8.258 1 96.62 61 PRO B N 1
ATOM 2988 C CA . PRO B 1 61 ? 11.883 -21.922 -8.352 1 96.62 61 PRO B CA 1
ATOM 2989 C C . PRO B 1 61 ? 12.766 -21.281 -7.289 1 96.62 61 PRO B C 1
ATOM 2991 O O . PRO B 1 61 ? 13.617 -20.453 -7.609 1 96.62 61 PRO B O 1
ATOM 2994 N N . ALA B 1 62 ? 12.742 -21.766 -6.133 1 96.06 62 ALA B N 1
ATOM 2995 C CA . ALA B 1 62 ? 13.352 -21.141 -4.957 1 96.06 62 ALA B CA 1
ATOM 2996 C C . ALA B 1 62 ? 14.867 -21.109 -5.082 1 96.06 62 ALA B C 1
ATOM 2998 O O . ALA B 1 62 ? 15.531 -20.266 -4.477 1 96.06 62 ALA B O 1
ATOM 2999 N N . TRP B 1 63 ? 15.477 -21.969 -5.875 1 95.81 63 TRP B N 1
ATOM 3000 C CA . TRP B 1 63 ? 16.938 -22.094 -5.957 1 95.81 63 TRP B CA 1
ATOM 3001 C C . TRP B 1 63 ? 17.547 -20.828 -6.539 1 95.81 63 TRP B C 1
ATOM 3003 O O . TRP B 1 63 ? 18.75 -20.594 -6.391 1 95.81 63 TRP B O 1
ATOM 3013 N N . ILE B 1 64 ? 16.75 -20.016 -7.191 1 94.56 64 ILE B N 1
ATOM 3014 C CA . ILE B 1 64 ? 17.281 -18.844 -7.879 1 94.56 64 ILE B CA 1
ATOM 3015 C C . ILE B 1 64 ? 17.828 -17.844 -6.852 1 94.56 64 ILE B C 1
ATOM 3017 O O . ILE B 1 64 ? 18.641 -17 -7.188 1 94.56 64 ILE B O 1
ATOM 3021 N N . TRP B 1 65 ? 17.391 -17.953 -5.621 1 93.5 65 TRP B N 1
ATOM 3022 C CA . TRP B 1 65 ? 17.828 -17.062 -4.562 1 93.5 65 TRP B CA 1
ATOM 3023 C C . TRP B 1 65 ? 19.094 -17.578 -3.891 1 93.5 65 TRP B C 1
ATOM 3025 O O . TRP B 1 65 ? 19.688 -16.906 -3.057 1 93.5 65 TRP B O 1
ATOM 3035 N N . THR B 1 66 ? 19.484 -18.766 -4.18 1 93.25 66 THR B N 1
ATOM 3036 C CA . THR B 1 66 ? 20.641 -19.422 -3.572 1 93.25 66 THR B CA 1
ATOM 3037 C C . THR B 1 66 ? 21.781 -19.531 -4.57 1 93.25 66 THR B C 1
ATOM 3039 O O . THR B 1 66 ? 22.953 -19.375 -4.199 1 93.25 66 THR B O 1
ATOM 3042 N N . ARG B 1 67 ? 21.375 -19.875 -5.734 1 90.31 67 ARG B N 1
ATOM 3043 C CA . ARG B 1 67 ? 22.344 -20.125 -6.801 1 90.31 67 ARG B CA 1
ATOM 3044 C C . ARG B 1 67 ? 21.938 -19.406 -8.086 1 90.31 67 ARG B C 1
ATOM 3046 O O . ARG B 1 67 ? 20.906 -19.719 -8.672 1 90.31 67 ARG B O 1
ATOM 3053 N N . PRO B 1 68 ? 22.844 -18.516 -8.523 1 80.5 68 PRO B N 1
ATOM 3054 C CA . PRO B 1 68 ? 22.453 -17.688 -9.664 1 80.5 68 PRO B CA 1
ATOM 3055 C C . PRO B 1 68 ? 22.281 -18.484 -10.953 1 80.5 68 PRO B C 1
ATOM 3057 O O . PRO B 1 68 ? 21.531 -18.078 -11.844 1 80.5 68 PRO B O 1
ATOM 3060 N N . LEU B 1 69 ? 23.062 -19.625 -11.062 1 89.19 69 LEU B N 1
ATOM 3061 C CA . LEU B 1 69 ? 23.016 -20.422 -12.281 1 89.19 69 LEU B CA 1
ATOM 3062 C C . LEU B 1 69 ? 22.922 -21.906 -11.961 1 89.19 69 LEU B C 1
ATOM 3064 O O . LEU B 1 69 ? 23.719 -22.438 -11.188 1 89.19 69 LEU B O 1
ATOM 3068 N N . ASP B 1 70 ? 21.828 -22.516 -12.5 1 93.31 70 ASP B N 1
ATOM 3069 C CA . ASP B 1 70 ? 21.641 -23.953 -12.43 1 93.31 70 ASP B CA 1
ATOM 3070 C C . ASP B 1 70 ? 20.984 -24.484 -13.695 1 93.31 70 ASP B C 1
ATOM 3072 O O . ASP B 1 70 ? 19.766 -24.703 -13.727 1 93.31 70 ASP B O 1
ATOM 3076 N N . PRO B 1 71 ? 21.781 -24.766 -14.672 1 94.25 71 PRO B N 1
ATOM 3077 C CA . PRO B 1 71 ? 21.219 -25.156 -15.969 1 94.25 71 PRO B CA 1
ATOM 3078 C C . PRO B 1 71 ? 20.422 -26.453 -15.898 1 94.25 71 PRO B C 1
ATOM 3080 O O . PRO B 1 71 ? 19.391 -26.594 -16.578 1 94.25 71 PRO B O 1
ATOM 3083 N N . ASP B 1 72 ? 20.875 -27.375 -15.141 1 95 72 ASP B N 1
ATOM 3084 C CA . ASP B 1 72 ? 20.188 -28.656 -15.055 1 95 72 ASP B CA 1
ATOM 3085 C C . ASP B 1 72 ? 18.828 -28.516 -14.406 1 95 72 ASP B C 1
ATOM 3087 O O . ASP B 1 72 ? 17.828 -29.031 -14.914 1 95 72 ASP B O 1
ATOM 3091 N N . LEU B 1 73 ? 18.797 -27.859 -13.312 1 95.31 73 LEU B N 1
ATOM 3092 C CA . LEU B 1 73 ? 17.516 -27.688 -12.617 1 95.31 73 LEU B CA 1
ATOM 3093 C C . LEU B 1 73 ? 16.578 -26.812 -13.43 1 95.31 73 LEU B C 1
ATOM 3095 O O . LEU B 1 73 ? 15.359 -27.016 -13.414 1 95.31 73 LEU B O 1
ATOM 3099 N N . THR B 1 74 ? 17.125 -25.812 -14.133 1 96.19 74 THR B N 1
ATOM 3100 C CA . THR B 1 74 ? 16.312 -24.969 -15.008 1 96.19 74 THR B CA 1
ATOM 3101 C C . THR B 1 74 ? 15.68 -25.797 -16.125 1 96.19 74 THR B C 1
ATOM 3103 O O . THR B 1 74 ? 14.5 -25.641 -16.422 1 96.19 74 THR B O 1
ATOM 3106 N N . CYS B 1 75 ? 16.469 -26.703 -16.672 1 97 75 CYS B N 1
ATOM 3107 C CA . CYS B 1 75 ? 15.93 -27.578 -17.688 1 97 75 CYS B CA 1
ATOM 3108 C C . CYS B 1 75 ? 14.797 -28.438 -17.141 1 97 75 CYS B C 1
ATOM 3110 O O . CYS B 1 75 ? 13.758 -28.594 -17.781 1 97 75 CYS B O 1
ATOM 3112 N N . ARG B 1 76 ? 15.016 -28.984 -16 1 97.38 76 ARG B N 1
ATOM 3113 C CA . ARG B 1 76 ? 13.977 -29.781 -15.352 1 97.38 76 ARG B CA 1
ATOM 3114 C C . ARG B 1 76 ? 12.734 -28.938 -15.094 1 97.38 76 ARG B C 1
ATOM 3116 O O . ARG B 1 76 ? 11.609 -29.422 -15.289 1 97.38 76 ARG B O 1
ATOM 3123 N N . TYR B 1 77 ? 12.938 -27.734 -14.656 1 98 77 TYR B N 1
ATOM 3124 C CA . TYR B 1 77 ? 11.836 -26.828 -14.383 1 98 77 TYR B CA 1
ATOM 3125 C C . TYR B 1 77 ? 11.055 -26.516 -15.656 1 98 77 TYR B C 1
ATOM 3127 O O . TYR B 1 77 ? 9.82 -26.547 -15.656 1 98 77 TYR B O 1
ATOM 3135 N N . ILE B 1 78 ? 11.727 -26.234 -16.766 1 98 78 ILE B N 1
ATOM 3136 C CA . ILE B 1 78 ? 11.102 -25.953 -18.047 1 98 78 ILE B CA 1
ATOM 3137 C C . ILE B 1 78 ? 10.242 -27.141 -18.469 1 98 78 ILE B C 1
ATOM 3139 O O . ILE B 1 78 ? 9.078 -26.969 -18.844 1 98 78 ILE B O 1
ATOM 3143 N N . LYS B 1 79 ? 10.727 -28.328 -18.281 1 97.81 79 LYS B N 1
ATOM 3144 C CA . LYS B 1 79 ? 10.047 -29.547 -18.719 1 97.81 79 LYS B CA 1
ATOM 3145 C C . LYS B 1 79 ? 8.82 -29.828 -17.859 1 97.81 79 LYS B C 1
ATOM 3147 O O . LYS B 1 79 ? 7.898 -30.531 -18.297 1 97.81 79 LYS B O 1
ATOM 3152 N N . ASN B 1 80 ? 8.828 -29.266 -16.672 1 98.44 80 ASN B N 1
ATOM 3153 C CA . ASN B 1 80 ? 7.73 -29.562 -15.766 1 98.44 80 ASN B CA 1
ATOM 3154 C C . ASN B 1 80 ? 6.781 -28.375 -15.641 1 98.44 80 ASN B C 1
ATOM 3156 O O . ASN B 1 80 ? 5.82 -28.406 -14.867 1 98.44 80 ASN B O 1
ATOM 3160 N N . SER B 1 81 ? 7.02 -27.297 -16.312 1 98.75 81 SER B N 1
ATOM 3161 C CA . SER B 1 81 ? 6.133 -26.125 -16.281 1 98.75 81 SER B CA 1
ATOM 3162 C C . SER B 1 81 ? 4.898 -26.359 -17.156 1 98.75 81 SER B C 1
ATOM 3164 O O . SER B 1 81 ? 4.957 -27.078 -18.156 1 98.75 81 SER B O 1
ATOM 3166 N N . LEU B 1 82 ? 3.838 -25.75 -16.797 1 98.81 82 LEU B N 1
ATOM 3167 C CA . LEU B 1 82 ? 2.51 -26.031 -17.328 1 98.81 82 LEU B CA 1
ATOM 3168 C C . LEU B 1 82 ? 2.291 -25.281 -18.656 1 98.81 82 LEU B C 1
ATOM 3170 O O . LEU B 1 82 ? 2.568 -24.094 -18.75 1 98.81 82 LEU B O 1
ATOM 3174 N N . ARG B 1 83 ? 1.878 -26 -19.641 1 98.31 83 ARG B N 1
ATOM 3175 C CA . ARG B 1 83 ? 1.423 -25.391 -20.891 1 98.31 83 ARG B CA 1
ATOM 3176 C C . ARG B 1 83 ? -0.074 -25.094 -20.844 1 98.31 83 ARG B C 1
ATOM 3178 O O . ARG B 1 83 ? -0.863 -25.953 -20.438 1 98.31 83 ARG B O 1
ATOM 3185 N N . THR B 1 84 ? -0.483 -23.922 -21.297 1 97.44 84 THR B N 1
ATOM 3186 C CA . THR B 1 84 ? -1.873 -23.5 -21.188 1 97.44 84 THR B CA 1
ATOM 3187 C C . THR B 1 84 ? -2.76 -24.281 -22.156 1 97.44 84 THR B C 1
ATOM 3189 O O . THR B 1 84 ? -3.975 -24.375 -21.953 1 97.44 84 THR B O 1
ATOM 3192 N N . ASP B 1 85 ? -2.197 -24.844 -23.156 1 96.44 85 ASP B N 1
ATOM 3193 C CA . 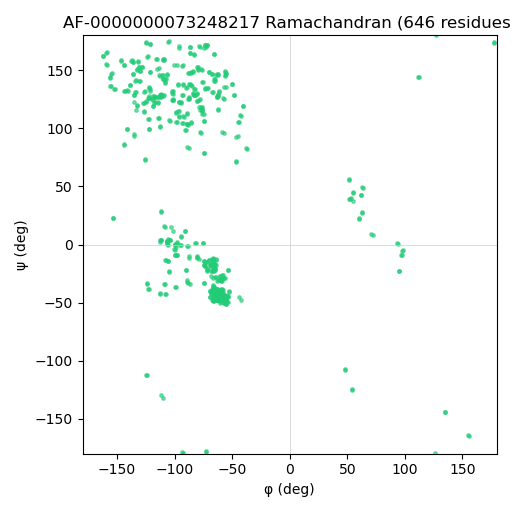ASP B 1 85 ? -2.951 -25.594 -24.156 1 96.44 85 ASP B CA 1
ATOM 3194 C C . ASP B 1 85 ? -2.705 -27.094 -24.031 1 96.44 85 ASP B C 1
ATOM 3196 O O . ASP B 1 85 ? -2.988 -27.844 -24.969 1 96.44 85 ASP B O 1
ATOM 3200 N N . GLY B 1 86 ? -2.168 -27.531 -22.969 1 97.12 86 GLY B N 1
ATOM 3201 C CA . GLY B 1 86 ? -1.814 -28.938 -22.781 1 97.12 86 GLY B CA 1
ATOM 3202 C C . GLY B 1 86 ? -2.875 -29.719 -22.031 1 97.12 86 GLY B C 1
ATOM 3203 O O . GLY B 1 86 ? -3.844 -29.141 -21.531 1 97.12 86 GLY B O 1
ATOM 3204 N N . PRO B 1 87 ? -2.688 -30.984 -22.016 1 98.31 87 PRO B N 1
ATOM 3205 C CA . PRO B 1 87 ? -3.658 -31.859 -21.359 1 98.31 87 PRO B CA 1
ATOM 3206 C C . PRO B 1 87 ? -3.76 -31.594 -19.859 1 98.31 87 PRO B C 1
ATOM 3208 O O . PRO B 1 87 ? -4.82 -31.797 -19.266 1 98.31 87 PRO B O 1
ATOM 3211 N N . GLU B 1 88 ? -2.668 -31.172 -19.25 1 98.62 88 GLU B N 1
ATOM 3212 C CA . GLU B 1 88 ? -2.672 -30.891 -17.812 1 98.62 88 GLU B CA 1
ATOM 3213 C C . GLU B 1 88 ? -3.611 -29.734 -17.484 1 98.62 88 GLU B C 1
ATOM 3215 O O . GLU B 1 88 ? -4.375 -29.812 -16.516 1 98.62 88 GLU B O 1
ATOM 3220 N N . MET B 1 89 ? -3.582 -28.656 -18.25 1 98.75 89 MET B N 1
ATOM 3221 C CA . MET B 1 89 ? -4.516 -27.547 -18.047 1 98.75 89 MET B CA 1
ATOM 3222 C C . MET B 1 89 ? -5.953 -28 -18.266 1 98.75 89 MET B C 1
ATOM 3224 O O . MET B 1 89 ? -6.848 -27.656 -17.5 1 98.75 89 MET B O 1
ATOM 3228 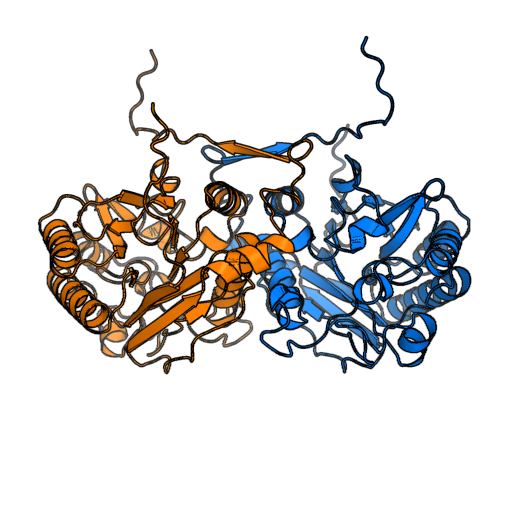N N . THR B 1 90 ? -6.141 -28.766 -19.312 1 98.81 90 THR B N 1
ATOM 3229 C CA . THR B 1 90 ? -7.469 -29.297 -19.594 1 98.81 90 THR B CA 1
ATOM 3230 C C . THR B 1 90 ? -8.008 -30.094 -18.406 1 98.81 90 THR B C 1
ATOM 3232 O O . THR B 1 90 ? -9.188 -29.984 -18.062 1 98.81 90 THR B O 1
ATOM 3235 N N . LYS B 1 91 ? -7.152 -30.875 -17.859 1 98.81 91 LYS B N 1
ATOM 3236 C CA . LYS B 1 91 ? -7.539 -31.672 -16.703 1 98.81 91 LYS B CA 1
ATOM 3237 C C . LYS B 1 91 ? -7.98 -30.766 -15.547 1 98.81 91 LYS B C 1
ATOM 3239 O O . LYS B 1 91 ? -8.977 -31.047 -14.883 1 98.81 91 LYS B O 1
ATOM 3244 N N . ILE B 1 92 ? -7.273 -29.719 -15.258 1 98.88 92 ILE B N 1
ATOM 3245 C CA . ILE B 1 92 ? -7.602 -28.797 -14.18 1 98.88 92 ILE B CA 1
ATOM 3246 C C . ILE B 1 92 ? -8.922 -28.078 -14.492 1 98.88 92 ILE B C 1
ATOM 3248 O O . ILE B 1 92 ? -9.773 -27.922 -13.617 1 98.88 92 ILE B O 1
ATOM 3252 N N . GLN B 1 93 ? -9.109 -27.625 -15.742 1 98.88 93 GLN B N 1
ATOM 3253 C CA . GLN B 1 93 ? -10.352 -27.016 -16.188 1 98.88 93 GLN B CA 1
ATOM 3254 C C . GLN B 1 93 ? -11.539 -27.938 -15.953 1 98.88 93 GLN B C 1
ATOM 3256 O O . GLN B 1 93 ? -12.57 -27.5 -15.43 1 98.88 93 GLN B O 1
ATOM 3261 N N . GLN B 1 94 ? -11.336 -29.156 -16.375 1 98.88 94 GLN B N 1
ATOM 3262 C CA . GLN B 1 94 ? -12.398 -30.125 -16.188 1 98.88 94 GLN B CA 1
ATOM 3263 C C . GLN B 1 94 ? -12.703 -30.359 -14.719 1 98.88 94 GLN B C 1
ATOM 3265 O O . GLN B 1 94 ? -13.859 -30.5 -14.328 1 98.88 94 GLN B O 1
ATOM 3270 N N . CYS B 1 95 ? -11.648 -30.453 -13.922 1 98.88 95 CYS B N 1
ATOM 3271 C CA . CYS B 1 95 ? -11.836 -30.625 -12.484 1 98.88 95 CYS B CA 1
ATOM 3272 C C . CYS B 1 95 ? -12.648 -29.484 -11.898 1 98.88 95 CYS B C 1
ATOM 3274 O O . CYS B 1 95 ? -13.531 -29.703 -11.07 1 98.88 95 CYS B O 1
ATOM 3276 N N . ALA B 1 96 ? -12.305 -28.203 -12.266 1 98.88 96 ALA B N 1
ATOM 3277 C CA . ALA B 1 96 ? -13.086 -27.047 -11.828 1 98.88 96 ALA B CA 1
ATOM 3278 C C . ALA B 1 96 ? -14.555 -27.203 -12.211 1 98.88 96 ALA B C 1
ATOM 3280 O O . ALA B 1 96 ? -15.445 -26.969 -11.391 1 98.88 96 ALA B O 1
ATOM 3281 N N . ALA B 1 97 ? -14.812 -27.594 -13.445 1 98.88 97 ALA B N 1
ATOM 3282 C CA . ALA B 1 97 ? -16.172 -27.781 -13.953 1 98.88 97 ALA B CA 1
ATOM 3283 C C . ALA B 1 97 ? -16.906 -28.859 -13.18 1 98.88 97 ALA B C 1
ATOM 3285 O O . ALA B 1 97 ? -18.047 -28.672 -12.75 1 98.88 97 ALA B O 1
ATOM 3286 N N . ASP B 1 98 ? -16.203 -29.984 -13.016 1 98.88 98 ASP B N 1
ATOM 3287 C CA . ASP B 1 98 ? -16.797 -31.125 -12.328 1 98.88 98 ASP B CA 1
ATOM 3288 C C . ASP B 1 98 ? -17.219 -30.75 -10.906 1 98.88 98 ASP B C 1
ATOM 3290 O O . ASP B 1 98 ? -18.156 -31.328 -10.352 1 98.88 98 ASP B O 1
ATOM 3294 N N . ASN B 1 99 ? -16.531 -29.812 -10.32 1 98.88 99 ASN B N 1
ATOM 3295 C CA . ASN B 1 99 ? -16.781 -29.453 -8.922 1 98.88 99 ASN B CA 1
ATOM 3296 C C . ASN B 1 99 ? -17.5 -28.109 -8.812 1 98.88 99 ASN B C 1
ATOM 3298 O O . ASN B 1 99 ? -17.719 -27.609 -7.707 1 98.88 99 ASN B O 1
ATOM 3302 N N . ASN B 1 100 ? -17.859 -27.453 -9.922 1 98.69 100 ASN B N 1
ATOM 3303 C CA . ASN B 1 100 ? -18.594 -26.188 -9.984 1 98.69 100 ASN B CA 1
ATOM 3304 C C . ASN B 1 100 ? -17.953 -25.125 -9.109 1 98.69 100 ASN B C 1
ATOM 3306 O O . ASN B 1 100 ? -18.625 -24.547 -8.242 1 98.69 100 ASN B O 1
ATOM 3310 N N . ILE B 1 101 ? -16.734 -24.891 -9.344 1 98.88 101 ILE B N 1
ATOM 3311 C CA . ILE B 1 101 ? -15.992 -23.938 -8.516 1 98.88 101 ILE B CA 1
ATOM 3312 C C . ILE B 1 101 ? -15.094 -23.078 -9.406 1 98.88 101 ILE B C 1
ATOM 3314 O O . ILE B 1 101 ? -14.508 -23.578 -10.367 1 98.88 101 ILE B O 1
ATOM 3318 N N . VAL B 1 102 ? -15.031 -21.734 -9.141 1 98.88 102 VAL B N 1
ATOM 3319 C CA . VAL B 1 102 ? -14.07 -20.859 -9.797 1 98.88 102 VAL B CA 1
ATOM 3320 C C . VAL B 1 102 ? -12.672 -21.094 -9.227 1 98.88 102 VAL B C 1
ATOM 3322 O O . VAL B 1 102 ? -12.508 -21.234 -8.016 1 98.88 102 VAL B O 1
ATOM 3325 N N . VAL B 1 103 ? -11.695 -21.203 -10.094 1 98.94 103 VAL B N 1
ATOM 3326 C CA . VAL B 1 103 ? -10.32 -21.453 -9.672 1 98.94 103 VAL B CA 1
ATOM 3327 C C . VAL B 1 103 ? -9.414 -20.344 -10.195 1 98.94 103 VAL B C 1
ATOM 3329 O O . VAL B 1 103 ? -9.469 -20 -11.375 1 98.94 103 VAL B O 1
ATOM 3332 N N . VAL B 1 104 ? -8.664 -19.719 -9.328 1 98.94 104 VAL B N 1
ATOM 3333 C CA . VAL B 1 104 ? -7.566 -18.859 -9.758 1 98.94 104 VAL B CA 1
ATOM 3334 C C . VAL B 1 104 ? -6.234 -19.578 -9.523 1 98.94 104 VAL B C 1
ATOM 3336 O O . VAL B 1 104 ? -5.777 -19.688 -8.383 1 98.94 104 VAL B O 1
ATOM 3339 N N . LEU B 1 105 ? -5.676 -19.984 -10.586 1 98.94 105 LEU B N 1
ATOM 3340 C CA . LEU B 1 105 ? -4.504 -20.844 -10.57 1 98.94 105 LEU B CA 1
ATOM 3341 C C . LEU B 1 105 ? -3.234 -20.047 -10.852 1 98.94 105 LEU B C 1
ATOM 3343 O O . LEU B 1 105 ? -3.168 -19.312 -11.844 1 98.94 105 LEU B O 1
ATOM 3347 N N . GLY B 1 106 ? -2.242 -20.109 -9.961 1 98.81 106 GLY B N 1
ATOM 3348 C CA . GLY B 1 106 ? -0.897 -19.656 -10.273 1 98.81 106 GLY B CA 1
ATOM 3349 C C . GLY B 1 106 ? 0.002 -20.766 -10.789 1 98.81 106 GLY B C 1
ATOM 3350 O O . GLY B 1 106 ? -0.042 -21.891 -10.289 1 98.81 106 GLY B O 1
ATOM 3351 N N . PHE B 1 107 ? 0.783 -20.453 -11.805 1 98.81 107 PHE B N 1
ATOM 3352 C CA . PHE B 1 107 ? 1.618 -21.516 -12.359 1 98.81 107 PHE B CA 1
ATOM 3353 C C . PHE B 1 107 ? 2.789 -20.922 -13.141 1 98.81 107 PHE B C 1
ATOM 3355 O O . PHE B 1 107 ? 2.752 -19.766 -13.547 1 98.81 107 PHE B O 1
ATOM 3362 N N . SER B 1 108 ? 3.859 -21.734 -13.227 1 98.75 108 SER B N 1
ATOM 3363 C CA . SER B 1 108 ? 4.918 -21.469 -14.203 1 98.75 108 SER B CA 1
ATOM 3364 C C . SER B 1 108 ? 4.488 -21.875 -15.609 1 98.75 108 SER B C 1
ATOM 3366 O O . SER B 1 108 ? 4.324 -23.062 -15.898 1 98.75 108 SER B O 1
ATOM 3368 N N . GLU B 1 109 ? 4.324 -20.906 -16.469 1 98.62 109 GLU B N 1
ATOM 3369 C CA . GLU B 1 109 ? 3.84 -21.156 -17.828 1 98.62 109 GLU B CA 1
ATOM 3370 C C . GLU B 1 109 ? 4.988 -21.484 -18.766 1 98.62 109 GLU B C 1
ATOM 3372 O O . GLU B 1 109 ? 5.98 -20.766 -18.828 1 98.62 109 GLU B O 1
ATOM 3377 N N . ASN B 1 110 ? 4.812 -22.562 -19.391 1 98.56 110 ASN B N 1
ATOM 3378 C CA . ASN B 1 110 ? 5.738 -22.906 -20.453 1 98.56 110 ASN B CA 1
ATOM 3379 C C . ASN B 1 110 ? 5.172 -22.547 -21.828 1 98.56 110 ASN B C 1
ATOM 3381 O O . ASN B 1 110 ? 4.219 -23.172 -22.297 1 98.56 110 ASN B O 1
ATOM 3385 N N . SER B 1 111 ? 5.656 -21.547 -22.391 1 96.31 111 SER B N 1
ATOM 3386 C CA . SER B 1 111 ? 5.348 -21.156 -23.766 1 96.31 111 SER B CA 1
ATOM 3387 C C . SER B 1 111 ? 6.562 -21.312 -24.672 1 96.31 111 SER B C 1
ATOM 3389 O O . SER B 1 111 ? 7.434 -20.438 -24.703 1 96.31 111 SER B O 1
ATOM 3391 N N . HIS B 1 112 ? 6.629 -22.359 -25.469 1 94.69 112 HIS B N 1
ATOM 3392 C CA . HIS B 1 112 ? 7.742 -22.672 -26.344 1 94.69 112 HIS B CA 1
ATOM 3393 C C . HIS B 1 112 ? 9.062 -22.688 -25.578 1 94.69 112 HIS B C 1
ATOM 3395 O O . HIS B 1 112 ? 10.055 -22.109 -26.031 1 94.69 112 HIS B O 1
ATOM 3401 N N . ASN B 1 113 ? 9.023 -23.234 -24.359 1 95.25 113 ASN B N 1
ATOM 3402 C CA . ASN B 1 113 ? 10.164 -23.438 -23.469 1 95.25 113 ASN B CA 1
ATOM 3403 C C . ASN B 1 113 ? 10.688 -22.125 -22.906 1 95.25 113 ASN B C 1
ATOM 3405 O O . ASN B 1 113 ? 11.797 -22.062 -22.375 1 95.25 113 ASN B O 1
ATOM 3409 N N . ASN B 1 114 ? 9.914 -21.078 -23.172 1 95.06 114 ASN B N 1
ATOM 3410 C CA . ASN B 1 114 ? 10.078 -19.859 -22.391 1 95.06 114 ASN B CA 1
ATOM 3411 C C . ASN B 1 114 ? 9.07 -19.781 -21.25 1 95.06 114 ASN B C 1
ATOM 3413 O O . ASN B 1 114 ? 7.902 -20.141 -21.422 1 95.06 114 ASN B O 1
ATOM 3417 N N . LEU B 1 115 ? 9.57 -19.375 -20.188 1 97.94 115 LEU B N 1
ATOM 3418 C CA . LEU B 1 115 ? 8.719 -19.469 -19 1 97.94 115 LEU B CA 1
ATOM 3419 C C . LEU B 1 115 ? 8.211 -18.094 -18.594 1 97.94 115 LEU B C 1
ATOM 3421 O O . LEU B 1 115 ? 8.914 -17.094 -18.75 1 97.94 115 LEU B O 1
ATOM 3425 N N . TYR B 1 116 ? 7.074 -18.031 -18.094 1 97.94 116 TYR B N 1
ATOM 3426 C CA . TYR B 1 116 ? 6.434 -16.844 -17.531 1 97.94 116 TYR B CA 1
ATOM 3427 C C . TYR B 1 116 ? 5.734 -17.172 -16.219 1 97.94 116 TYR B C 1
ATOM 3429 O O . TYR B 1 116 ? 5.309 -18.312 -16 1 97.94 116 TYR B O 1
ATOM 3437 N N . ILE B 1 117 ? 5.711 -16.219 -15.281 1 98.44 117 ILE B N 1
ATOM 3438 C CA . ILE B 1 117 ? 4.812 -16.328 -14.141 1 98.44 117 ILE B CA 1
ATOM 3439 C C . ILE B 1 117 ? 3.391 -15.977 -14.562 1 98.44 117 ILE B C 1
ATOM 3441 O O . ILE B 1 117 ? 3.121 -14.844 -14.969 1 98.44 117 ILE B O 1
ATOM 3445 N N . SER B 1 118 ? 2.5 -16.969 -14.422 1 98.56 118 SER B N 1
ATOM 3446 C CA . SER B 1 118 ? 1.174 -16.734 -14.992 1 98.56 118 SER B CA 1
ATOM 3447 C C . SER B 1 118 ? 0.078 -17.094 -13.992 1 98.56 118 SER B C 1
ATOM 3449 O O . SER B 1 118 ? 0.331 -17.797 -13.008 1 98.56 118 SER B O 1
ATOM 3451 N N . GLN B 1 119 ? -1.069 -16.531 -14.195 1 98.62 119 GLN B N 1
ATOM 3452 C CA . GLN B 1 119 ? -2.307 -16.859 -13.492 1 98.62 119 GLN B CA 1
ATOM 3453 C C . GLN B 1 119 ? -3.453 -17.078 -14.469 1 98.62 119 GLN B C 1
ATOM 3455 O O . GLN B 1 119 ? -3.561 -16.391 -15.484 1 98.62 119 GLN B O 1
ATOM 3460 N N . ALA B 1 120 ? -4.285 -18.047 -14.188 1 98.75 120 ALA B N 1
ATOM 3461 C CA . ALA B 1 120 ? -5.516 -18.312 -14.93 1 98.75 120 ALA B CA 1
ATOM 3462 C C . ALA B 1 120 ? -6.73 -18.281 -14.016 1 98.75 120 ALA B C 1
ATOM 3464 O O . ALA B 1 120 ? -6.73 -18.891 -12.945 1 98.75 120 ALA B O 1
ATOM 3465 N N . THR B 1 121 ? -7.691 -17.484 -14.391 1 98.81 121 THR B N 1
ATOM 3466 C CA . THR B 1 121 ? -9.008 -17.578 -13.766 1 98.81 121 THR B CA 1
ATOM 3467 C C . THR B 1 121 ? -9.914 -18.531 -14.539 1 98.81 121 THR B C 1
ATOM 3469 O O . THR B 1 121 ? -10.305 -18.234 -15.672 1 98.81 121 THR B O 1
ATOM 3472 N N . ILE B 1 122 ? -10.18 -19.641 -13.938 1 98.88 122 ILE B N 1
ATOM 3473 C CA . ILE B 1 122 ? -11.008 -20.672 -14.539 1 98.88 122 ILE B CA 1
ATOM 3474 C C . ILE B 1 122 ? -12.414 -20.625 -13.945 1 98.88 122 ILE B C 1
ATOM 3476 O O . ILE B 1 122 ? -12.578 -20.719 -12.727 1 98.88 122 ILE B O 1
ATOM 3480 N N . ASN B 1 123 ? -13.367 -20.516 -14.758 1 98.62 123 ASN B N 1
ATOM 3481 C CA . ASN B 1 123 ? -14.758 -20.438 -14.328 1 98.62 123 ASN B CA 1
ATOM 3482 C C . ASN B 1 123 ? -15.266 -21.781 -13.812 1 98.62 123 ASN B C 1
ATOM 3484 O O . ASN B 1 123 ? -14.609 -22.797 -13.992 1 98.62 123 ASN B O 1
ATOM 3488 N N . SER B 1 124 ? -16.484 -21.734 -13.234 1 98.56 124 SER B N 1
ATOM 3489 C CA . SER B 1 124 ? -17.078 -22.938 -12.664 1 98.56 124 SER B CA 1
ATOM 3490 C C . SER B 1 124 ? -17.484 -23.922 -13.75 1 98.56 124 SER B C 1
ATOM 3492 O O . SER B 1 124 ? -17.75 -25.094 -13.469 1 98.56 124 SER B O 1
ATOM 3494 N N . ASN B 1 125 ? -17.516 -23.5 -15.008 1 98.44 125 ASN B N 1
ATOM 3495 C CA . ASN B 1 125 ? -17.797 -24.406 -16.109 1 98.44 125 ASN B CA 1
ATOM 3496 C C . ASN B 1 125 ? -16.531 -24.891 -16.797 1 98.44 125 ASN B C 1
ATOM 3498 O O . ASN B 1 125 ? -16.578 -25.531 -17.859 1 98.44 125 ASN B O 1
ATOM 3502 N N . GLY B 1 126 ? -15.359 -24.453 -16.281 1 98.62 126 GLY B N 1
ATOM 3503 C CA . GLY B 1 126 ? -14.078 -24.938 -16.781 1 98.62 126 GLY B CA 1
ATOM 3504 C C . GLY B 1 126 ? -13.453 -24 -17.797 1 98.62 126 GLY B C 1
ATOM 3505 O O . GLY B 1 126 ? -12.297 -24.172 -18.172 1 98.62 126 GLY B O 1
ATOM 3506 N N . GLU B 1 127 ? -14.211 -22.969 -18.25 1 98.5 127 GLU B N 1
ATOM 3507 C CA . GLU B 1 127 ? -13.688 -22.016 -19.219 1 98.5 127 GLU B CA 1
ATOM 3508 C C . GLU B 1 127 ? -12.648 -21.094 -18.594 1 98.5 127 GLU B C 1
ATOM 3510 O O . GLU B 1 127 ? -12.836 -20.609 -17.484 1 98.5 127 GLU B O 1
ATOM 3515 N N . ILE B 1 128 ? -11.555 -20.906 -19.297 1 98.44 128 ILE B N 1
ATOM 3516 C CA . ILE B 1 128 ? -10.602 -19.891 -18.859 1 98.44 128 ILE B CA 1
ATOM 3517 C C . ILE B 1 128 ? -11.125 -18.5 -19.219 1 98.44 128 ILE B C 1
ATOM 3519 O O . ILE B 1 128 ? -11.266 -18.172 -20.406 1 98.44 128 ILE B O 1
ATOM 3523 N N . LEU B 1 129 ? -11.406 -17.688 -18.219 1 98.06 129 LEU B N 1
ATOM 3524 C CA . LEU B 1 129 ? -11.945 -16.344 -18.422 1 98.06 129 LEU B CA 1
ATOM 3525 C C . LEU B 1 129 ? -10.82 -15.328 -18.562 1 98.06 129 LEU B C 1
ATOM 3527 O O . LEU B 1 129 ? -10.984 -14.305 -19.234 1 98.06 129 LEU B O 1
ATOM 3531 N N . ALA B 1 130 ? -9.734 -15.57 -17.891 1 97.75 130 ALA B N 1
ATOM 3532 C CA . ALA B 1 130 ? -8.547 -14.711 -17.938 1 97.75 130 ALA B CA 1
ATOM 3533 C C . ALA B 1 130 ? -7.27 -15.539 -17.875 1 97.75 130 ALA B C 1
ATOM 3535 O O . ALA B 1 130 ? -7.188 -16.5 -17.109 1 97.75 130 ALA B O 1
ATOM 3536 N N . LEU B 1 131 ? -6.434 -15.266 -18.703 1 97.5 131 LEU B N 1
ATOM 3537 C CA . LEU B 1 131 ? -5.066 -15.781 -18.703 1 97.5 131 LEU B CA 1
ATOM 3538 C C . LEU B 1 131 ? -4.059 -14.633 -18.781 1 97.5 131 LEU B C 1
ATOM 3540 O O . LEU B 1 131 ? -3.998 -13.922 -19.797 1 97.5 131 LEU B O 1
ATOM 3544 N N . ARG B 1 132 ? -3.293 -14.469 -17.734 1 96.88 132 ARG B N 1
ATOM 3545 C CA . ARG B 1 132 ? -2.377 -13.336 -17.672 1 96.88 132 ARG B CA 1
ATOM 3546 C C . ARG B 1 132 ? -0.974 -13.781 -17.281 1 96.88 132 ARG B C 1
ATOM 3548 O O . ARG B 1 132 ? -0.804 -14.812 -16.641 1 96.88 132 ARG B O 1
ATOM 3555 N N . ARG B 1 133 ? -0.034 -13.016 -17.719 1 96.75 133 ARG B N 1
ATOM 3556 C CA . ARG B 1 133 ? 1.356 -13.141 -17.297 1 96.75 133 ARG B CA 1
ATOM 3557 C C . ARG B 1 133 ? 1.754 -11.977 -16.391 1 96.75 133 ARG B C 1
ATOM 3559 O O . ARG B 1 133 ? 1.269 -10.852 -16.562 1 96.75 133 ARG B O 1
ATOM 3566 N N . LYS B 1 134 ? 2.578 -12.281 -15.375 1 97.06 134 LYS B N 1
ATOM 3567 C CA . LYS B 1 134 ? 3.178 -11.219 -14.578 1 97.06 134 LYS B CA 1
ATOM 3568 C C . LYS B 1 134 ? 3.824 -10.164 -15.469 1 97.06 134 LYS B C 1
ATOM 3570 O O . LYS B 1 134 ? 4.5 -10.492 -16.438 1 97.06 134 LYS B O 1
ATOM 3575 N N . ILE B 1 135 ? 3.588 -8.984 -15.047 1 94.94 135 ILE B N 1
ATOM 3576 C CA . ILE B 1 135 ? 3.975 -7.883 -15.922 1 94.94 135 ILE B CA 1
ATOM 3577 C C . ILE B 1 135 ? 5.48 -7.922 -16.172 1 94.94 135 ILE B C 1
ATOM 3579 O O . ILE B 1 135 ? 5.941 -7.691 -17.281 1 94.94 135 ILE B O 1
ATOM 3583 N N . LYS B 1 136 ? 6.23 -8.203 -15.125 1 94.38 136 LYS B N 1
ATOM 3584 C CA . LYS B 1 136 ? 7.684 -8.312 -15.164 1 94.38 136 LYS B CA 1
ATOM 3585 C C . LYS B 1 136 ? 8.203 -9.188 -14.023 1 94.38 136 LYS B C 1
ATOM 3587 O O . LYS B 1 136 ? 7.742 -9.07 -12.891 1 94.38 136 LYS B O 1
ATOM 3592 N N . ALA B 1 137 ? 9.125 -10.047 -14.359 1 94.38 137 ALA B N 1
ATOM 3593 C CA . ALA B 1 137 ? 9.773 -10.852 -13.328 1 94.38 137 ALA B CA 1
ATOM 3594 C C . ALA B 1 137 ? 10.625 -9.984 -12.406 1 94.38 137 ALA B C 1
ATOM 3596 O O . ALA B 1 137 ? 11.281 -9.047 -12.852 1 94.38 137 ALA B O 1
ATOM 3597 N N . THR B 1 138 ? 10.688 -10.367 -11.148 1 92.44 138 THR B N 1
ATOM 3598 C CA . THR B 1 138 ? 11.359 -9.531 -10.156 1 92.44 138 THR B CA 1
ATOM 3599 C C . THR B 1 138 ? 12.75 -10.086 -9.836 1 92.44 138 THR B C 1
ATOM 3601 O O . THR B 1 138 ? 12.898 -11.281 -9.562 1 92.44 138 THR B O 1
ATOM 3604 N N . HIS B 1 139 ? 13.742 -9.211 -9.883 1 92.19 139 HIS B N 1
ATOM 3605 C CA . HIS B 1 139 ? 15.109 -9.484 -9.461 1 92.19 139 HIS B CA 1
ATOM 3606 C C . HIS B 1 139 ? 15.617 -10.805 -10.039 1 92.19 139 HIS B C 1
ATOM 3608 O O . HIS B 1 139 ? 15.688 -10.961 -11.258 1 92.19 139 HIS B O 1
ATOM 3614 N N . MET B 1 140 ? 15.742 -11.906 -9.094 1 92.94 140 MET B N 1
ATOM 3615 C CA . MET B 1 140 ? 16.328 -13.148 -9.578 1 92.94 140 MET B CA 1
ATOM 3616 C C . MET B 1 140 ? 15.352 -13.898 -10.484 1 92.94 140 MET B C 1
ATOM 3618 O O . MET B 1 140 ? 15.758 -14.766 -11.258 1 92.94 140 MET B O 1
ATOM 3622 N N . GLU B 1 141 ? 14.094 -13.57 -10.398 1 94.44 141 GLU B N 1
ATOM 3623 C CA . GLU B 1 141 ? 13.109 -14.18 -11.281 1 94.44 141 GLU B CA 1
ATOM 3624 C C . GLU B 1 141 ? 13.445 -13.93 -12.75 1 94.44 141 GLU B C 1
ATOM 3626 O O . GLU B 1 141 ? 13.117 -14.742 -13.617 1 94.44 141 GLU B O 1
ATOM 3631 N N . ARG B 1 142 ? 14.148 -12.852 -12.977 1 92.88 142 ARG B N 1
ATOM 3632 C CA . ARG B 1 142 ? 14.492 -12.43 -14.328 1 92.88 142 ARG B CA 1
ATOM 3633 C C . ARG B 1 142 ? 15.43 -13.43 -14.992 1 92.88 142 ARG B C 1
ATOM 3635 O O . ARG B 1 142 ? 15.594 -13.422 -16.219 1 92.88 142 ARG B O 1
ATOM 3642 N N . THR B 1 143 ? 16.031 -14.258 -14.195 1 93.5 143 THR B N 1
ATOM 3643 C CA . THR B 1 143 ? 16.953 -15.25 -14.734 1 93.5 143 THR B CA 1
ATOM 3644 C C . THR B 1 143 ? 16.203 -16.453 -15.297 1 93.5 143 THR B C 1
ATOM 3646 O O . THR B 1 143 ? 16.766 -17.266 -16.031 1 93.5 143 THR B O 1
ATOM 3649 N N . ILE B 1 144 ? 14.844 -16.531 -14.984 1 94.81 144 ILE B N 1
ATOM 3650 C CA . ILE B 1 144 ? 14.055 -17.703 -15.352 1 94.81 144 ILE B CA 1
ATOM 3651 C C . ILE B 1 144 ? 12.875 -17.281 -16.219 1 94.81 144 ILE B C 1
ATOM 3653 O O . ILE B 1 144 ? 12.539 -17.969 -17.188 1 94.81 144 ILE B O 1
ATOM 3657 N N . PHE B 1 145 ? 12.297 -16.125 -15.875 1 96.75 145 PHE B N 1
ATOM 3658 C CA . PHE B 1 145 ? 10.992 -15.805 -16.438 1 96.75 145 PHE B CA 1
ATOM 3659 C C . PHE B 1 145 ? 11.086 -14.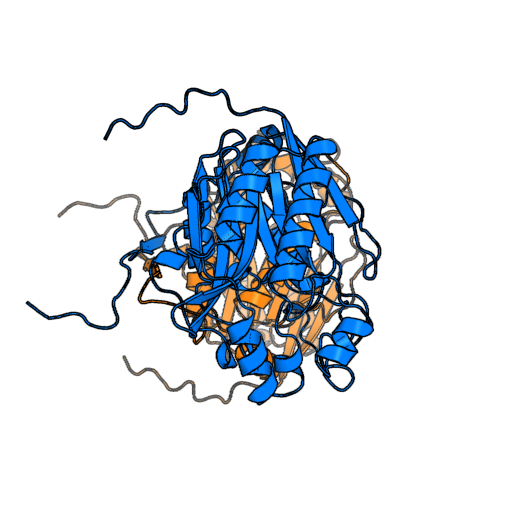602 -17.375 1 96.75 145 PHE B C 1
ATOM 3661 O O . PHE B 1 145 ? 11.852 -13.672 -17.109 1 96.75 145 PHE B O 1
ATOM 3668 N N . GLY B 1 146 ? 10.281 -14.617 -18.422 1 93.12 146 GLY B N 1
ATOM 3669 C CA . GLY B 1 146 ? 10.195 -13.5 -19.344 1 93.12 146 GLY B CA 1
ATOM 3670 C C . GLY B 1 146 ? 9.195 -12.445 -18.891 1 93.12 146 GLY B C 1
ATOM 3671 O O . GLY B 1 146 ? 8.453 -12.648 -17.938 1 93.12 146 GLY B O 1
ATOM 3672 N N . ASP B 1 147 ? 9.219 -11.297 -19.594 1 91.56 147 ASP B N 1
ATOM 3673 C CA . ASP B 1 147 ? 8.305 -10.195 -19.344 1 91.56 147 ASP B CA 1
ATOM 3674 C C . ASP B 1 147 ? 7.016 -10.359 -20.156 1 91.56 147 ASP B C 1
ATOM 3676 O O . ASP B 1 147 ? 7.043 -10.828 -21.297 1 91.56 147 ASP B O 1
ATOM 3680 N N . ALA B 1 148 ? 6.043 -9.898 -19.547 1 92.12 148 ALA B N 1
ATOM 3681 C CA . ALA B 1 148 ? 4.746 -9.984 -20.219 1 92.12 148 ALA B CA 1
ATOM 3682 C C . ALA B 1 148 ? 4.559 -8.836 -21.203 1 92.12 148 ALA B C 1
ATOM 3684 O O . ALA B 1 148 ? 5.352 -7.895 -21.234 1 92.12 148 ALA B O 1
ATOM 3685 N N . SER B 1 149 ? 3.602 -8.969 -22.094 1 88.94 149 SER B N 1
ATOM 3686 C CA . SER B 1 149 ? 3.068 -7.883 -22.922 1 88.94 149 SER B CA 1
ATOM 3687 C C . SER B 1 149 ? 1.636 -7.543 -22.531 1 88.94 149 SER B C 1
ATOM 3689 O O . SER B 1 149 ? 1.363 -7.234 -21.359 1 88.94 149 SER B O 1
ATOM 3691 N N . GLY B 1 150 ? 0.748 -7.488 -23.438 1 85.75 150 GLY B N 1
ATOM 3692 C CA . GLY B 1 150 ? -0.616 -7.066 -23.156 1 85.75 150 GLY B CA 1
ATOM 3693 C C . GLY B 1 150 ? -1.377 -8.055 -22.297 1 85.75 150 GLY B C 1
ATOM 3694 O O . GLY B 1 150 ? -2.373 -7.695 -21.656 1 85.75 150 GLY B O 1
ATOM 3695 N N . ASP B 1 151 ? -0.913 -9.312 -22.219 1 86.19 151 ASP B N 1
ATOM 3696 C CA . ASP B 1 151 ? -1.581 -10.352 -21.438 1 86.19 151 ASP B CA 1
ATOM 3697 C C . ASP B 1 151 ? -1.551 -10.023 -19.953 1 86.19 151 ASP B C 1
ATOM 3699 O O . ASP B 1 151 ? -2.359 -10.547 -19.172 1 86.19 151 ASP B O 1
ATOM 3703 N N . ALA B 1 152 ? -0.629 -9.18 -19.641 1 90.5 152 ALA B N 1
ATOM 3704 C CA . ALA B 1 152 ? -0.509 -8.789 -18.234 1 90.5 152 ALA B CA 1
ATOM 3705 C C . ALA B 1 152 ? -1.742 -8.016 -17.766 1 90.5 152 ALA B C 1
ATOM 3707 O O . ALA B 1 152 ? -2.043 -7.977 -16.578 1 90.5 152 ALA B O 1
ATOM 3708 N N . LEU B 1 153 ? -2.473 -7.469 -18.688 1 92.94 153 LEU B N 1
ATOM 3709 C CA . LEU B 1 153 ? -3.541 -6.539 -18.344 1 92.94 153 LEU B CA 1
ATOM 3710 C C . LEU B 1 153 ? -4.895 -7.238 -18.359 1 92.94 153 LEU B C 1
ATOM 3712 O O . LEU B 1 153 ? -5.914 -6.629 -18.016 1 92.94 153 LEU B O 1
ATOM 3716 N N . THR B 1 154 ? -4.902 -8.539 -18.672 1 89.25 154 THR B N 1
ATOM 3717 C CA . THR B 1 154 ? -6.105 -9.359 -18.594 1 89.25 154 THR B CA 1
ATOM 3718 C C . THR B 1 154 ? -6.246 -9.977 -17.203 1 89.25 154 THR B C 1
ATOM 3720 O O . THR B 1 154 ? -5.895 -11.141 -17 1 89.25 154 THR B O 1
ATOM 3723 N N . SER B 1 155 ? -6.793 -9.227 -16.312 1 91.75 155 SER B N 1
ATOM 3724 C CA . SER B 1 155 ? -6.703 -9.68 -14.93 1 91.75 155 SER B CA 1
ATOM 3725 C C . SER B 1 155 ? -8.078 -9.789 -14.289 1 91.75 155 SER B C 1
ATOM 3727 O O . SER B 1 155 ? -8.328 -10.695 -13.484 1 91.75 155 SER B O 1
ATOM 3729 N N . VAL B 1 156 ? -9.055 -8.953 -14.609 1 97.25 156 VAL B N 1
ATOM 3730 C CA . VAL B 1 156 ? -10.344 -8.922 -13.938 1 97.25 156 VAL B CA 1
ATOM 3731 C C . VAL B 1 156 ? -11.43 -9.461 -14.867 1 97.25 156 VAL B C 1
ATOM 3733 O O . VAL B 1 156 ? -11.555 -9.008 -16.016 1 97.25 156 VAL B O 1
ATOM 3736 N N . VAL B 1 157 ? -12.211 -10.414 -14.383 1 97.81 157 VAL B N 1
ATOM 3737 C CA . VAL B 1 157 ? -13.258 -11.023 -15.203 1 97.81 157 VAL B CA 1
ATOM 3738 C C . VAL B 1 157 ? -14.539 -11.164 -14.391 1 97.81 157 VAL B C 1
ATOM 3740 O O . VAL B 1 157 ? -14.5 -11.25 -13.164 1 97.81 157 VAL B O 1
ATOM 3743 N N . ASP B 1 158 ? -15.617 -11.242 -15.094 1 96.69 158 ASP B N 1
ATOM 3744 C CA . ASP B 1 158 ? -16.922 -11.516 -14.492 1 96.69 158 ASP B CA 1
ATOM 3745 C C . ASP B 1 158 ? -17.109 -13.016 -14.273 1 96.69 158 ASP B C 1
ATOM 3747 O O . ASP B 1 158 ? -16.875 -13.812 -15.18 1 96.69 158 ASP B O 1
ATOM 3751 N N . THR B 1 159 ? -17.484 -13.383 -13.062 1 97 159 THR B N 1
ATOM 3752 C CA . THR B 1 159 ? -17.875 -14.75 -12.742 1 97 159 THR B CA 1
ATOM 3753 C C . THR B 1 159 ? -19.266 -14.781 -12.109 1 97 159 THR B C 1
ATOM 3755 O O . THR B 1 159 ? -19.859 -13.734 -11.859 1 97 159 THR B O 1
ATOM 3758 N N . GLY B 1 160 ? -19.766 -15.969 -11.898 1 94.62 160 GLY B N 1
ATOM 3759 C CA . GLY B 1 160 ? -21.062 -16.109 -11.258 1 94.62 160 GLY B CA 1
ATOM 3760 C C . GLY B 1 160 ? -21.078 -15.648 -9.812 1 94.62 160 GLY B C 1
ATOM 3761 O O . GLY B 1 160 ? -22.141 -15.445 -9.227 1 94.62 160 GLY B O 1
ATOM 3762 N N . ILE B 1 161 ? -19.906 -15.406 -9.234 1 96.81 161 ILE B N 1
ATOM 3763 C CA . ILE B 1 161 ? -19.828 -15.055 -7.824 1 96.81 161 ILE B CA 1
ATOM 3764 C C . ILE B 1 161 ? -19.359 -13.609 -7.68 1 96.81 161 ILE B C 1
ATOM 3766 O O . ILE B 1 161 ? -19.125 -13.133 -6.562 1 96.81 161 ILE B O 1
ATOM 3770 N N . GLY B 1 162 ? -19.156 -12.906 -8.789 1 96.06 162 GLY B N 1
ATOM 3771 C CA . GLY B 1 162 ? -18.641 -11.547 -8.789 1 96.06 162 GLY B CA 1
ATOM 3772 C C . GLY B 1 162 ? -17.438 -11.359 -9.68 1 96.06 162 GLY B C 1
ATOM 3773 O O . GLY B 1 162 ? -17.031 -12.281 -10.398 1 96.06 162 GLY B O 1
ATOM 3774 N N . ARG B 1 163 ? -16.938 -10.164 -9.719 1 97.75 163 ARG B N 1
ATOM 3775 C CA . ARG B 1 163 ? -15.742 -9.859 -10.508 1 97.75 163 ARG B CA 1
ATOM 3776 C C . ARG B 1 163 ? -14.477 -10.273 -9.766 1 97.75 163 ARG B C 1
ATOM 3778 O O . ARG B 1 163 ? -14.258 -9.852 -8.625 1 97.75 163 ARG B O 1
ATOM 3785 N N . VAL B 1 164 ? -13.695 -11.086 -10.391 1 98.56 164 VAL B N 1
ATOM 3786 C CA . VAL B 1 164 ? -12.508 -11.68 -9.789 1 98.56 164 VAL B CA 1
ATOM 3787 C C . VAL B 1 164 ? -11.258 -11.211 -10.539 1 98.56 164 VAL B C 1
ATOM 3789 O O . VAL B 1 164 ? -11.234 -11.211 -11.773 1 98.56 164 VAL B O 1
ATOM 3792 N N . GLY B 1 165 ? -10.289 -10.688 -9.844 1 98.62 165 GLY B N 1
ATOM 3793 C CA . GLY B 1 165 ? -8.992 -10.32 -10.391 1 98.62 165 GLY B CA 1
ATOM 3794 C C . GLY B 1 165 ? -7.832 -11.023 -9.719 1 98.62 165 GLY B C 1
ATOM 3795 O O . GLY B 1 165 ? -8.016 -11.719 -8.719 1 98.62 165 GLY B O 1
ATOM 3796 N N . ALA B 1 166 ? -6.664 -10.859 -10.258 1 98.69 166 ALA B N 1
ATOM 3797 C CA . ALA B 1 166 ? -5.496 -11.531 -9.703 1 98.69 166 ALA B CA 1
ATOM 3798 C C . ALA B 1 166 ? -4.211 -10.789 -10.062 1 98.69 166 ALA B C 1
ATOM 3800 O O . ALA B 1 166 ? -4.102 -10.219 -11.148 1 98.69 166 ALA B O 1
ATOM 3801 N N . LEU B 1 167 ? -3.273 -10.742 -9.195 1 98.69 167 LEU B N 1
ATOM 3802 C CA . LEU B 1 167 ? -1.894 -10.312 -9.398 1 98.69 167 LEU B CA 1
ATOM 3803 C C . LEU B 1 167 ? -0.925 -11.25 -8.68 1 98.69 167 LEU B C 1
ATOM 3805 O O . LEU B 1 167 ? -1.325 -12 -7.789 1 98.69 167 LEU B O 1
ATOM 3809 N N . SER B 1 168 ? 0.257 -11.234 -9.109 1 97.81 168 SER B N 1
ATOM 3810 C CA . SER B 1 168 ? 1.27 -12.109 -8.523 1 97.81 168 SER B CA 1
ATOM 3811 C C . SER B 1 168 ? 2.361 -11.297 -7.832 1 97.81 168 SER B C 1
ATOM 3813 O O . SER B 1 168 ? 2.947 -10.398 -8.43 1 97.81 168 SER B O 1
ATOM 3815 N N . CYS B 1 169 ? 2.58 -11.664 -6.578 1 97.69 169 CYS B N 1
ATOM 3816 C CA . CYS B 1 169 ? 3.779 -11.242 -5.863 1 97.69 169 CYS B CA 1
ATOM 3817 C C . CYS B 1 169 ? 3.934 -9.727 -5.891 1 97.69 169 CYS B C 1
ATOM 3819 O O . CYS B 1 169 ? 3.012 -9 -5.516 1 97.69 169 CYS B O 1
ATOM 3821 N N . TRP B 1 170 ? 5.023 -9.125 -6.324 1 97.19 170 TRP B N 1
ATOM 3822 C CA . TRP B 1 170 ? 5.387 -7.719 -6.172 1 97.19 170 TRP B CA 1
ATOM 3823 C C . TRP B 1 170 ? 4.695 -6.859 -7.227 1 97.19 170 TRP B C 1
ATOM 3825 O O . TRP B 1 170 ? 4.875 -5.641 -7.254 1 97.19 170 TRP B O 1
ATOM 3835 N N . GLU B 1 171 ? 3.861 -7.516 -8.094 1 97.62 171 GLU B N 1
ATOM 3836 C CA . GLU B 1 171 ? 2.957 -6.68 -8.875 1 97.62 171 GLU B CA 1
ATOM 3837 C C . GLU B 1 171 ? 2.137 -5.758 -7.98 1 97.62 171 GLU B C 1
ATOM 3839 O O . GLU B 1 171 ? 1.694 -4.691 -8.414 1 97.62 171 GLU B O 1
ATOM 3844 N N . HIS B 1 172 ? 2.033 -6.168 -6.715 1 98.56 172 HIS B N 1
ATOM 3845 C CA . HIS B 1 172 ? 1.254 -5.406 -5.742 1 98.56 172 HIS B CA 1
ATOM 3846 C C . HIS B 1 172 ? 2 -4.152 -5.297 1 98.56 172 HIS B C 1
ATOM 3848 O O . HIS B 1 172 ? 1.485 -3.371 -4.496 1 98.56 172 HIS B O 1
ATOM 3854 N N . THR B 1 173 ? 3.156 -3.9 -5.812 1 98.19 173 THR B N 1
ATOM 3855 C CA . THR B 1 173 ? 3.879 -2.656 -5.566 1 98.19 173 THR B CA 1
ATOM 3856 C C . THR B 1 173 ? 3.703 -1.689 -6.734 1 98.19 173 THR B C 1
ATOM 3858 O O . THR B 1 173 ? 4.148 -0.542 -6.668 1 98.19 173 THR B O 1
ATOM 3861 N N . GLN B 1 174 ? 3.125 -2.086 -7.875 1 97.38 174 GLN B N 1
ATOM 3862 C CA . GLN B 1 174 ? 3.059 -1.313 -9.109 1 97.38 174 GLN B CA 1
ATOM 3863 C C . GLN B 1 174 ? 1.818 -0.426 -9.141 1 97.38 174 GLN B C 1
ATOM 3865 O O . GLN B 1 174 ? 0.733 -0.88 -9.508 1 97.38 174 GLN B O 1
ATOM 3870 N N . PRO B 1 175 ? 1.966 0.883 -8.906 1 97.25 175 PRO B N 1
ATOM 3871 C CA . PRO B 1 175 ? 0.788 1.738 -8.742 1 97.25 175 PRO B CA 1
ATOM 3872 C C . PRO B 1 175 ? -0.078 1.793 -10 1 97.25 175 PRO B C 1
ATOM 3874 O O . PRO B 1 175 ? -1.306 1.694 -9.914 1 97.25 175 PRO B O 1
ATOM 3877 N N . LEU B 1 176 ? 0.565 1.968 -11.156 1 96.75 176 LEU B N 1
ATOM 3878 C CA . LEU B 1 176 ? -0.212 2.115 -12.383 1 96.75 176 LEU B CA 1
ATOM 3879 C C . LEU B 1 176 ? -0.944 0.821 -12.719 1 96.75 176 LEU B C 1
ATOM 3881 O O . LEU B 1 176 ? -2.105 0.849 -13.133 1 96.75 176 LEU B O 1
ATOM 3885 N N . LEU B 1 177 ? -0.299 -0.315 -12.523 1 96.75 177 LEU B N 1
ATOM 3886 C CA . LEU B 1 177 ? -0.945 -1.604 -12.742 1 96.75 177 LEU B CA 1
ATOM 3887 C C . LEU B 1 177 ? -2.117 -1.796 -11.789 1 96.75 177 LEU B C 1
ATOM 3889 O O . LEU B 1 177 ? -3.207 -2.193 -12.203 1 96.75 177 LEU B O 1
ATOM 3893 N N . LYS B 1 178 ? -1.909 -1.533 -10.539 1 97.94 178 LYS B N 1
ATOM 3894 C CA . LYS B 1 178 ? -2.965 -1.649 -9.531 1 97.94 178 LYS B CA 1
ATOM 3895 C C . LYS B 1 178 ? -4.168 -0.784 -9.898 1 97.94 178 LYS B C 1
ATOM 3897 O O . LYS B 1 178 ? -5.305 -1.256 -9.883 1 97.94 178 LYS B O 1
ATOM 3902 N N . TYR B 1 179 ? -3.852 0.489 -10.227 1 97.75 179 TYR B N 1
ATOM 3903 C CA . TYR B 1 179 ? -4.938 1.399 -10.578 1 97.75 179 TYR B CA 1
ATOM 3904 C C . TYR B 1 179 ? -5.746 0.861 -11.75 1 97.75 179 TYR B C 1
ATOM 3906 O O . TYR B 1 179 ? -6.973 0.965 -11.766 1 97.75 179 TYR B O 1
ATOM 3914 N N . TYR B 1 180 ? -5.043 0.367 -12.758 1 97.06 180 TYR B N 1
ATOM 3915 C CA . TYR B 1 180 ? -5.723 -0.231 -13.898 1 97.06 180 TYR B CA 1
ATOM 3916 C C . TYR B 1 180 ? -6.676 -1.334 -13.453 1 97.06 180 TYR B C 1
ATOM 3918 O O . TYR B 1 180 ? -7.828 -1.376 -13.883 1 97.06 180 TYR B O 1
ATOM 3926 N N . ILE B 1 181 ? -6.246 -2.154 -12.578 1 96.94 181 ILE B N 1
ATOM 3927 C CA . ILE B 1 181 ? -7.051 -3.27 -12.094 1 96.94 181 ILE B CA 1
ATOM 3928 C C . ILE B 1 181 ? -8.211 -2.74 -11.25 1 96.94 181 ILE B C 1
ATOM 3930 O O . ILE B 1 181 ? -9.352 -3.17 -11.422 1 96.94 181 ILE B O 1
ATOM 3934 N N . TYR B 1 182 ? -7.918 -1.773 -10.344 1 97.5 182 TYR B N 1
ATOM 3935 C CA . TYR B 1 182 ? -8.961 -1.157 -9.531 1 97.5 182 TYR B CA 1
ATOM 3936 C C . TYR B 1 182 ? -10.094 -0.629 -10.406 1 97.5 182 TYR B C 1
ATOM 3938 O O . TYR B 1 182 ? -11.266 -0.745 -10.047 1 97.5 182 TYR B O 1
ATOM 3946 N N . SER B 1 183 ? -9.727 -0.048 -11.516 1 96.06 183 SER B N 1
ATOM 3947 C CA . SER B 1 183 ? -10.688 0.622 -12.383 1 96.06 183 SER B CA 1
ATOM 3948 C C . SER B 1 183 ? -11.664 -0.375 -13 1 96.06 183 SER B C 1
ATOM 3950 O O . SER B 1 183 ? -12.719 0.014 -13.516 1 96.06 183 SER B O 1
ATOM 3952 N N . HIS B 1 184 ? -11.32 -1.68 -12.93 1 96.44 184 HIS B N 1
ATOM 3953 C CA . HIS B 1 184 ? -12.219 -2.719 -13.422 1 96.44 184 HIS B CA 1
ATOM 3954 C C . HIS B 1 184 ? -13.172 -3.18 -12.328 1 96.44 184 HIS B C 1
ATOM 3956 O O . HIS B 1 184 ? -14 -4.07 -12.555 1 96.44 184 HIS B O 1
ATOM 3962 N N . ARG B 1 185 ? -13.055 -2.631 -11.156 1 96.25 185 ARG B N 1
ATOM 3963 C CA . ARG B 1 185 ? -13.984 -2.797 -10.039 1 96.25 185 ARG B CA 1
ATOM 3964 C C . ARG B 1 185 ? -14.055 -4.254 -9.594 1 96.25 185 ARG B C 1
ATOM 3966 O O . ARG B 1 185 ? -15.141 -4.793 -9.375 1 96.25 185 ARG B O 1
ATOM 3973 N N . GLU B 1 186 ? -12.875 -4.863 -9.539 1 97.19 186 GLU B N 1
ATOM 3974 C CA . GLU B 1 186 ? -12.867 -6.219 -8.992 1 97.19 186 GLU B CA 1
ATOM 3975 C C . GLU B 1 186 ? -13.461 -6.246 -7.586 1 97.19 186 GLU B C 1
ATOM 3977 O O . GLU B 1 186 ? -13.359 -5.27 -6.84 1 97.19 186 GLU B O 1
ATOM 3982 N N . GLN B 1 187 ? -14.102 -7.363 -7.219 1 98.06 187 GLN B N 1
ATOM 3983 C CA . GLN B 1 187 ? -14.711 -7.531 -5.902 1 98.06 187 GLN B CA 1
ATOM 3984 C C . GLN B 1 187 ? -13.922 -8.516 -5.051 1 98.06 187 GLN B C 1
ATOM 3986 O O . GLN B 1 187 ? -13.891 -8.398 -3.822 1 98.06 187 GLN B O 1
ATOM 3991 N N . ILE B 1 188 ? -13.352 -9.5 -5.664 1 98.81 188 ILE B N 1
ATOM 3992 C CA . ILE B 1 188 ? -12.469 -10.477 -5.035 1 98.81 188 ILE B CA 1
ATOM 3993 C C . ILE B 1 188 ? -11.141 -10.516 -5.777 1 98.81 188 ILE B C 1
ATOM 3995 O O . ILE B 1 188 ? -11.109 -10.664 -7 1 98.81 188 ILE B O 1
ATOM 3999 N N . HIS B 1 189 ? -10.07 -10.281 -5.062 1 98.94 189 HIS B N 1
ATOM 4000 C CA . HIS B 1 189 ? -8.734 -10.273 -5.633 1 98.94 189 HIS B CA 1
ATOM 4001 C C . HIS B 1 189 ? -7.898 -11.438 -5.102 1 98.94 189 HIS B C 1
ATOM 4003 O O . HIS B 1 189 ? -7.82 -11.648 -3.889 1 98.94 189 HIS B O 1
ATOM 4009 N N . VAL B 1 190 ? -7.34 -12.195 -5.973 1 98.94 190 VAL B N 1
ATOM 4010 C CA . VAL B 1 190 ? -6.418 -13.25 -5.57 1 98.94 190 VAL B CA 1
ATOM 4011 C C . VAL B 1 190 ? -4.98 -12.742 -5.672 1 98.94 190 VAL B C 1
ATOM 4013 O O . VAL B 1 190 ? -4.488 -12.469 -6.77 1 98.94 190 VAL B O 1
ATOM 4016 N N . ALA B 1 191 ? -4.375 -12.57 -4.559 1 98.94 191 ALA B N 1
ATOM 4017 C CA . ALA B 1 191 ? -2.959 -12.227 -4.449 1 98.94 191 ALA B CA 1
ATOM 4018 C C . ALA B 1 191 ? -2.105 -13.484 -4.285 1 98.94 191 ALA B C 1
ATOM 4020 O O . ALA B 1 191 ? -2.041 -14.062 -3.195 1 98.94 191 ALA B O 1
ATOM 4021 N N . ALA B 1 192 ? -1.42 -13.883 -5.328 1 98.88 192 ALA B N 1
ATOM 4022 C CA . ALA B 1 192 ? -0.623 -15.109 -5.309 1 98.88 192 ALA B CA 1
ATOM 4023 C C . ALA B 1 192 ? 0.823 -14.812 -4.918 1 98.88 192 ALA B C 1
ATOM 4025 O O . ALA B 1 192 ? 1.464 -13.938 -5.504 1 98.88 192 ALA B O 1
ATOM 4026 N N . TRP B 1 193 ? 1.307 -15.531 -3.973 1 98.75 193 TRP B N 1
ATOM 4027 C CA . TRP B 1 193 ? 2.633 -15.281 -3.418 1 98.75 193 TRP B CA 1
ATOM 4028 C C . TRP B 1 193 ? 3.424 -16.578 -3.307 1 98.75 193 TRP B C 1
ATOM 4030 O O . TRP B 1 193 ? 2.842 -17.656 -3.176 1 98.75 193 TRP B O 1
ATOM 4040 N N . PRO B 1 194 ? 4.766 -16.516 -3.402 1 98.19 194 PRO B N 1
ATOM 4041 C CA . PRO B 1 194 ? 5.59 -17.672 -3.037 1 98.19 194 PRO B CA 1
ATOM 4042 C C . PRO B 1 194 ? 5.652 -17.906 -1.528 1 98.19 194 PRO B C 1
ATOM 4044 O O . PRO B 1 194 ? 4.949 -17.234 -0.77 1 98.19 194 PRO B O 1
ATOM 4047 N N . PRO B 1 195 ? 6.422 -18.906 -1.073 1 98.12 195 PRO B N 1
ATOM 4048 C CA . PRO B 1 195 ? 6.605 -18.984 0.378 1 98.12 195 PRO B CA 1
ATOM 4049 C C . PRO B 1 195 ? 7.18 -17.703 0.972 1 98.12 195 PRO B C 1
ATOM 4051 O O . PRO B 1 195 ? 8.07 -17.094 0.382 1 98.12 195 PRO B O 1
ATOM 4054 N N . LEU B 1 196 ? 6.621 -17.297 2.057 1 97.75 196 LEU B N 1
ATOM 4055 C CA . LEU B 1 196 ? 7.035 -16.047 2.711 1 97.75 196 LEU B CA 1
ATOM 4056 C C . LEU B 1 196 ? 7.477 -16.312 4.145 1 97.75 196 LEU B C 1
ATOM 4058 O O . LEU B 1 196 ? 6.793 -17.031 4.891 1 97.75 196 LEU B O 1
ATOM 4062 N N . TYR B 1 197 ? 8.539 -15.742 4.547 1 96.81 197 TYR B N 1
ATOM 4063 C CA . TYR B 1 197 ? 9.109 -16 5.859 1 96.81 197 TYR B CA 1
ATOM 4064 C C . TYR B 1 197 ? 9.094 -14.75 6.719 1 96.81 197 TYR B C 1
ATOM 4066 O O . TYR B 1 197 ? 8.992 -13.633 6.199 1 96.81 197 TYR B O 1
ATOM 4074 N N . LEU B 1 198 ? 9.188 -14.953 8.031 1 94.56 198 LEU B N 1
ATOM 4075 C CA . LEU B 1 198 ? 9.234 -13.844 8.977 1 94.56 198 LEU B CA 1
ATOM 4076 C C . LEU B 1 198 ? 10.484 -13 8.766 1 94.56 198 LEU B C 1
ATOM 4078 O O . LEU B 1 198 ? 11.555 -13.539 8.453 1 94.56 198 LEU B O 1
ATOM 4082 N N . TYR B 1 199 ? 10.367 -11.758 8.977 1 93.69 199 TYR B N 1
ATOM 4083 C CA . TYR B 1 199 ? 11.516 -10.859 8.93 1 93.69 199 TYR B CA 1
ATOM 4084 C C . TYR B 1 199 ? 12.539 -11.219 10 1 93.69 199 TYR B C 1
ATOM 4086 O O . TY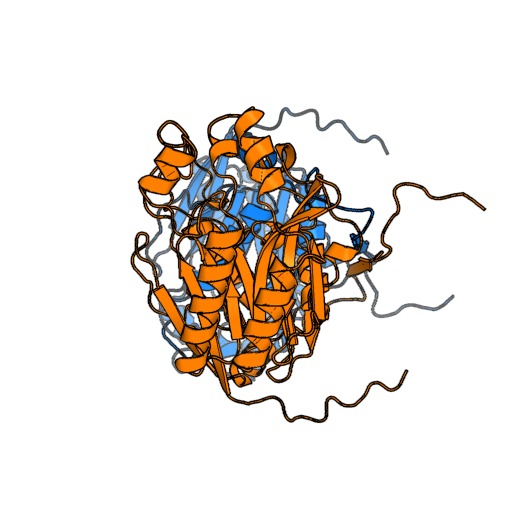R B 1 199 ? 12.203 -11.336 11.18 1 93.69 199 TYR B O 1
ATOM 4094 N N . LYS B 1 200 ? 13.75 -11.391 9.602 1 87.62 200 LYS B N 1
ATOM 4095 C CA . LYS B 1 200 ? 14.758 -11.875 10.539 1 87.62 200 LYS B CA 1
ATOM 4096 C C . LYS B 1 200 ? 15.688 -10.742 10.977 1 87.62 200 LYS B C 1
ATOM 4098 O O . LYS B 1 200 ? 16.375 -10.859 11.992 1 87.62 200 LYS B O 1
ATOM 4103 N N . GLY B 1 201 ? 15.742 -9.703 10.07 1 86.44 201 GLY B N 1
ATOM 4104 C CA . GLY B 1 201 ? 16.625 -8.617 10.492 1 86.44 201 GLY B CA 1
ATOM 4105 C C . GLY B 1 201 ? 17.141 -7.789 9.328 1 86.44 201 GLY B C 1
ATOM 4106 O O . GLY B 1 201 ? 16.641 -7.914 8.203 1 86.44 201 GLY B O 1
ATOM 4107 N N . GLU B 1 202 ? 18.172 -7.02 9.625 1 79.12 202 GLU B N 1
ATOM 4108 C CA . GLU B 1 202 ? 18.625 -5.914 8.789 1 79.12 202 GLU B CA 1
ATOM 4109 C C . GLU B 1 202 ? 19.234 -6.43 7.488 1 79.12 202 GLU B C 1
ATOM 4111 O O . GLU B 1 202 ? 19.344 -5.691 6.504 1 79.12 202 GLU B O 1
ATOM 4116 N N . GLN B 1 203 ? 19.578 -7.668 7.488 1 81.19 203 GLN B N 1
ATOM 4117 C CA . GLN B 1 203 ? 20.203 -8.195 6.277 1 81.19 203 GLN B CA 1
ATOM 4118 C C . GLN B 1 203 ? 19.156 -8.531 5.223 1 81.19 203 GLN B C 1
ATOM 4120 O O . GLN B 1 203 ? 19.484 -8.797 4.066 1 81.19 203 GLN B O 1
ATOM 4125 N N . GLU B 1 204 ? 17.938 -8.516 5.609 1 88.81 204 GLU B N 1
ATOM 4126 C CA . GLU B 1 204 ? 16.828 -8.789 4.691 1 88.81 204 GLU B CA 1
ATOM 4127 C C . GLU B 1 204 ? 15.961 -7.547 4.488 1 88.81 204 GLU B C 1
ATOM 4129 O O . GLU B 1 204 ? 15.977 -6.629 5.309 1 88.81 204 GLU B O 1
ATOM 4134 N N . LEU B 1 205 ? 15.367 -7.469 3.379 1 93.81 205 LEU B N 1
ATOM 4135 C CA . LEU B 1 205 ? 14.375 -6.418 3.158 1 93.81 205 LEU B CA 1
ATOM 4136 C C . LEU B 1 205 ? 13.047 -6.773 3.816 1 93.81 205 LEU B C 1
ATOM 4138 O O . LEU B 1 205 ? 12.484 -7.836 3.547 1 93.81 205 LEU B O 1
ATOM 4142 N N . TRP B 1 206 ? 12.609 -5.867 4.652 1 96.81 206 TRP B N 1
ATOM 4143 C CA . TRP B 1 206 ? 11.312 -6.066 5.293 1 96.81 206 TRP B CA 1
ATOM 4144 C C . TRP B 1 206 ? 10.211 -6.254 4.246 1 96.81 206 TRP B C 1
ATOM 4146 O O . TRP B 1 206 ? 9.266 -7.012 4.461 1 96.81 206 TRP B O 1
ATOM 4156 N N . SER B 1 207 ? 10.383 -5.668 3.096 1 96.75 207 SER B N 1
ATOM 4157 C CA . SER B 1 207 ? 9.398 -5.707 2.018 1 96.75 207 SER B CA 1
ATOM 4158 C C . SER B 1 207 ? 9.273 -7.113 1.44 1 96.75 207 SER B C 1
ATOM 4160 O O . SER B 1 207 ? 8.297 -7.422 0.754 1 96.75 207 SER B O 1
ATOM 4162 N N . MET B 1 208 ? 10.211 -7.973 1.682 1 95.38 208 MET B N 1
ATOM 4163 C CA . MET B 1 208 ? 10.203 -9.336 1.155 1 95.38 208 MET B CA 1
ATOM 4164 C C . MET B 1 208 ? 9.672 -10.32 2.195 1 95.38 208 MET B C 1
ATOM 4166 O O . MET B 1 208 ? 9.438 -11.484 1.888 1 95.38 208 MET B O 1
ATOM 4170 N N . SER B 1 209 ? 9.5 -9.844 3.389 1 96.88 209 SER B N 1
ATOM 4171 C CA . SER B 1 209 ? 9.094 -10.711 4.492 1 96.88 209 SER B CA 1
ATOM 4172 C C . SER B 1 209 ? 7.598 -11.016 4.438 1 96.88 209 SER B C 1
ATOM 4174 O O . SER B 1 209 ? 6.863 -10.398 3.658 1 96.88 209 SER B O 1
ATOM 4176 N N . LYS B 1 210 ? 7.227 -11.977 5.316 1 97.25 210 LYS B N 1
ATOM 4177 C CA . LYS B 1 210 ? 5.82 -12.289 5.535 1 97.25 210 LYS B CA 1
ATOM 4178 C C . LYS B 1 210 ? 5.023 -11.039 5.895 1 97.25 210 LYS B C 1
ATOM 4180 O O . LYS B 1 210 ? 3.967 -10.781 5.316 1 97.25 210 LYS B O 1
ATOM 4185 N N . GLN B 1 211 ? 5.539 -10.203 6.777 1 96.56 211 GLN B N 1
ATOM 4186 C CA . GLN B 1 211 ? 4.855 -9 7.234 1 96.56 211 GLN B CA 1
ATOM 4187 C C . GLN B 1 211 ? 4.727 -7.977 6.105 1 96.56 211 GLN B C 1
ATOM 4189 O O . GLN B 1 211 ? 3.652 -7.406 5.902 1 96.56 211 GLN B O 1
ATOM 4194 N N . GLY B 1 212 ? 5.844 -7.766 5.438 1 97.94 212 GLY B N 1
ATOM 4195 C CA . GLY B 1 212 ? 5.84 -6.812 4.34 1 97.94 212 GLY B CA 1
ATOM 4196 C C . GLY B 1 212 ? 4.875 -7.184 3.23 1 97.94 212 GLY B C 1
ATOM 4197 O O . GLY B 1 212 ? 4.109 -6.34 2.758 1 97.94 212 GLY B O 1
ATOM 4198 N N . CYS B 1 213 ? 4.844 -8.43 2.869 1 98.38 213 CYS B N 1
ATOM 4199 C CA . CYS B 1 213 ? 4.008 -8.875 1.759 1 98.38 213 CYS B CA 1
ATOM 4200 C C . CYS B 1 213 ? 2.537 -8.906 2.16 1 98.38 213 CYS B C 1
ATOM 4202 O O . CYS B 1 213 ? 1.66 -8.648 1.333 1 98.38 213 CYS B O 1
ATOM 4204 N N . ARG B 1 214 ? 2.258 -9.203 3.404 1 98.38 214 ARG B N 1
ATOM 4205 C CA . ARG B 1 214 ? 0.879 -9.094 3.871 1 98.38 214 ARG B CA 1
ATOM 4206 C C . ARG B 1 214 ? 0.41 -7.645 3.867 1 98.38 214 ARG B C 1
ATOM 4208 O O . ARG B 1 214 ? -0.734 -7.359 3.508 1 98.38 214 ARG B O 1
ATOM 4215 N N . SER B 1 215 ? 1.323 -6.703 4.262 1 98.56 215 SER B N 1
ATOM 4216 C CA . SER B 1 215 ? 0.981 -5.285 4.211 1 98.56 215 SER B CA 1
ATOM 4217 C C . SER B 1 215 ? 0.64 -4.848 2.791 1 98.56 215 SER B C 1
ATOM 4219 O O . SER B 1 215 ? -0.271 -4.043 2.584 1 98.56 215 SER B O 1
ATOM 4221 N N . LEU B 1 216 ? 1.387 -5.387 1.826 1 98.81 216 LEU B N 1
ATOM 4222 C CA . LEU B 1 216 ? 1.089 -5.094 0.428 1 98.81 216 LEU B CA 1
ATOM 4223 C C . LEU B 1 216 ? -0.315 -5.562 0.062 1 98.81 216 LEU B C 1
ATOM 4225 O O . LEU B 1 216 ? -1.072 -4.828 -0.579 1 98.81 216 LEU B O 1
ATOM 4229 N N . SER B 1 217 ? -0.693 -6.738 0.478 1 98.81 217 SER B N 1
ATOM 4230 C CA . SER B 1 217 ? -2.021 -7.277 0.2 1 98.81 217 SER B CA 1
ATOM 4231 C C . SER B 1 217 ? -3.104 -6.484 0.924 1 98.81 217 SER B C 1
ATOM 4233 O O . SER B 1 217 ? -4.172 -6.227 0.364 1 98.81 217 SER B O 1
ATOM 4235 N N . GLN B 1 218 ? -2.838 -6.098 2.145 1 98.69 218 GLN B N 1
ATOM 4236 C CA . GLN B 1 218 ? -3.809 -5.336 2.924 1 98.69 218 GLN B CA 1
ATOM 4237 C C . GLN B 1 218 ? -4.047 -3.959 2.309 1 98.69 218 GLN B C 1
ATOM 4239 O O . GLN B 1 218 ? -5.188 -3.51 2.201 1 98.69 218 GLN B O 1
ATOM 4244 N N . VAL B 1 219 ? -2.973 -3.299 1.96 1 98.75 219 VAL B N 1
ATOM 4245 C CA . VAL B 1 219 ? -3.107 -1.972 1.365 1 98.75 219 VAL B CA 1
ATOM 4246 C C . VAL B 1 219 ? -3.805 -2.08 0.012 1 98.75 219 VAL B C 1
ATOM 4248 O O . VAL B 1 219 ? -4.598 -1.211 -0.356 1 98.75 219 VAL B O 1
ATOM 4251 N N . TYR B 1 220 ? -3.51 -3.17 -0.74 1 98.81 220 TYR B N 1
ATOM 4252 C CA . TYR B 1 220 ? -4.273 -3.416 -1.959 1 98.81 220 TYR B CA 1
ATOM 4253 C C . TYR B 1 220 ? -5.766 -3.469 -1.666 1 98.81 220 TYR B C 1
ATOM 4255 O O . TYR B 1 220 ? -6.57 -2.891 -2.402 1 98.81 220 TYR B O 1
ATOM 4263 N N . ALA B 1 221 ? -6.121 -4.184 -0.619 1 98.88 221 ALA B N 1
ATOM 4264 C CA . ALA B 1 221 ? -7.527 -4.281 -0.229 1 98.88 221 ALA B CA 1
ATOM 4265 C C . ALA B 1 221 ? -8.109 -2.906 0.091 1 98.88 221 ALA B C 1
ATOM 4267 O O . ALA B 1 221 ? -9.203 -2.568 -0.354 1 98.88 221 ALA B O 1
ATOM 4268 N N . ILE B 1 222 ? -7.371 -2.107 0.817 1 98.5 222 ILE B N 1
ATOM 4269 C CA . ILE B 1 222 ? -7.809 -0.771 1.202 1 98.5 222 ILE B CA 1
ATOM 4270 C C . ILE B 1 222 ? -8.055 0.071 -0.048 1 98.5 222 ILE B C 1
ATOM 4272 O O . ILE B 1 222 ? -9.109 0.697 -0.184 1 98.5 222 ILE B O 1
ATOM 4276 N N . GLU B 1 223 ? -7.113 0.052 -0.961 1 98.25 223 GLU B N 1
ATOM 4277 C CA . GLU B 1 223 ? -7.168 0.893 -2.152 1 98.25 223 GLU B CA 1
ATOM 4278 C C . GLU B 1 223 ? -8.273 0.433 -3.1 1 98.25 223 GLU B C 1
ATOM 4280 O O . GLU B 1 223 ? -9 1.256 -3.664 1 98.25 223 GLU B O 1
ATOM 4285 N N . SER B 1 224 ? -8.445 -0.873 -3.266 1 97.88 224 SER B N 1
ATOM 4286 C CA . SER B 1 224 ? -9.375 -1.425 -4.246 1 97.88 224 SER B CA 1
ATOM 4287 C C . SER B 1 224 ? -10.766 -1.618 -3.645 1 97.88 224 SER B C 1
ATOM 4289 O O . SER B 1 224 ? -11.75 -1.774 -4.371 1 97.88 224 SER B O 1
ATOM 4291 N N . GLN B 1 225 ? -10.812 -1.712 -2.305 1 97.69 225 GLN B N 1
ATOM 4292 C CA . GLN B 1 225 ? -12 -2.07 -1.537 1 97.69 225 GLN B CA 1
ATOM 4293 C C . GLN B 1 225 ? -12.5 -3.459 -1.921 1 97.69 225 GLN B C 1
ATOM 4295 O O . GLN B 1 225 ? -13.695 -3.742 -1.819 1 97.69 225 GLN B O 1
ATOM 4300 N N . ALA B 1 226 ? -11.656 -4.285 -2.477 1 98.5 226 ALA B N 1
ATOM 4301 C CA . ALA B 1 226 ? -11.961 -5.688 -2.746 1 98.5 226 ALA B CA 1
ATOM 4302 C C . ALA B 1 226 ? -11.516 -6.578 -1.591 1 98.5 226 ALA B C 1
ATOM 4304 O O . ALA B 1 226 ? -10.625 -6.211 -0.823 1 98.5 226 ALA B O 1
ATOM 4305 N N . PHE B 1 227 ? -12.188 -7.727 -1.466 1 98.88 227 PHE B N 1
ATOM 4306 C CA . PHE B 1 227 ? -11.602 -8.781 -0.651 1 98.88 227 PHE B CA 1
ATOM 4307 C C . PHE B 1 227 ? -10.312 -9.297 -1.287 1 98.88 227 PHE B C 1
ATOM 4309 O O . PHE B 1 227 ? -10.227 -9.43 -2.51 1 98.88 227 PHE B O 1
ATOM 4316 N N . VAL B 1 228 ? -9.328 -9.57 -0.471 1 98.94 228 VAL B N 1
ATOM 4317 C CA . VAL B 1 228 ? -8.07 -10.07 -1.013 1 98.94 228 VAL B CA 1
ATOM 4318 C C . VAL B 1 228 ? -7.777 -11.461 -0.448 1 98.94 228 VAL B C 1
ATOM 4320 O O . VAL B 1 228 ? -7.723 -11.641 0.77 1 98.94 228 VAL B O 1
ATOM 4323 N N . LEU B 1 229 ? -7.688 -12.414 -1.306 1 98.94 229 LEU B N 1
ATOM 4324 C CA . LEU B 1 229 ? -7.25 -13.773 -0.987 1 98.94 229 LEU B CA 1
ATOM 4325 C C . LEU B 1 229 ? -5.742 -13.914 -1.16 1 98.94 229 LEU B C 1
ATOM 4327 O O . LEU B 1 229 ? -5.254 -14.078 -2.281 1 98.94 229 LEU B O 1
ATOM 4331 N N . HIS B 1 230 ? -5.023 -13.828 -0.045 1 98.94 230 HIS B N 1
ATOM 4332 C CA . HIS B 1 230 ? -3.57 -13.93 0.013 1 98.94 230 HIS B CA 1
ATOM 4333 C C . HIS B 1 230 ? -3.123 -15.383 0.118 1 98.94 230 HIS B C 1
ATOM 4335 O O . HIS B 1 230 ? -3.23 -16 1.183 1 98.94 230 HIS B O 1
ATOM 4341 N N . ALA B 1 231 ? -2.605 -15.93 -0.983 1 98.94 231 ALA B N 1
ATOM 4342 C CA . ALA B 1 231 ? -2.289 -17.359 -1.03 1 98.94 231 ALA B CA 1
ATOM 4343 C C . ALA B 1 231 ? -0.781 -17.578 -1.095 1 98.94 231 ALA B C 1
ATOM 4345 O O . ALA B 1 231 ? -0.095 -17 -1.936 1 98.94 231 ALA B O 1
ATOM 4346 N N . THR B 1 232 ? -0.272 -18.422 -0.234 1 98.81 232 THR B N 1
ATOM 4347 C CA . THR B 1 232 ? 1.152 -18.734 -0.219 1 98.81 232 THR B CA 1
ATOM 4348 C C . THR B 1 232 ? 1.377 -20.234 -0.246 1 98.81 232 THR B C 1
ATOM 4350 O O . THR B 1 232 ? 0.528 -21 0.214 1 98.81 232 THR B O 1
ATOM 4353 N N . SER B 1 233 ? 2.488 -20.625 -0.765 1 98.38 233 SER B N 1
ATOM 4354 C CA . SER B 1 233 ? 2.926 -22 -0.658 1 98.38 233 SER B CA 1
ATOM 4355 C C . SER B 1 233 ? 3.701 -22.25 0.633 1 98.38 233 SER B C 1
ATOM 4357 O O . SER B 1 233 ? 4.09 -21.297 1.314 1 98.38 233 SER B O 1
ATOM 4359 N N . VAL B 1 234 ? 3.836 -23.531 0.909 1 97.88 234 VAL B N 1
ATOM 4360 C CA . VAL B 1 234 ? 4.664 -24 2.014 1 97.88 234 VAL B CA 1
ATOM 4361 C C . VAL B 1 234 ? 5.898 -24.719 1.469 1 97.88 234 VAL B C 1
ATOM 4363 O O . VAL B 1 234 ? 5.848 -25.328 0.396 1 97.88 234 VAL B O 1
ATOM 4366 N N . MET B 1 235 ? 6.961 -24.562 2.186 1 97.5 235 MET B N 1
ATOM 4367 C CA . MET B 1 235 ? 8.203 -25.266 1.875 1 97.5 235 MET B CA 1
ATOM 4368 C C . MET B 1 235 ? 8.539 -26.281 2.961 1 97.5 235 MET B C 1
ATOM 4370 O O . MET B 1 235 ? 8.508 -25.969 4.152 1 97.5 235 MET B O 1
ATOM 4374 N N . SER B 1 236 ? 8.789 -27.484 2.58 1 97.5 236 SER B N 1
ATOM 4375 C CA . SER B 1 236 ? 9.211 -28.531 3.508 1 97.5 236 SER B CA 1
ATOM 4376 C C . SER B 1 236 ? 10.703 -28.828 3.365 1 97.5 236 SER B C 1
ATOM 4378 O O . SER B 1 236 ? 11.359 -28.297 2.467 1 97.5 236 SER B O 1
ATOM 4380 N N . GLU B 1 237 ? 11.164 -29.703 4.27 1 97.38 237 GLU B N 1
ATOM 4381 C CA . GLU B 1 237 ? 12.547 -30.172 4.168 1 97.38 237 GLU B CA 1
ATOM 4382 C C . GLU B 1 237 ? 12.805 -30.844 2.828 1 97.38 237 GLU B C 1
ATOM 4384 O O . GLU B 1 237 ? 13.891 -30.719 2.26 1 97.38 237 GLU B O 1
ATOM 4389 N N . GLN B 1 238 ? 11.875 -31.578 2.377 1 95.62 238 GLN B N 1
ATOM 4390 C CA . GLN B 1 238 ? 12.008 -32.281 1.103 1 95.62 238 GLN B CA 1
ATOM 4391 C C . GLN B 1 238 ? 12.195 -31.297 -0.048 1 95.62 238 GLN B C 1
ATOM 4393 O O . GLN B 1 238 ? 13.023 -31.516 -0.934 1 95.62 238 GLN B O 1
ATOM 4398 N N . GLY B 1 239 ? 11.375 -30.219 -0.053 1 96.31 239 GLY B N 1
ATOM 4399 C CA . GLY B 1 239 ? 11.539 -29.203 -1.07 1 96.31 239 GLY B CA 1
ATOM 4400 C C . GLY B 1 239 ? 12.891 -28.516 -1.022 1 96.31 239 GLY B C 1
ATOM 4401 O O . GLY B 1 239 ? 13.516 -28.297 -2.062 1 96.31 239 GLY B O 1
ATOM 4402 N N . ILE B 1 240 ? 13.359 -28.25 0.166 1 97.12 240 ILE B N 1
ATOM 4403 C CA . ILE B 1 240 ? 14.656 -27.594 0.375 1 97.12 240 ILE B CA 1
ATOM 4404 C C . ILE B 1 240 ? 15.766 -28.484 -0.188 1 97.12 240 ILE B C 1
ATOM 4406 O O . ILE B 1 240 ? 16.656 -28 -0.891 1 97.12 240 ILE B O 1
ATOM 4410 N N . LYS B 1 241 ? 15.664 -29.734 0.114 1 96.62 241 LYS B N 1
ATOM 4411 C CA . LYS B 1 241 ? 16.656 -30.688 -0.36 1 96.62 241 LYS B CA 1
ATOM 4412 C C . LYS B 1 241 ? 16.609 -30.844 -1.877 1 96.62 241 LYS B C 1
ATOM 4414 O O . LYS B 1 241 ? 17.641 -30.828 -2.549 1 96.62 241 LYS B O 1
ATOM 4419 N N . LEU B 1 242 ? 15.469 -30.984 -2.389 1 96.44 242 LEU B N 1
ATOM 4420 C CA . LEU B 1 242 ? 15.273 -31.188 -3.82 1 96.44 242 LEU B CA 1
ATOM 4421 C C . LEU B 1 242 ? 15.844 -30.016 -4.613 1 96.44 242 LEU B C 1
ATOM 4423 O O . LEU B 1 242 ? 16.469 -30.203 -5.652 1 96.44 242 LEU B O 1
ATOM 4427 N N . MET B 1 243 ? 15.672 -28.781 -4.086 1 95.12 243 MET B N 1
ATOM 4428 C CA . MET B 1 243 ? 16.078 -27.609 -4.84 1 95.12 243 MET B CA 1
ATOM 4429 C C . MET B 1 243 ? 17.422 -27.078 -4.348 1 95.12 243 MET B C 1
ATOM 4431 O O . MET B 1 243 ? 17.969 -26.141 -4.926 1 95.12 243 MET B O 1
ATOM 4435 N N . GLY B 1 244 ? 17.953 -27.703 -3.297 1 94.81 244 GLY B N 1
ATOM 4436 C CA . GLY B 1 244 ? 19.266 -27.344 -2.791 1 94.81 244 GLY B CA 1
ATOM 4437 C C . GLY B 1 244 ? 19.344 -25.922 -2.277 1 94.81 244 GLY B C 1
ATOM 4438 O O . GLY B 1 244 ? 20.25 -25.172 -2.65 1 94.81 244 GLY B O 1
ATOM 4439 N N . THR B 1 245 ? 18.359 -25.531 -1.409 1 95.06 245 THR B N 1
ATOM 4440 C CA . THR B 1 245 ? 18.297 -24.125 -1.011 1 95.06 245 THR B CA 1
ATOM 4441 C C . THR B 1 245 ? 18.781 -23.953 0.428 1 95.06 245 THR B C 1
ATOM 4443 O O . THR B 1 245 ? 18.734 -22.844 0.969 1 95.06 245 THR B O 1
ATOM 4446 N N . ASP B 1 246 ? 19.234 -24.922 1.15 1 93.69 246 ASP B N 1
ATOM 4447 C CA . ASP B 1 246 ? 19.578 -24.906 2.572 1 93.69 246 ASP B CA 1
ATOM 4448 C C . ASP B 1 246 ? 20.672 -23.891 2.865 1 93.69 246 ASP B C 1
ATOM 4450 O O . ASP B 1 246 ? 20.719 -23.328 3.961 1 93.69 246 ASP B O 1
ATOM 4454 N N . GLY B 1 247 ? 21.547 -23.609 1.978 1 89.56 247 GLY B N 1
ATOM 4455 C CA . GLY B 1 247 ? 22.641 -22.672 2.195 1 89.56 247 GLY B CA 1
ATOM 4456 C C . GLY B 1 247 ? 22.328 -21.266 1.72 1 89.56 247 GLY B C 1
ATOM 4457 O O . GLY B 1 247 ? 23.203 -20.406 1.709 1 89.56 247 GLY B O 1
ATOM 4458 N N . GLY B 1 248 ? 21.141 -21.094 1.331 1 88.31 248 GLY B N 1
ATOM 4459 C CA . GLY B 1 248 ? 20.797 -19.812 0.725 1 88.31 248 GLY B CA 1
ATOM 4460 C C . GLY B 1 248 ? 20.25 -18.797 1.721 1 88.31 248 GLY B C 1
ATOM 4461 O O . GLY B 1 248 ? 20.25 -19.062 2.928 1 88.31 248 GLY B O 1
ATOM 4462 N N . ALA B 1 249 ? 19.906 -17.609 1.234 1 82.69 249 ALA B N 1
ATOM 4463 C CA . ALA B 1 249 ? 19.453 -16.5 2.068 1 82.69 249 ALA B CA 1
ATOM 4464 C C . ALA B 1 249 ? 17.953 -16.578 2.311 1 82.69 249 ALA B C 1
ATOM 4466 O O . ALA B 1 249 ? 17.469 -16.156 3.363 1 82.69 249 ALA B O 1
ATOM 4467 N N . ILE B 1 250 ? 17.266 -17.062 1.324 1 87.75 250 ILE B N 1
ATOM 4468 C CA . ILE B 1 250 ? 15.805 -17.078 1.388 1 87.75 250 ILE B CA 1
ATOM 4469 C C . ILE B 1 250 ? 15.281 -18.469 1.045 1 87.75 250 ILE B C 1
ATOM 4471 O O . ILE B 1 250 ? 15.938 -19.219 0.312 1 87.75 250 ILE B O 1
ATOM 4475 N N . MET B 1 251 ? 14.094 -18.859 1.641 1 93.69 251 MET B N 1
ATOM 4476 C CA . MET B 1 251 ? 13.445 -20.156 1.387 1 93.69 251 MET B CA 1
ATOM 4477 C C . MET B 1 251 ? 14.414 -21.297 1.654 1 93.69 251 MET B C 1
ATOM 4479 O O . MET B 1 251 ? 14.516 -22.234 0.852 1 93.69 251 MET B O 1
ATOM 4483 N N . ASN B 1 252 ? 15.133 -21.188 2.797 1 94.5 252 ASN B N 1
ATOM 4484 C CA . ASN B 1 252 ? 16.203 -22.109 3.152 1 94.5 252 ASN B CA 1
ATOM 4485 C C . ASN B 1 252 ? 15.836 -22.969 4.363 1 94.5 252 ASN B C 1
ATOM 4487 O O . ASN B 1 252 ? 16.672 -23.688 4.906 1 94.5 252 ASN B O 1
ATOM 4491 N N . ALA B 1 253 ? 14.633 -22.797 4.82 1 96.25 253 ALA B N 1
ATOM 4492 C CA . ALA B 1 253 ? 14.117 -23.562 5.953 1 96.25 253 ALA B CA 1
ATOM 4493 C C . ALA B 1 253 ? 12.633 -23.875 5.781 1 96.25 253 ALA B C 1
ATOM 4495 O O . ALA B 1 253 ? 11.945 -23.219 5.008 1 96.25 253 ALA B O 1
ATOM 4496 N N . PRO B 1 254 ? 12.188 -24.953 6.422 1 97.62 254 PRO B N 1
ATOM 4497 C CA . PRO B 1 254 ? 10.75 -25.234 6.328 1 97.62 254 PRO B CA 1
ATOM 4498 C C . PRO B 1 254 ? 9.883 -24.062 6.781 1 97.62 254 PRO B C 1
ATOM 4500 O O . PRO B 1 254 ? 10.258 -23.344 7.711 1 97.62 254 PRO B O 1
ATOM 4503 N N . GLY B 1 255 ? 8.742 -23.891 6.199 1 98.06 255 GLY B N 1
ATOM 4504 C CA . GLY B 1 255 ? 7.844 -22.781 6.512 1 98.06 255 GLY B CA 1
ATOM 4505 C C . GLY B 1 255 ? 7.273 -22.109 5.281 1 98.06 255 GLY B C 1
ATOM 4506 O O . GLY B 1 255 ? 6.859 -22.781 4.332 1 98.06 255 GLY B O 1
ATOM 4507 N N . GLY B 1 256 ? 7.113 -20.828 5.371 1 97.88 256 GLY B N 1
ATOM 4508 C CA . GLY B 1 256 ? 6.684 -20.031 4.23 1 97.88 256 GLY B CA 1
ATOM 4509 C C . GLY B 1 256 ? 5.184 -19.797 4.199 1 97.88 256 GLY B C 1
ATOM 4510 O O . GLY B 1 256 ? 4.707 -18.891 3.529 1 97.88 256 GLY B O 1
ATOM 4511 N N . GLY B 1 257 ? 4.402 -20.625 4.836 1 98.56 257 GLY B N 1
ATOM 4512 C CA . GLY B 1 257 ? 2.961 -20.438 4.863 1 98.56 257 GLY B CA 1
ATOM 4513 C C . GLY B 1 257 ? 2.529 -19.156 5.547 1 98.56 257 GLY B C 1
ATOM 4514 O O . GLY B 1 257 ? 2.918 -18.891 6.684 1 98.56 257 GLY B O 1
ATOM 4515 N N . SER B 1 258 ? 1.717 -18.391 4.859 1 98.5 258 SER B N 1
ATOM 4516 C CA . SER B 1 258 ? 1.24 -17.109 5.359 1 98.5 258 SER B CA 1
ATOM 4517 C C . SER B 1 258 ? -0.106 -16.734 4.746 1 98.5 258 SER B C 1
ATOM 4519 O O . SER B 1 258 ? -0.433 -15.555 4.613 1 98.5 258 SER B O 1
ATOM 4521 N N . SER B 1 259 ? -0.877 -17.672 4.266 1 98.88 259 SER B N 1
ATOM 4522 C CA . SER B 1 259 ? -2.148 -17.422 3.598 1 98.88 259 SER B CA 1
ATOM 4523 C C . SER B 1 259 ? -3.145 -16.75 4.539 1 98.88 259 SER B C 1
ATOM 4525 O O . SER B 1 259 ? -3.121 -17 5.75 1 98.88 259 SER B O 1
ATOM 4527 N N . ALA B 1 260 ? -3.938 -15.93 4.02 1 98.88 260 ALA B N 1
ATOM 4528 C CA . ALA B 1 260 ? -4.934 -15.156 4.762 1 98.88 260 ALA B CA 1
ATOM 4529 C C . ALA B 1 260 ? -6.004 -14.609 3.826 1 98.88 260 ALA B C 1
ATOM 4531 O O . ALA B 1 260 ? -5.84 -14.617 2.604 1 98.88 260 ALA B O 1
ATOM 4532 N N . ILE B 1 261 ? -7.094 -14.234 4.387 1 98.88 261 ILE B N 1
ATOM 4533 C CA . ILE B 1 261 ? -8.125 -13.492 3.664 1 98.88 261 ILE B CA 1
ATOM 4534 C C . ILE B 1 261 ? -8.32 -12.125 4.309 1 98.88 261 ILE B C 1
ATOM 4536 O O . ILE B 1 261 ? -8.461 -12.016 5.531 1 98.88 261 ILE B O 1
ATOM 4540 N N . PHE B 1 262 ? -8.25 -11.086 3.52 1 98.75 262 PHE B N 1
ATOM 4541 C CA . PHE B 1 262 ? -8.398 -9.719 4 1 98.75 262 PHE B CA 1
ATOM 4542 C C . PHE B 1 262 ? -9.727 -9.125 3.545 1 98.75 262 PHE B C 1
ATOM 4544 O O . PHE B 1 262 ? -10.148 -9.344 2.408 1 98.75 262 PHE B O 1
ATOM 4551 N N . GLY B 1 263 ? -10.383 -8.391 4.418 1 98.44 263 GLY B N 1
ATOM 4552 C CA . GLY B 1 263 ? -11.562 -7.629 4.043 1 98.44 263 GLY B CA 1
ATOM 4553 C C . GLY B 1 263 ? -11.242 -6.402 3.207 1 98.44 263 GLY B C 1
ATOM 4554 O O . GLY B 1 263 ? -10.078 -6.016 3.084 1 98.44 263 GLY B O 1
ATOM 4555 N N . PRO B 1 264 ? -12.312 -5.793 2.658 1 98.31 264 PRO B N 1
ATOM 4556 C CA . PRO B 1 264 ? -12.117 -4.637 1.782 1 98.31 264 PRO B CA 1
ATOM 4557 C C . PRO B 1 264 ? -11.508 -3.439 2.512 1 98.31 264 PRO B C 1
ATOM 4559 O O . PRO B 1 264 ? -11.062 -2.484 1.873 1 98.31 264 PRO B O 1
ATOM 4562 N N . ASP B 1 265 ? -11.469 -3.457 3.838 1 97.88 265 ASP B N 1
ATOM 4563 C CA . ASP B 1 265 ? -10.844 -2.387 4.613 1 97.88 265 ASP B CA 1
ATOM 4564 C C . ASP B 1 265 ? -9.438 -2.773 5.055 1 97.88 265 ASP B C 1
ATOM 4566 O O . ASP B 1 265 ? -8.781 -2.025 5.785 1 97.88 265 ASP B O 1
ATOM 4570 N N . GLY B 1 266 ? -9.023 -3.969 4.668 1 98.31 266 GLY B N 1
ATOM 4571 C CA . GLY B 1 266 ? -7.664 -4.402 4.953 1 98.31 266 GLY B CA 1
ATOM 4572 C C . GLY B 1 266 ? -7.562 -5.277 6.184 1 98.31 266 GLY B C 1
ATOM 4573 O O . GLY B 1 266 ? -6.496 -5.828 6.477 1 98.31 266 GLY B O 1
ATOM 4574 N N . ARG B 1 267 ? -8.625 -5.484 6.934 1 97.62 267 ARG B N 1
ATOM 4575 C CA . ARG B 1 267 ? -8.57 -6.301 8.141 1 97.62 267 ARG B CA 1
ATOM 4576 C C . ARG B 1 267 ? -8.367 -7.773 7.801 1 97.62 267 ARG B C 1
ATOM 4578 O O . ARG B 1 267 ? -8.859 -8.25 6.777 1 97.62 267 ARG B O 1
ATOM 4585 N N . ILE B 1 268 ? -7.715 -8.469 8.641 1 97.25 268 ILE B N 1
ATOM 4586 C CA . ILE B 1 268 ? -7.598 -9.914 8.484 1 97.25 268 ILE B CA 1
ATOM 4587 C C . ILE B 1 268 ? -8.867 -10.594 9 1 97.25 268 ILE B C 1
ATOM 4589 O O . ILE B 1 268 ? -9.32 -10.312 10.109 1 97.25 268 ILE B O 1
ATOM 4593 N N . ILE B 1 269 ? -9.406 -11.445 8.219 1 95.88 269 ILE B N 1
ATOM 4594 C CA . ILE B 1 269 ? -10.672 -12.047 8.641 1 95.88 269 ILE B CA 1
ATOM 4595 C C . ILE B 1 269 ? -10.453 -13.508 9.023 1 95.88 269 ILE B C 1
ATOM 4597 O O . ILE B 1 269 ? -11.328 -14.141 9.617 1 95.88 269 ILE B O 1
ATOM 4601 N N . THR B 1 270 ? -9.336 -14.094 8.703 1 97.62 270 THR B N 1
ATOM 4602 C CA . THR B 1 270 ? -9.07 -15.5 9 1 97.62 270 THR B CA 1
ATOM 4603 C C . THR B 1 270 ? -8.016 -15.633 10.094 1 97.62 270 THR B C 1
ATOM 4605 O O . THR B 1 270 ? -7.211 -14.727 10.305 1 97.62 270 THR B O 1
ATOM 4608 N N . GLU B 1 271 ? -8.039 -16.781 10.711 1 97.56 271 GLU B N 1
ATOM 4609 C CA . GLU B 1 271 ? -6.938 -17.172 11.586 1 97.56 271 GLU B CA 1
ATOM 4610 C C . GLU B 1 271 ? -5.805 -17.828 10.805 1 97.56 271 GLU B C 1
ATOM 4612 O O . GLU B 1 271 ? -6.055 -18.594 9.867 1 97.56 271 GLU B O 1
ATOM 4617 N N . ASP B 1 272 ? -4.664 -17.594 11.305 1 97.75 272 ASP B N 1
ATOM 4618 C CA . ASP B 1 272 ? -3.49 -18.109 10.609 1 97.75 272 ASP B CA 1
ATOM 4619 C C . ASP B 1 272 ? -3.34 -19.609 10.836 1 97.75 272 ASP B C 1
ATOM 4621 O O . ASP B 1 272 ? -3.586 -20.109 11.938 1 97.75 272 ASP B O 1
ATOM 4625 N N . LEU B 1 273 ? -2.951 -20.328 9.773 1 98.06 273 LEU B N 1
ATOM 4626 C CA . LEU B 1 273 ? -2.357 -21.641 9.93 1 98.06 273 LEU B CA 1
ATOM 4627 C C . LEU B 1 273 ? -0.883 -21.547 10.305 1 98.06 273 LEU B C 1
ATOM 4629 O O . LEU B 1 273 ? -0.222 -20.547 9.969 1 98.06 273 LEU B O 1
ATOM 4633 N N . PRO B 1 274 ? -0.387 -22.609 11.031 1 98 274 PRO B N 1
ATOM 4634 C CA . PRO B 1 274 ? 1.064 -22.594 11.227 1 98 274 PRO B CA 1
ATOM 4635 C C . PRO B 1 274 ? 1.84 -22.531 9.914 1 98 274 PRO B C 1
ATOM 4637 O O . PRO B 1 274 ? 1.427 -23.141 8.922 1 98 274 PRO B O 1
ATOM 4640 N N . GLU B 1 275 ? 2.943 -21.875 9.906 1 97.75 275 GLU B N 1
ATOM 4641 C CA . GLU B 1 275 ? 3.686 -21.531 8.695 1 97.75 275 GLU B CA 1
ATOM 4642 C C . GLU B 1 275 ? 4.223 -22.781 8.008 1 97.75 275 GLU B C 1
ATOM 4644 O O . GLU B 1 275 ? 4.594 -22.75 6.836 1 97.75 275 GLU B O 1
ATOM 4649 N N . THR B 1 276 ? 4.293 -23.922 8.727 1 98 276 THR B N 1
ATOM 4650 C CA . THR B 1 276 ? 4.859 -25.141 8.156 1 98 276 THR B CA 1
ATOM 4651 C C . THR B 1 276 ? 3.754 -26.125 7.777 1 98 276 THR B C 1
ATOM 4653 O O . THR B 1 276 ? 4.031 -27.25 7.348 1 98 276 THR B O 1
ATOM 4656 N N . GLU B 1 277 ? 2.539 -25.734 7.938 1 98 277 GLU B N 1
ATOM 4657 C CA . GLU B 1 277 ? 1.437 -26.672 7.77 1 98 277 GLU B CA 1
ATOM 4658 C C . GLU B 1 277 ? 0.637 -26.359 6.508 1 98 277 GLU B C 1
ATOM 4660 O O . GLU B 1 277 ? 0.427 -25.188 6.168 1 98 277 GLU B O 1
ATOM 4665 N N . GLU B 1 278 ? 0.245 -27.438 5.918 1 98.31 278 GLU B N 1
ATOM 4666 C CA . GLU B 1 278 ? -0.68 -27.312 4.797 1 98.31 278 GLU B CA 1
ATOM 4667 C C . GLU B 1 278 ? -2.123 -27.203 5.277 1 98.31 278 GLU B C 1
ATOM 4669 O O . GLU B 1 278 ? -2.469 -27.734 6.336 1 98.31 278 GLU B O 1
ATOM 4674 N N . GLY B 1 279 ? -2.865 -26.516 4.547 1 98.44 279 GLY B N 1
ATOM 4675 C CA . GLY B 1 279 ? -4.289 -26.391 4.816 1 98.44 279 GLY B CA 1
ATOM 4676 C C . GLY B 1 279 ? -5.004 -25.469 3.848 1 98.44 279 GLY B C 1
ATOM 4677 O O . GLY B 1 279 ? -4.398 -24.969 2.896 1 98.44 279 GLY B O 1
ATOM 4678 N N . ILE B 1 280 ? -6.281 -25.438 4 1 98.69 280 ILE B N 1
ATOM 4679 C CA . ILE B 1 280 ? -7.133 -24.531 3.24 1 98.69 280 ILE B CA 1
ATOM 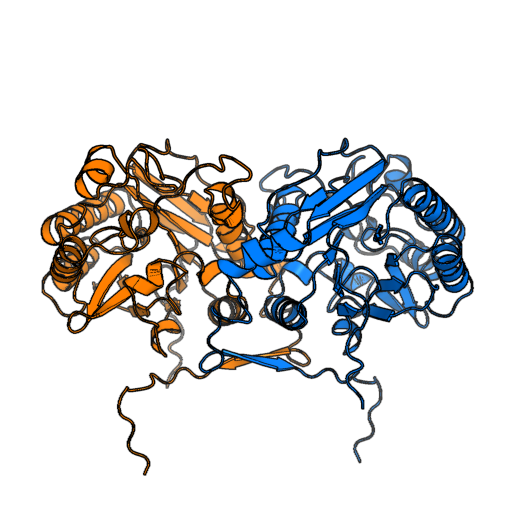4680 C C . ILE B 1 280 ? -7.848 -23.578 4.191 1 98.69 280 ILE B C 1
ATOM 4682 O O . ILE B 1 280 ? -8.469 -24 5.168 1 98.69 280 ILE B O 1
ATOM 4686 N N . LEU B 1 281 ? -7.652 -22.297 4.016 1 98.75 281 LEU B N 1
ATOM 4687 C CA . LEU B 1 281 ? -8.406 -21.297 4.77 1 98.75 281 LEU B CA 1
ATOM 4688 C C . LEU B 1 281 ? -9.742 -21 4.098 1 98.75 281 LEU B C 1
ATOM 4690 O O . LEU B 1 281 ? -9.82 -20.906 2.871 1 98.75 281 LEU B O 1
ATOM 4694 N N . TYR B 1 282 ? -10.789 -20.906 4.883 1 98.69 282 TYR B N 1
ATOM 4695 C CA . TYR B 1 282 ? -12.125 -20.641 4.371 1 98.69 282 TYR B CA 1
ATOM 4696 C C . TYR B 1 282 ? -12.703 -19.375 4.988 1 98.69 282 TYR B C 1
ATOM 4698 O O . TYR B 1 282 ? -12.375 -19.031 6.129 1 98.69 282 TYR B O 1
ATOM 4706 N N . ALA B 1 283 ? -13.508 -18.672 4.27 1 98.56 283 ALA B N 1
ATOM 4707 C CA . ALA B 1 283 ? -14.32 -17.578 4.789 1 98.56 283 ALA B CA 1
ATOM 4708 C C . ALA B 1 283 ? -15.57 -17.375 3.938 1 98.56 283 ALA B C 1
ATOM 4710 O O . ALA B 1 283 ? -15.562 -17.672 2.738 1 98.56 283 ALA B O 1
ATOM 4711 N N . THR B 1 284 ? -16.609 -16.969 4.543 1 98.56 284 THR B N 1
ATOM 4712 C CA . THR B 1 284 ? -17.781 -16.453 3.83 1 98.56 284 THR B CA 1
ATOM 4713 C C . THR B 1 284 ? -17.766 -14.938 3.773 1 98.56 284 THR B C 1
ATOM 4715 O O . THR B 1 284 ? -17.812 -14.266 4.809 1 98.56 284 THR B O 1
ATOM 4718 N N . LEU B 1 285 ? -17.656 -14.445 2.607 1 98.38 285 LEU B N 1
ATOM 4719 C CA . LEU B 1 285 ? -17.531 -13.008 2.398 1 98.38 285 LEU B CA 1
ATOM 4720 C C . LEU B 1 285 ? -18.891 -12.336 2.371 1 98.38 285 LEU B C 1
ATOM 4722 O O . LEU B 1 285 ? -19.812 -12.812 1.695 1 98.38 285 LEU B O 1
ATOM 4726 N N . ASP B 1 286 ? -19.094 -11.281 3.121 1 97.56 286 ASP B N 1
ATOM 4727 C CA . ASP B 1 286 ? -20.234 -10.391 2.99 1 97.56 286 ASP B CA 1
ATOM 4728 C C . ASP B 1 286 ? -19.953 -9.273 1.989 1 97.56 286 ASP B C 1
ATOM 4730 O O . ASP B 1 286 ? -19.312 -8.281 2.328 1 97.56 286 ASP B O 1
ATOM 4734 N N . MET B 1 287 ? -20.516 -9.453 0.844 1 96.56 287 MET B N 1
ATOM 4735 C CA . MET B 1 287 ? -20.172 -8.578 -0.274 1 96.56 287 MET B CA 1
ATOM 4736 C C . MET B 1 287 ? -20.578 -7.141 0.009 1 96.56 287 MET B C 1
ATOM 4738 O O . MET B 1 287 ? -20.078 -6.207 -0.613 1 96.56 287 MET B O 1
ATOM 4742 N N . ASP B 1 288 ? -21.453 -6.879 0.956 1 95.31 288 ASP B N 1
ATOM 4743 C CA . ASP B 1 288 ? -21.859 -5.527 1.321 1 95.31 288 ASP B CA 1
ATOM 4744 C C . ASP B 1 288 ? -20.703 -4.766 1.974 1 95.31 288 ASP B C 1
ATOM 4746 O O . ASP B 1 288 ? -20.703 -3.533 2.01 1 95.31 288 ASP B O 1
ATOM 4750 N N . GLU B 1 289 ? -19.766 -5.5 2.51 1 95.88 289 GLU B N 1
ATOM 4751 C CA . GLU B 1 289 ? -18.609 -4.848 3.127 1 95.88 289 GLU B CA 1
ATOM 4752 C C . GLU B 1 289 ? -17.844 -4.012 2.109 1 95.88 289 GLU B C 1
ATOM 4754 O O . GLU B 1 289 ? -17.188 -3.031 2.473 1 95.88 289 GLU B O 1
ATOM 4759 N N . ILE B 1 290 ? -17.953 -4.434 0.865 1 96.94 290 ILE B N 1
ATOM 4760 C CA . ILE B 1 290 ? -17.328 -3.66 -0.2 1 96.94 290 ILE B CA 1
ATOM 4761 C C . ILE B 1 290 ? -17.953 -2.271 -0.269 1 96.94 290 ILE B C 1
ATOM 4763 O O . ILE B 1 290 ? -17.25 -1.265 -0.331 1 96.94 290 ILE B O 1
ATOM 4767 N N . LEU B 1 291 ? -19.281 -2.217 -0.198 1 94.69 291 LEU B N 1
ATOM 4768 C CA . LEU B 1 291 ? -20 -0.951 -0.278 1 94.69 291 LEU B CA 1
ATOM 4769 C C . LEU B 1 291 ? -19.703 -0.083 0.943 1 94.69 291 LEU B C 1
ATOM 4771 O O . LEU B 1 291 ? -19.562 1.137 0.824 1 94.69 291 LEU B O 1
ATOM 4775 N N . LYS B 1 292 ? -19.594 -0.766 2.084 1 93.56 292 LYS B N 1
ATOM 4776 C CA . LYS B 1 292 ? -19.281 -0.033 3.307 1 93.56 292 LYS B CA 1
ATOM 4777 C C . LYS B 1 292 ? -17.922 0.641 3.205 1 93.56 292 LYS B C 1
ATOM 4779 O O . LYS B 1 292 ? -17.766 1.819 3.537 1 93.56 292 LYS B O 1
ATOM 4784 N N . SER B 1 293 ? -17 -0.064 2.725 1 94.88 293 SER B N 1
ATOM 4785 C CA . SER B 1 293 ? -15.656 0.486 2.572 1 94.88 293 SER B CA 1
ATOM 4786 C C . SER B 1 293 ? -15.617 1.576 1.506 1 94.88 293 SER B C 1
ATOM 4788 O O . SER B 1 293 ? -15.008 2.629 1.707 1 94.88 293 SER B O 1
ATOM 4790 N N . LYS B 1 294 ? -16.297 1.342 0.429 1 93.81 294 LYS B N 1
ATOM 4791 C CA . LYS B 1 294 ? -16.312 2.266 -0.702 1 93.81 294 LYS B CA 1
ATOM 4792 C C . LYS B 1 294 ? -16.969 3.592 -0.317 1 93.81 294 LYS B C 1
ATOM 4794 O O . LYS B 1 294 ? -16.656 4.633 -0.903 1 93.81 294 LYS B O 1
ATOM 4799 N N . SER B 1 295 ? -17.859 3.514 0.635 1 92.69 295 SER B N 1
ATOM 4800 C CA . SER B 1 295 ? -18.531 4.73 1.074 1 92.69 295 SER B CA 1
ATOM 4801 C C . SER B 1 295 ? -17.562 5.699 1.731 1 92.69 295 SER B C 1
ATOM 4803 O O . SER B 1 295 ? -17.828 6.898 1.813 1 92.69 295 SER B O 1
ATOM 4805 N N . PHE B 1 296 ? -16.422 5.172 2.121 1 92 296 PHE B N 1
ATOM 4806 C CA . PHE B 1 296 ? -15.43 6.027 2.756 1 92 296 PHE B CA 1
ATOM 4807 C C . PHE B 1 296 ? -14.359 6.445 1.756 1 92 296 PHE B C 1
ATOM 4809 O O . PHE B 1 296 ? -13.891 7.586 1.775 1 92 296 PHE B O 1
ATOM 4816 N N . ILE B 1 297 ? -14.047 5.527 0.893 1 91.75 297 ILE B N 1
ATOM 4817 C CA . ILE B 1 297 ? -12.992 5.844 -0.062 1 91.75 297 ILE B CA 1
ATOM 4818 C C . ILE B 1 297 ? -13.203 5.047 -1.348 1 91.75 297 ILE B C 1
ATOM 4820 O O . ILE B 1 297 ? -13.516 3.855 -1.303 1 91.75 297 ILE B O 1
ATOM 4824 N N . ASP B 1 298 ? -13.102 5.645 -2.453 1 94.88 298 ASP B N 1
ATOM 4825 C CA . ASP B 1 298 ? -13.086 5.062 -3.791 1 94.88 298 ASP B CA 1
ATOM 4826 C C . ASP B 1 298 ? -12.094 5.793 -4.695 1 94.88 298 ASP B C 1
ATOM 4828 O O . ASP B 1 298 ? -12.422 6.836 -5.27 1 94.88 298 ASP B O 1
ATOM 4832 N N . VAL B 1 299 ? -10.922 5.215 -4.859 1 94.56 299 VAL B N 1
ATOM 4833 C CA . VAL B 1 299 ? -9.812 5.902 -5.516 1 94.56 299 VAL B CA 1
ATOM 4834 C C . VAL B 1 299 ? -10.086 6.008 -7.016 1 94.56 299 VAL B C 1
ATOM 4836 O O . VAL B 1 299 ? -9.43 6.777 -7.719 1 94.56 299 VAL B O 1
ATOM 4839 N N . CYS B 1 300 ? -11.055 5.242 -7.5 1 94.56 300 CYS B N 1
ATOM 4840 C CA . CYS B 1 300 ? -11.477 5.344 -8.891 1 94.56 300 CYS B CA 1
ATOM 4841 C C . CYS B 1 300 ? -12.82 6.059 -9 1 94.56 300 CYS B C 1
ATOM 4843 O O . CYS B 1 300 ? -13.445 6.047 -10.062 1 94.56 300 CYS B O 1
ATOM 4845 N N . GLY B 1 301 ? -13.328 6.523 -7.969 1 93.75 301 GLY B N 1
ATOM 4846 C CA . GLY B 1 301 ? -14.609 7.211 -7.922 1 93.75 301 GLY B CA 1
ATOM 4847 C C . GLY B 1 301 ? -14.523 8.594 -7.309 1 93.75 301 GLY B C 1
ATOM 4848 O O . GLY B 1 301 ? -13.805 9.461 -7.816 1 93.75 301 GLY B O 1
ATOM 4849 N N . HIS B 1 302 ? -15.148 8.742 -6.102 1 90.75 302 HIS B N 1
ATOM 4850 C CA . HIS B 1 302 ? -15.336 10.07 -5.535 1 90.75 302 HIS B CA 1
ATOM 4851 C C . HIS B 1 302 ? -14.031 10.625 -4.984 1 90.75 302 HIS B C 1
ATOM 4853 O O . HIS B 1 302 ? -13.93 11.82 -4.691 1 90.75 302 HIS B O 1
ATOM 4859 N N . TYR B 1 303 ? -13.023 9.844 -4.816 1 91.94 303 TYR B N 1
ATOM 4860 C CA . TYR B 1 303 ? -11.75 10.336 -4.32 1 91.94 303 TYR B CA 1
ATOM 4861 C C . TYR B 1 303 ? -10.742 10.477 -5.457 1 91.94 303 TYR B C 1
ATOM 4863 O O . TYR B 1 303 ? -9.547 10.641 -5.219 1 91.94 303 TYR B O 1
ATOM 4871 N N . SER B 1 304 ? -11.172 10.453 -6.68 1 89.12 304 SER B N 1
ATOM 4872 C CA . SER B 1 304 ? -10.289 10.609 -7.836 1 89.12 304 SER B CA 1
ATOM 4873 C C . SER B 1 304 ? -10.352 12.031 -8.391 1 89.12 304 SER B C 1
ATOM 4875 O O . SER B 1 304 ? -11.32 12.758 -8.141 1 89.12 304 SER B O 1
ATOM 4877 N N . ARG B 1 305 ? -9.266 12.445 -9.047 1 91.81 305 ARG B N 1
ATOM 4878 C CA . ARG B 1 305 ? -9.164 13.703 -9.789 1 91.81 305 ARG B CA 1
ATOM 4879 C C . ARG B 1 305 ? -8.711 13.461 -11.219 1 91.81 305 ARG B C 1
ATOM 4881 O O . ARG B 1 305 ? -7.598 13.844 -11.594 1 91.81 305 ARG B O 1
ATOM 4888 N N . PRO B 1 306 ? -9.602 12.938 -12.047 1 90.44 306 PRO B N 1
ATOM 4889 C CA . PRO B 1 306 ? -9.203 12.609 -13.422 1 90.44 306 PRO B CA 1
ATOM 4890 C C . PRO B 1 306 ? -8.883 13.844 -14.258 1 90.44 306 PRO B C 1
ATOM 4892 O O . PRO B 1 306 ? -8.305 13.734 -15.336 1 90.44 306 PRO B O 1
ATOM 4895 N N . ASP B 1 307 ? -9.25 14.984 -13.719 1 89.69 307 ASP B N 1
ATOM 4896 C CA . ASP B 1 307 ? -8.906 16.25 -14.375 1 89.69 307 ASP B CA 1
ATOM 4897 C C . ASP B 1 307 ? -7.426 16.562 -14.188 1 89.69 307 ASP B C 1
ATOM 4899 O O . ASP B 1 307 ? -6.867 17.391 -14.922 1 89.69 307 ASP B O 1
ATOM 4903 N N . MET B 1 308 ? -6.773 15.93 -13.227 1 92.31 308 MET B N 1
ATOM 4904 C CA . MET B 1 308 ? -5.379 16.234 -12.914 1 92.31 308 MET B CA 1
ATOM 4905 C C . MET B 1 308 ? -4.477 15.047 -13.258 1 92.31 308 MET B C 1
ATOM 4907 O O . MET B 1 308 ? -3.373 15.234 -13.773 1 92.31 308 MET B O 1
ATOM 4911 N N . LEU B 1 309 ? -4.906 13.852 -12.961 1 93.75 309 LEU B N 1
ATOM 4912 C CA . LEU B 1 309 ? -4.129 12.633 -13.141 1 93.75 309 LEU B CA 1
ATOM 4913 C C . LEU B 1 309 ? -4.973 11.547 -13.789 1 93.75 309 LEU B C 1
ATOM 4915 O O . LEU B 1 309 ? -6.086 11.266 -13.344 1 93.75 309 LEU B O 1
ATOM 4919 N N . TRP B 1 310 ? -4.391 10.953 -14.828 1 94.12 310 TRP B N 1
ATOM 4920 C CA . TRP B 1 310 ? -5.102 9.852 -15.477 1 94.12 310 TRP B CA 1
ATOM 4921 C C . TRP B 1 310 ? -4.125 8.812 -16 1 94.12 310 TRP B C 1
ATOM 4923 O O . TRP B 1 310 ? -2.939 9.094 -16.188 1 94.12 310 TRP B O 1
ATOM 4933 N N . LEU B 1 311 ? -4.633 7.613 -16.188 1 95.06 311 LEU B N 1
ATOM 4934 C CA . LEU B 1 311 ? -3.818 6.48 -16.609 1 95.06 311 LEU B CA 1
ATOM 4935 C C . LEU B 1 311 ? -3.898 6.289 -18.125 1 95.06 311 LEU B C 1
ATOM 4937 O O . LEU B 1 311 ? -4.992 6.191 -18.688 1 95.06 311 LEU B O 1
ATOM 4941 N N . GLY B 1 312 ? -2.707 6.336 -18.766 1 94.25 312 GLY B N 1
ATOM 4942 C CA . GLY B 1 312 ? -2.602 5.855 -20.125 1 94.25 312 GLY B CA 1
ATOM 4943 C C . GLY B 1 312 ? -2.334 4.363 -20.219 1 94.25 312 GLY B C 1
ATOM 4944 O O . GLY B 1 312 ? -1.569 3.816 -19.422 1 94.25 312 GLY B O 1
ATOM 4945 N N . VAL B 1 313 ? -3.018 3.646 -21.188 1 93.88 313 VAL B N 1
ATOM 4946 C CA . VAL B 1 313 ? -2.928 2.193 -21.281 1 93.88 313 VAL B CA 1
ATOM 4947 C C . VAL B 1 313 ? -2.746 1.782 -22.75 1 93.88 313 VAL B C 1
ATOM 4949 O O . VAL B 1 313 ? -3.451 2.275 -23.625 1 93.88 313 VAL B O 1
ATOM 4952 N N . ASP B 1 314 ? -1.812 1.021 -23 1 90.31 314 ASP B N 1
ATOM 4953 C CA . ASP B 1 314 ? -1.679 0.275 -24.25 1 90.31 314 ASP B CA 1
ATOM 4954 C C . ASP B 1 314 ? -1.788 -1.228 -24 1 90.31 314 ASP B C 1
ATOM 4956 O O . ASP B 1 314 ? -0.847 -1.853 -23.5 1 90.31 314 ASP B O 1
ATOM 4960 N N . LYS B 1 315 ? -2.812 -1.845 -24.375 1 87.38 315 LYS B N 1
ATOM 4961 C CA . LYS B 1 315 ? -3.088 -3.248 -24.078 1 87.38 315 LYS B CA 1
ATOM 4962 C C . LYS B 1 315 ? -2.637 -4.152 -25.219 1 87.38 315 LYS B C 1
ATOM 4964 O O . LYS B 1 315 ? -2.855 -5.363 -25.188 1 87.38 315 LYS B O 1
ATOM 4969 N N . GLU B 1 316 ? -2.107 -3.516 -26.219 1 85 316 GLU B N 1
ATOM 4970 C CA . GLU B 1 316 ? -1.721 -4.305 -27.375 1 85 316 GLU B CA 1
ATOM 4971 C C . GLU B 1 316 ? -0.642 -5.324 -27.031 1 85 316 GLU B C 1
ATOM 4973 O O . GLU B 1 316 ? 0.335 -4.992 -26.344 1 85 316 GLU B O 1
ATOM 4978 N N . VAL B 1 317 ? -0.905 -6.578 -27.422 1 81.88 317 VAL B N 1
ATOM 4979 C CA . VAL B 1 317 ? 0.138 -7.594 -27.297 1 81.88 317 VAL B CA 1
ATOM 4980 C C . VAL B 1 317 ? 1.186 -7.383 -28.391 1 81.88 317 VAL B C 1
ATOM 4982 O O . VAL B 1 317 ? 0.894 -7.539 -29.578 1 81.88 317 VAL B O 1
ATOM 4985 N N . LYS B 1 318 ? 2.342 -6.875 -27.938 1 76 318 LYS B N 1
ATOM 4986 C CA . LYS B 1 318 ? 3.408 -6.598 -28.906 1 76 318 LYS B CA 1
ATOM 4987 C C . LYS B 1 318 ? 4.105 -7.887 -29.328 1 76 318 LYS B C 1
ATOM 4989 O O . LYS B 1 318 ? 4.641 -8.617 -28.5 1 76 318 LYS B O 1
ATOM 4994 N N . LYS B 1 319 ? 3.973 -8.141 -30.609 1 77.12 319 LYS B N 1
ATOM 4995 C CA . LYS B 1 319 ? 4.578 -9.336 -31.188 1 77.12 319 LYS B CA 1
ATOM 4996 C C . LYS B 1 319 ? 6.066 -9.133 -31.453 1 77.12 319 LYS B C 1
ATOM 4998 O O . LYS B 1 319 ? 6.523 -7.996 -31.609 1 77.12 319 LYS B O 1
ATOM 5003 N N . HIS B 1 320 ? 6.777 -10.188 -31.375 1 74.06 320 HIS B N 1
ATOM 5004 C CA . HIS B 1 320 ? 8.219 -10.133 -31.594 1 74.06 320 HIS B CA 1
ATOM 5005 C C . HIS B 1 320 ? 8.539 -9.633 -33 1 74.06 320 HIS B C 1
ATOM 5007 O O . HIS B 1 320 ? 9.594 -9.039 -33.219 1 74.06 320 HIS B O 1
ATOM 5013 N N . ILE B 1 321 ? 7.602 -9.969 -33.875 1 74.81 321 ILE B N 1
ATOM 5014 C CA . ILE B 1 321 ? 7.836 -9.547 -35.25 1 74.81 321 ILE B CA 1
ATOM 5015 C C . ILE B 1 321 ? 6.676 -8.68 -35.719 1 74.81 321 ILE B C 1
ATOM 5017 O O . ILE B 1 321 ? 5.512 -9.07 -35.594 1 74.81 321 ILE B O 1
ATOM 5021 N N . SER B 1 322 ? 6.934 -7.387 -35.844 1 76.56 322 SER B N 1
ATOM 5022 C CA . SER B 1 322 ? 5.957 -6.484 -36.438 1 76.56 322 SER B CA 1
ATOM 5023 C C . SER B 1 322 ? 6.469 -5.91 -37.75 1 76.56 322 SER B C 1
ATOM 5025 O O . SER B 1 322 ? 7.594 -5.402 -37.812 1 76.56 322 SER B O 1
ATOM 5027 N N . HIS B 1 323 ? 5.684 -6.152 -38.812 1 75.75 323 HIS B N 1
ATOM 5028 C CA . HIS B 1 323 ? 6.051 -5.605 -40.094 1 75.75 323 HIS B CA 1
ATOM 5029 C C . HIS B 1 323 ? 5.469 -4.211 -40.312 1 75.75 323 HIS B C 1
ATOM 5031 O O . HIS B 1 323 ? 4.305 -3.969 -39.969 1 75.75 323 HIS B O 1
ATOM 5037 N N . LYS B 1 324 ? 6.359 -3.322 -40.344 1 68.31 324 LYS B N 1
ATOM 5038 C CA . LYS B 1 324 ? 5.883 -1.975 -40.625 1 68.31 324 LYS B CA 1
ATOM 5039 C C . LYS B 1 324 ? 5.234 -1.903 -42.031 1 68.31 324 LYS B C 1
ATOM 5041 O O . LYS B 1 324 ? 5.793 -2.398 -43 1 68.31 324 LYS B O 1
ATOM 5046 N N . GLU B 1 325 ? 3.869 -1.591 -41.875 1 57.19 325 GLU B N 1
ATOM 5047 C CA . GLU B 1 325 ? 3.32 -1.335 -43.219 1 57.19 325 GLU B CA 1
ATOM 5048 C C . GLU B 1 325 ? 3.873 -0.039 -43.781 1 57.19 325 GLU B C 1
ATOM 5050 O O . GLU B 1 325 ? 4.125 0.921 -43.062 1 57.19 325 GLU B O 1
#

Sequence (650 aa):
MTVSEPTDVPRQHVRVAVIQAEPKWLDLQGSVEKTCALIADAAKNGAQLLAFPECWVTGYPAWIWTRPLDPDLTCRYIKNSLRTDGPEMTKIQQCAADNNIVVVLGFSENSHNNLYISQATINSNGEILALRRKIKATHMERTIFGDASGDALTSVVDTGIGRVGALSCWEHTQPLLKYYIYSHREQIHVAAWPPLYLYKGEQELWSMSKQGCRSLSQVYAIESQAFVLHATSVMSEQGIKLMGTDGGAIMNAPGGGSSAIFGPDGRIITEDLPETEEGILYATLDMDEILKSKSFIDVCGHYSRPDMLWLGVDKEVKKHISHKEMTVSEPTDVPRQHVRVAVIQAEPKWLDLQGSVEKTCALIADAAKNGAQLLAFPECWVTGYPAWIWTRPLDPDLTCRYIKNSLRTDGPEMTKIQQCAADNNIVVVLGFSENSHNNLYISQATINSNGEILALRRKIKATHMERTIFGDASGDALTSVVDTGIGRVGALSCWEHTQPLLKYYIYSHREQIHVAAWPPLYLYKGEQELWSMSKQGCRSLSQVYAIESQAFVLHATSVMSEQGIKLMGTDGGAIMNAPGGGSSAIFGPDGRIITEDLPETEEGILYATLDMDEILKSKSFIDVCGHYSRPDMLWLGVDKEVKKHISHKE

Radius of gyration: 25.39 Å; Cα contacts (8 Å, |Δi|>4): 1655; chains: 2; bounding box: 56×72×71 Å

InterPro domains:
  IPR000132 Nitrilase/cyanide hydratase, conserved site [PS00920] (46-61)
  IPR000132 Nitrilase/cyanide hydratase, conserved site [PS00921] (165-178)
  IPR003010 Carbon-nitrogen hydrolase [PF00795] (15-290)
  IPR003010 Carbon-nitrogen hydrolase [PS50263] (14-287)
  IPR036526 Carbon-nitrogen hydrolase superfamily [G3DSA:3.60.110.10] (5-299)
  IPR036526 Carbon-nitrogen hydrolase superfamily [SSF56317] (13-314)
  IPR044149 Nitrilase/Cyanide hydratase [PTHR46044] (10-321)
  IPR044149 Nitrilase/Cyanide hydratase [cd07564] (14-315)

Solvent-accessible surface area (backbone atoms only — not comparable to full-atom values): 32361 Å² total; per-residue (Å²): 131,80,78,69,67,81,75,72,76,67,52,57,63,47,35,34,32,30,31,17,37,57,50,35,67,65,26,36,67,56,17,50,54,50,49,43,51,50,51,46,53,42,29,75,71,59,22,46,33,40,33,36,13,29,20,31,34,13,36,60,72,58,28,42,62,49,40,87,75,51,70,67,62,48,50,48,42,49,74,20,26,44,35,85,87,35,70,68,42,49,51,47,25,49,45,26,29,76,46,55,17,28,36,38,42,20,20,30,30,31,57,94,79,39,33,29,49,26,40,35,37,26,34,35,78,25,48,72,73,30,61,23,30,40,61,59,49,57,61,61,41,50,78,66,27,47,64,40,55,21,40,36,74,40,39,67,38,84,51,92,75,40,29,39,25,56,51,50,55,71,53,66,52,31,36,68,62,46,46,58,51,41,68,68,58,32,46,37,31,33,40,12,22,53,59,26,43,75,70,84,48,88,93,51,57,36,47,68,13,37,64,34,46,48,36,35,48,24,44,49,8,42,44,48,22,12,31,27,39,34,8,10,22,29,38,45,66,66,52,26,60,75,51,62,10,61,88,30,85,48,75,37,60,63,14,19,21,67,34,46,38,26,36,17,34,29,39,74,74,53,80,75,64,58,31,72,46,68,50,72,48,69,50,72,42,58,53,60,48,31,55,60,36,39,71,61,52,29,53,82,49,87,66,44,53,70,85,38,44,41,81,44,76,42,65,65,67,72,59,96,76,75,80,82,128,131,81,77,69,65,80,74,73,74,68,51,59,63,48,35,33,31,29,31,17,36,57,51,34,68,65,26,37,68,56,17,51,53,50,48,42,51,50,50,47,52,41,30,74,72,59,20,46,33,41,33,35,13,31,19,31,34,12,36,61,74,58,30,44,63,49,39,91,75,52,71,67,62,50,51,48,41,49,74,20,27,44,34,86,87,35,70,68,40,50,50,47,24,48,44,26,29,75,46,54,18,28,34,38,43,20,20,29,30,30,57,95,80,40,33,30,50,29,39,33,38,26,34,34,78,26,49,74,73,28,62,22,31,41,61,57,48,58,62,61,40,49,80,66,27,48,65,40,57,20,42,35,74,41,39,66,39,84,50,92,76,39,29,38,25,55,51,49,55,72,53,68,51,33,37,69,61,47,47,57,51,42,68,68,60,34,46,37,32,34,40,12,22,51,59,27,43,74,70,84,50,89,91,49,57,35,47,68,13,34,64,34,46,48,35,36,49,24,44,46,8,41,44,49,23,12,30,27,38,35,9,9,21,30,38,44,66,65,54,26,60,75,52,62,10,61,86,30,85,48,75,38,59,65,14,19,21,67,34,45,36,25,36,18,32,30,37,74,74,51,78,75,66,61,33,70,46,70,50,72,49,69,49,72,42,57,52,61,50,30,56,59,36,40,72,60,50,29,52,81,48,90,65,43,54,72,83,36,45,42,81,43,77,42,65,64,68,74,60,94,74,74,80,82,127

Nearest PDB structures (foldseek):
  6zby-assembly1_K  TM=9.293E-01  e=3.293E-38  Pseudomonas fluorescens
  8c5i-assembly1_H  TM=8.780E-01  e=6.348E-31  Bacillus pumilus
  3wuy-assembly1_A  TM=9.240E-01  e=8.061E-28  Synechocystis sp. PCC 6803 substr. Kazusa
  5h8l-assembly2_P  TM=8.237E-01  e=2.089E-19  Medicago truncatula
  6mg6-assembly2_D  TM=7.986E-01  e=7.677E-17  Helicobacter pylori G27